Protein AF-A0A081SJF4-F1 (afdb_monomer)

Mean predicted aligned error: 10.27 Å

Secondary structure (DSSP, 8-state):
-HHHHTTB--PEEEEE-S--EE-TT----HHHHHHHHHHHTS-TTEEEEE--TTTTHHHHHHHTTS---HHHHHHHHHHHHHHHHHHHHHHHHHHHHH----HHHHHHHHHHHTTTSS--HHHHHHHHH-SEEEEEEEEEEEEEEETTEEEEEEEEEEEEEEEE--TTSPPPEEEE-GGG-SPEEEEEEE-TTSEEE-SS-EEEHHHHHHHHHHHHHHHHHHHHHHHSTTTS-EEEEEEEETTEEEES--GGGT--TT-EEEEEEEEE-SSS-EEEEEEEEEEEEE---TTT-TTPPEEEEEEE-----TT-EEEE----SEEEEEEEEEEEEEE-GGGSBSBHHHHHTTT-TT---BSBSS-EEEEEEEEEEEEEE-HHHHS-TTEEEEEEEEEEEESSPBSSS-EEEEEEEEEEEEEEEEETTEEEEEEEEEEEEEEEEE----STTBEEEEEEEEEEEEEEEEEEEEEETTEEEEEEEEEEEEEEEEEEEEEETTSPPEE-TT--GGGGGGGG-B--EEEEEEEEEEE-S--SS--S--GGG---

Foldseek 3Di:
DVLVCQAAQDAAEEEEQQDAAEAPPDDADVVLLVLLLCVQVVALSYHYDYFDNQQCVQLSVQCNVDRNDLVSSVVSCVVGNFVLLLLLQVQLVVVVVVDDDDPVVSLVSSQVVCVPSRGHSRNSNSSNRHQKYKYKYWNDWDWDDDPQKIKIKTKTFIWMWGFADDPVPDGIDIHTPVQGGDIFMEMFMFRQVDWFDAQPDIDGGNSRGSSFRSNQRSNQSSLSQCPRQSNWGKFFFADDDPQKTWTQDAVSNPAFFFFKWFWWDWDQPVPRDTDIDRFFMWTFHAGDPCVVPSRTITMIGTQADGDDDGGIMTTTDRFAQKKKKKKKKKWFWWDAQLLAAFFPVLLQCRPPPPRDRGFFPGIQTMKIWMKIKMWGACCRPPVHHQKTKMKIWMKIWGPTDTPAPWTKIKIKIWIWMKHWDDDHQKIKMKIKIKIKIKIKIADPDPDFRGWGIKIWMWIKMKIKIKMWGDPDPFKIKIKMKMWMFTDFTPWIWTDTPPDDIDTLSVCPDSSVSNRRTTGTTMMIIIMMIGTGSGDNYNPHDDSHNRDD

Sequence (548 aa):
MLRAQARKYERKSITSLGTVLVKPGLSPNIDIINNRLKAYIEVPRFDYNVISSDAVKEFVQKANKTNLEPTAISKSLNETVVPKILQVVQSVADLRAQGNLKEEDLARAAVDKLKLSGLTAADIEKVLNSAYIYLPVITEYEEKTVGDNFVVEMKGYLLWYQVVTPHDGSKASVVLLQQASEPKGGSGSGDPDKTYQLKRRSVNGKDYARLSAAGAWAQNEALAMRNIPEFKLSAEVRSVEGQSVLANIGKREGLGLDDGFNLVDFFDDGKGGVLTKEVGFYRAAEVANNVSNPNDLSRFFAYQIGYVERGSVLLERPRLPIDIRIRPKFYQFRLPRTAIPLDFQTYNRFGQRGVDNYALTEDATAAAGVDLGAAFNLAKAVGITQFFAVVDLGVGVPTVTPRNANVPFLLNGYLGIQKKFWFGPVNLNLAAMPGIDALTLSGTGTEDDDLEGLTIITLGAKLDAGVEVILNPDLMLSLTAGYKVAFSPLLAGVKFRNRDNIDVVNFSGPNAAFRDINFSGVNVMVGVSFTLPSLGTDLLTLPSDIDY

Nearest PDB structures (foldseek):
  2qom-assembly1_A  TM=3.489E-01  e=8.798E-02  Escherichia coli O157:H7
  4v3h-assembly2_B  TM=2.698E-01  e=2.071E-02  Klebsiella oxytoca
  4v3g-assembly1_A  TM=2.715E-01  e=5.731E-02  Klebsiella oxytoca
  3efm-assembly1_A  TM=2.174E-01  e=2.573E+00  Bordetella pertussis
  8p98-assembly1_A  TM=1.523E-01  e=6.397E+00  Bacteroides thetaiotaomicron VPI-5482

pLDDT: mean 83.97, std 12.65, range [33.38, 98.25]

Radius of gyration: 30.64 Å; Cα contacts (8 Å, |Δi|>4): 1371; chains: 1; bounding box: 71×42×94 Å

Structure (mmCIF, N/CA/C/O backbone):
data_AF-A0A081SJF4-F1
#
_entry.id   AF-A0A081SJF4-F1
#
loop_
_atom_site.group_PDB
_atom_site.id
_atom_site.type_symbol
_atom_site.label_atom_id
_atom_site.label_alt_id
_atom_site.label_comp_id
_atom_site.label_asym_id
_atom_site.label_entity_id
_atom_site.label_seq_id
_atom_site.pdbx_PDB_ins_code
_atom_site.Cartn_x
_atom_site.Cartn_y
_atom_site.Cartn_z
_atom_site.occupancy
_atom_site.B_iso_or_equiv
_atom_site.auth_seq_id
_atom_site.auth_comp_id
_atom_site.auth_asym_id
_atom_site.auth_atom_id
_atom_site.pdbx_PDB_model_num
ATOM 1 N N . MET A 1 1 ? -3.501 6.307 34.837 1.00 33.38 1 MET A N 1
ATOM 2 C CA . MET A 1 1 ? -4.203 5.325 33.977 1.00 33.38 1 MET A CA 1
ATOM 3 C C . MET A 1 1 ? -3.496 5.070 32.639 1.00 33.38 1 MET A C 1
ATOM 5 O O . MET A 1 1 ? -3.312 3.903 32.328 1.00 33.38 1 MET A O 1
ATOM 9 N N . LEU A 1 2 ? -2.998 6.089 31.914 1.00 35.28 2 LEU A N 1
ATOM 10 C CA . LEU A 1 2 ? -2.241 5.927 30.646 1.00 35.28 2 LEU A CA 1
ATOM 11 C C . LEU A 1 2 ? -1.070 4.912 30.697 1.00 35.28 2 LEU A C 1
ATOM 13 O O . LEU A 1 2 ? -0.902 4.131 29.766 1.00 35.28 2 LEU A O 1
ATOM 17 N N . ARG A 1 3 ? -0.308 4.849 31.806 1.00 40.12 3 ARG A N 1
ATOM 18 C CA . ARG A 1 3 ? 0.817 3.898 31.987 1.00 40.12 3 ARG A CA 1
ATOM 19 C C . ARG A 1 3 ? 0.412 2.411 31.948 1.00 40.12 3 ARG A C 1
ATOM 21 O O . ARG A 1 3 ? 1.240 1.588 31.578 1.00 40.12 3 ARG A O 1
ATOM 28 N N . ALA A 1 4 ? -0.808 2.054 32.365 1.00 39.44 4 ALA A N 1
ATOM 29 C CA . ALA A 1 4 ? -1.239 0.651 32.453 1.00 39.44 4 ALA A CA 1
ATOM 30 C C . ALA A 1 4 ? -1.818 0.143 31.123 1.00 39.44 4 ALA A C 1
ATOM 32 O O . ALA A 1 4 ? -1.467 -0.950 30.689 1.00 39.44 4 ALA A O 1
ATOM 33 N N . GLN A 1 5 ? -2.618 0.971 30.439 1.00 45.50 5 GLN A N 1
ATOM 34 C CA . GLN A 1 5 ? -3.190 0.642 29.125 1.00 45.50 5 GLN A CA 1
ATOM 35 C C . GLN A 1 5 ? -2.141 0.587 28.005 1.00 45.50 5 GLN A C 1
ATOM 37 O O . GLN A 1 5 ? -2.314 -0.150 27.041 1.00 45.50 5 GLN A O 1
ATOM 42 N N . ALA A 1 6 ? -1.027 1.316 28.129 1.00 56.22 6 ALA A N 1
ATOM 43 C CA . ALA A 1 6 ? 0.034 1.280 27.123 1.00 56.22 6 ALA A CA 1
ATOM 44 C C . ALA A 1 6 ? 0.861 -0.023 27.136 1.00 56.22 6 ALA A C 1
ATOM 46 O O . ALA A 1 6 ? 1.470 -0.357 26.128 1.00 56.22 6 ALA A O 1
ATOM 47 N N . ARG A 1 7 ? 0.906 -0.770 28.250 1.00 65.44 7 ARG A N 1
ATOM 48 C CA . ARG A 1 7 ? 1.791 -1.948 28.398 1.00 65.44 7 ARG A CA 1
ATOM 49 C C . ARG A 1 7 ? 1.213 -3.236 27.821 1.00 65.44 7 ARG A C 1
ATOM 51 O O . ARG A 1 7 ? 1.949 -4.161 27.489 1.00 65.44 7 ARG A O 1
ATOM 58 N N . LYS A 1 8 ? -0.105 -3.329 27.710 1.00 73.00 8 LYS A N 1
ATOM 59 C CA . LYS A 1 8 ? -0.773 -4.498 27.150 1.00 73.00 8 LYS A CA 1
ATOM 60 C C . LYS A 1 8 ? -1.990 -4.034 26.378 1.00 73.00 8 LYS A C 1
ATOM 62 O O . LYS A 1 8 ? -2.845 -3.363 26.947 1.00 73.00 8 LYS A O 1
ATOM 67 N N . TYR A 1 9 ? -2.084 -4.453 25.122 1.00 77.94 9 TYR A N 1
ATOM 68 C CA . TYR A 1 9 ? -3.287 -4.229 24.349 1.00 77.94 9 TYR A CA 1
ATOM 69 C C . TYR A 1 9 ? -4.479 -4.952 24.981 1.00 77.94 9 TYR A C 1
ATOM 71 O O . TYR A 1 9 ? -4.451 -6.160 25.238 1.00 77.94 9 TYR A O 1
ATOM 79 N N . GLU A 1 10 ? -5.540 -4.193 25.209 1.00 78.38 10 GLU A N 1
ATOM 80 C CA . GLU A 1 10 ? -6.833 -4.697 25.644 1.00 78.38 10 GLU A CA 1
ATOM 81 C C . GLU A 1 10 ? -7.818 -4.511 24.502 1.00 78.38 10 GLU A C 1
ATOM 83 O O . GLU A 1 10 ? -8.048 -3.381 24.063 1.00 78.38 10 GLU A O 1
ATOM 88 N N . ARG A 1 11 ? -8.418 -5.616 24.050 1.00 77.38 11 ARG A N 1
ATOM 89 C CA . ARG A 1 11 ? -9.478 -5.574 23.040 1.00 77.38 11 ARG A CA 1
ATOM 90 C C . ARG A 1 11 ? -10.608 -4.692 23.564 1.00 77.38 11 ARG A C 1
ATOM 92 O O . ARG A 1 11 ? -11.023 -4.812 24.717 1.00 77.38 11 ARG A O 1
ATOM 99 N N . LYS A 1 12 ? -11.053 -3.759 22.728 1.00 82.44 12 LYS A N 1
ATOM 100 C CA . LYS A 1 12 ? -12.136 -2.827 23.052 1.00 82.44 12 LYS A CA 1
ATOM 101 C C . LYS A 1 12 ? -13.402 -3.281 22.346 1.00 82.44 12 LYS A C 1
ATOM 103 O O . LYS A 1 12 ? -13.333 -3.773 21.221 1.00 82.44 12 LYS A O 1
ATOM 108 N N . SER A 1 13 ? -14.549 -3.080 22.984 1.00 81.94 13 SER A N 1
ATOM 109 C CA . SER A 1 13 ? -15.825 -3.284 22.311 1.00 81.94 13 SER A CA 1
ATOM 110 C C . SER A 1 13 ? -16.238 -2.020 21.566 1.00 81.94 13 SER A C 1
ATOM 112 O O . SER A 1 13 ? -16.210 -0.915 22.122 1.00 81.94 13 SER A O 1
ATOM 114 N N . ILE A 1 14 ? -16.600 -2.207 20.301 1.00 84.75 14 ILE A N 1
ATOM 115 C CA . ILE A 1 14 ? -17.023 -1.167 19.379 1.00 84.75 14 ILE A CA 1
ATOM 116 C C . ILE A 1 14 ? -18.458 -1.458 18.950 1.00 84.75 14 ILE A C 1
ATOM 118 O O . ILE A 1 14 ? -18.763 -2.521 18.412 1.00 84.75 14 ILE A O 1
ATOM 122 N N . THR A 1 15 ? -19.330 -0.475 19.121 1.00 83.56 15 THR A N 1
ATOM 123 C CA . THR A 1 15 ? -20.679 -0.500 18.571 1.00 83.56 15 THR A CA 1
ATOM 124 C C . THR A 1 15 ? -20.731 0.229 17.228 1.00 83.56 15 THR A C 1
ATOM 126 O O . THR A 1 15 ? -20.405 1.410 17.127 1.00 83.56 15 THR A O 1
ATOM 129 N N . SER A 1 16 ? -21.207 -0.457 16.195 1.00 83.06 16 SER A N 1
ATOM 130 C CA . SER A 1 16 ? -21.697 0.161 14.966 1.00 83.06 16 SER A CA 1
ATOM 131 C C . SER A 1 16 ? -23.146 0.599 15.157 1.00 83.06 16 SER A C 1
ATOM 133 O O . SER A 1 16 ? -23.976 -0.169 15.656 1.00 83.06 16 SER A O 1
ATOM 135 N N . LEU A 1 17 ? -23.483 1.802 14.691 1.00 81.25 17 LEU A N 1
ATOM 136 C CA . LEU A 1 17 ? -24.882 2.240 14.612 1.00 81.25 17 LEU A CA 1
ATOM 137 C C . LEU A 1 17 ? -25.669 1.547 13.483 1.00 81.25 17 LEU A C 1
ATOM 139 O O . LEU A 1 17 ? -26.844 1.851 13.296 1.00 81.25 17 LEU A O 1
ATOM 143 N N . GLY A 1 18 ? -25.040 0.641 12.721 1.00 77.38 18 GLY A N 1
ATOM 144 C CA . GLY A 1 18 ? -25.711 -0.173 11.702 1.00 77.38 18 GLY A CA 1
ATOM 145 C C . GLY A 1 18 ? -26.270 0.633 10.527 1.00 77.38 18 GLY A C 1
ATOM 146 O O . GLY A 1 18 ? -27.143 0.156 9.808 1.00 77.38 18 GLY A O 1
ATOM 147 N N . THR A 1 19 ? -25.804 1.867 10.351 1.00 85.25 19 THR A N 1
ATOM 148 C CA . THR A 1 19 ? -26.285 2.801 9.334 1.00 85.25 19 THR A CA 1
ATOM 149 C C . THR A 1 19 ? -25.136 3.646 8.804 1.00 85.25 19 THR A C 1
ATOM 151 O O . THR A 1 19 ? -24.140 3.848 9.496 1.00 85.25 19 THR A O 1
ATOM 154 N N . VAL A 1 20 ? -25.301 4.160 7.588 1.00 90.12 20 VAL A N 1
ATOM 155 C CA . VAL A 1 20 ? -24.380 5.090 6.932 1.00 90.12 20 VAL A CA 1
ATOM 156 C C . VAL A 1 20 ? -25.146 6.383 6.686 1.00 90.12 20 VAL A C 1
ATOM 158 O O . VAL A 1 20 ? -26.195 6.366 6.039 1.00 90.12 20 VAL A O 1
ATOM 161 N N . LEU A 1 21 ? -24.645 7.508 7.198 1.00 91.12 21 LEU A N 1
ATOM 162 C CA . LEU A 1 21 ? -25.210 8.813 6.858 1.00 91.12 21 LEU A CA 1
ATOM 163 C C . LEU A 1 21 ? -24.704 9.235 5.483 1.00 91.12 21 LEU A C 1
ATOM 165 O O . LEU A 1 21 ? -23.514 9.145 5.197 1.00 91.12 21 LEU A O 1
ATOM 169 N N . VAL A 1 22 ? -25.603 9.718 4.636 1.00 91.25 22 VAL A N 1
ATOM 170 C CA . VAL A 1 22 ? -25.279 10.114 3.265 1.00 91.25 22 VAL A CA 1
ATOM 171 C C . VAL A 1 22 ? -25.788 11.522 3.027 1.00 91.25 22 VAL A C 1
ATOM 173 O O . VAL A 1 22 ? -26.950 11.823 3.310 1.00 91.25 22 VAL A O 1
ATOM 176 N N . LYS A 1 23 ? -24.918 12.391 2.504 1.00 89.50 23 LYS A N 1
ATOM 177 C CA . LYS A 1 23 ? -25.284 13.768 2.169 1.00 89.50 23 LYS A CA 1
ATOM 178 C C . LYS A 1 23 ? -26.470 13.788 1.193 1.00 89.50 23 LYS A C 1
ATOM 180 O O . LYS A 1 23 ? -26.453 13.037 0.213 1.00 89.50 23 LYS A O 1
ATOM 185 N N . PRO A 1 24 ? -27.490 14.639 1.424 1.00 86.38 24 PRO A N 1
ATOM 186 C CA . PRO A 1 24 ? -28.645 14.724 0.536 1.00 86.38 24 PRO A CA 1
ATOM 187 C C . PRO A 1 24 ? -28.242 14.938 -0.928 1.00 86.38 24 PRO A C 1
ATOM 189 O O . PRO A 1 24 ? -27.384 15.769 -1.222 1.00 86.38 24 PRO A O 1
ATOM 192 N N . GLY A 1 25 ? -28.879 14.197 -1.837 1.00 85.69 25 GLY A N 1
ATOM 193 C CA . GLY A 1 25 ? -28.594 14.228 -3.276 1.00 85.69 25 GLY A CA 1
ATOM 194 C C . GLY A 1 25 ? -27.602 13.165 -3.758 1.00 85.69 25 GLY A C 1
ATOM 195 O O . GLY A 1 25 ? -27.474 12.979 -4.963 1.00 85.69 25 GLY A O 1
ATOM 196 N N . LEU A 1 26 ? -26.948 12.438 -2.848 1.00 91.19 26 LEU A N 1
ATOM 197 C CA . LEU A 1 26 ? -26.091 11.303 -3.190 1.00 91.19 26 LEU A CA 1
ATOM 198 C C . LEU A 1 26 ? -26.857 9.979 -3.063 1.00 91.19 26 LEU A C 1
ATOM 200 O O . LEU A 1 26 ? -27.713 9.825 -2.190 1.00 91.19 26 LEU A O 1
ATOM 204 N N . SER A 1 27 ? -26.511 9.002 -3.901 1.00 92.12 27 SER A N 1
ATOM 205 C CA . SER A 1 27 ? -27.132 7.670 -3.907 1.00 92.12 27 SER A CA 1
ATOM 206 C C . SER A 1 27 ? -26.102 6.534 -4.038 1.00 92.12 27 SER A C 1
ATOM 208 O O . SER A 1 27 ? -26.161 5.765 -5.000 1.00 92.12 27 SER A O 1
ATOM 210 N N . PRO A 1 28 ? -25.133 6.419 -3.111 1.00 93.19 28 PRO A N 1
ATOM 211 C CA . PRO A 1 28 ? -24.195 5.306 -3.112 1.00 93.19 28 PRO A CA 1
ATOM 212 C C . PRO A 1 28 ? -24.884 3.980 -2.766 1.00 93.19 28 PRO A C 1
ATOM 214 O O . PRO A 1 28 ? -25.880 3.944 -2.041 1.00 93.19 28 PRO A O 1
ATOM 217 N N . ASN A 1 29 ? -24.309 2.867 -3.225 1.00 92.62 29 ASN A N 1
ATOM 218 C CA . ASN A 1 29 ? -24.743 1.536 -2.804 1.00 92.62 29 ASN A CA 1
ATOM 219 C C . ASN A 1 29 ? -24.279 1.256 -1.359 1.00 92.62 29 ASN A C 1
ATOM 221 O O . ASN A 1 29 ? -23.101 0.996 -1.104 1.00 92.62 29 ASN A O 1
ATOM 225 N N . ILE A 1 30 ? -25.223 1.302 -0.417 1.00 91.56 30 ILE A N 1
ATOM 226 C CA . ILE A 1 30 ? -24.961 1.149 1.021 1.00 91.56 30 ILE A CA 1
ATOM 227 C C . ILE A 1 30 ? -24.487 -0.261 1.382 1.00 91.56 30 ILE A C 1
ATOM 229 O O . ILE A 1 30 ? -23.648 -0.408 2.268 1.00 91.56 30 ILE A O 1
ATOM 233 N N . ASP A 1 31 ? -24.951 -1.294 0.679 1.00 90.50 31 ASP A N 1
ATOM 234 C CA . ASP A 1 31 ? -24.535 -2.674 0.944 1.00 90.50 31 ASP A CA 1
ATOM 235 C C . ASP A 1 31 ? -23.061 -2.884 0.587 1.00 90.50 31 ASP A C 1
ATOM 237 O O . ASP A 1 31 ? -22.325 -3.530 1.333 1.00 90.50 31 ASP A O 1
ATOM 241 N N . ILE A 1 32 ? -22.609 -2.294 -0.527 1.00 91.12 32 ILE A N 1
ATOM 242 C CA . ILE A 1 32 ? -21.192 -2.275 -0.918 1.00 91.12 32 ILE A CA 1
ATOM 243 C C . ILE A 1 32 ? -20.351 -1.564 0.148 1.00 91.12 32 ILE A C 1
ATOM 245 O O . ILE A 1 32 ? -19.314 -2.082 0.564 1.00 91.12 32 ILE A O 1
ATOM 249 N N . ILE A 1 33 ? -20.809 -0.407 0.628 1.00 92.19 33 ILE A N 1
ATOM 250 C CA . ILE A 1 33 ? -20.119 0.353 1.677 1.00 92.19 33 ILE A CA 1
ATOM 251 C C . ILE A 1 33 ? -20.020 -0.467 2.969 1.00 92.19 33 ILE A C 1
ATOM 253 O O . ILE A 1 33 ? -18.929 -0.627 3.514 1.00 92.19 33 ILE A O 1
ATOM 257 N N . ASN A 1 34 ? -21.133 -1.028 3.441 1.00 89.69 34 ASN A N 1
ATOM 258 C CA . ASN A 1 34 ? -21.178 -1.821 4.669 1.00 89.69 34 ASN A CA 1
ATOM 259 C C . ASN A 1 34 ? -20.299 -3.069 4.583 1.00 89.69 34 ASN A C 1
ATOM 261 O O . ASN A 1 34 ? -19.588 -3.387 5.536 1.00 89.69 34 ASN A O 1
ATOM 265 N N . ASN A 1 35 ? -20.294 -3.755 3.438 1.00 88.62 35 ASN A N 1
ATOM 266 C CA . ASN A 1 35 ? -19.386 -4.874 3.214 1.00 88.62 35 ASN A CA 1
ATOM 267 C C . ASN A 1 35 ? -17.916 -4.447 3.373 1.00 88.62 35 ASN A C 1
ATOM 269 O O . ASN A 1 35 ? -17.138 -5.138 4.032 1.00 88.62 35 ASN A O 1
ATOM 273 N N . ARG A 1 36 ? -17.540 -3.289 2.819 1.00 89.06 36 ARG A N 1
ATOM 274 C CA . ARG A 1 36 ? -16.167 -2.780 2.911 1.00 89.06 36 ARG A CA 1
ATOM 275 C C . ARG A 1 36 ? -15.783 -2.321 4.298 1.00 89.06 36 ARG A C 1
ATOM 277 O O . ARG A 1 36 ? -14.691 -2.646 4.756 1.00 89.06 36 ARG A O 1
ATOM 284 N N . LEU A 1 37 ? -16.686 -1.660 5.006 1.00 89.94 37 LEU A N 1
ATOM 285 C CA . LEU A 1 37 ? -16.475 -1.341 6.412 1.00 89.94 37 LEU A CA 1
ATOM 286 C C . LEU A 1 37 ? -16.270 -2.618 7.233 1.00 89.94 37 LEU A C 1
ATOM 288 O O . LEU A 1 37 ? -15.321 -2.699 8.004 1.00 89.94 37 LEU A O 1
ATOM 292 N N . LYS A 1 38 ? -17.058 -3.667 6.992 1.00 87.62 38 LYS A N 1
ATOM 293 C CA . LYS A 1 38 ? -16.851 -4.962 7.645 1.00 87.62 38 LYS A CA 1
ATOM 294 C C . LYS A 1 38 ? -15.484 -5.583 7.333 1.00 87.62 38 LYS A C 1
ATOM 296 O O . LYS A 1 38 ? -14.857 -6.155 8.215 1.00 87.62 38 LYS A O 1
ATOM 301 N N . ALA A 1 39 ? -15.000 -5.462 6.100 1.00 85.56 39 ALA A N 1
ATOM 302 C CA . ALA A 1 39 ? -13.709 -6.025 5.705 1.00 85.56 39 ALA A CA 1
ATOM 303 C C . ALA A 1 39 ? -12.497 -5.276 6.300 1.00 85.56 39 ALA A C 1
ATOM 305 O O . ALA A 1 39 ? -11.520 -5.919 6.683 1.00 85.56 39 ALA A O 1
ATOM 306 N N . TYR A 1 40 ? -12.545 -3.940 6.373 1.00 87.75 40 TYR A N 1
ATOM 307 C CA . TYR A 1 40 ? -11.385 -3.111 6.750 1.00 87.75 40 TYR A CA 1
ATOM 308 C C . TYR A 1 40 ? -11.465 -2.506 8.151 1.00 87.75 40 TYR A C 1
ATOM 310 O O . TYR A 1 40 ? -10.429 -2.320 8.791 1.00 87.75 40 TYR A O 1
ATOM 318 N N . ILE A 1 41 ? -12.668 -2.185 8.625 1.00 88.44 41 ILE A N 1
ATOM 319 C CA . ILE A 1 41 ? -12.892 -1.612 9.954 1.00 88.44 41 ILE A CA 1
ATOM 320 C C . ILE A 1 41 ? -13.105 -2.722 10.962 1.00 88.44 41 ILE A C 1
ATOM 322 O O . ILE A 1 41 ? -12.442 -2.679 11.987 1.00 88.44 41 ILE A O 1
ATOM 326 N N . GLU A 1 42 ? -13.952 -3.721 10.680 1.00 87.06 42 GLU A N 1
ATOM 327 C CA . GLU A 1 42 ? -14.330 -4.766 11.649 1.00 87.06 42 GLU A CA 1
ATOM 328 C C . GLU A 1 42 ? -13.250 -5.847 11.876 1.00 87.06 42 GLU A C 1
ATOM 330 O O . GLU A 1 42 ? -13.455 -7.043 11.674 1.00 87.06 42 GLU A O 1
ATOM 335 N N . VAL A 1 43 ? -12.058 -5.411 12.290 1.00 86.94 43 VAL A N 1
ATOM 336 C CA . VAL A 1 43 ? -10.850 -6.235 12.435 1.00 86.94 43 VAL A CA 1
ATOM 337 C C . VAL A 1 43 ? -10.774 -6.986 13.781 1.00 86.94 43 VAL A C 1
ATOM 339 O O . VAL A 1 43 ? -11.307 -6.517 14.786 1.00 86.94 43 VAL A O 1
ATOM 342 N N . PRO A 1 44 ? -10.021 -8.106 13.880 1.00 85.31 44 PRO A N 1
ATOM 343 C CA . PRO A 1 44 ? -10.013 -8.981 15.069 1.00 85.31 44 PRO A CA 1
ATOM 344 C C . PRO A 1 44 ? -9.639 -8.324 16.411 1.00 85.31 44 PRO A C 1
ATOM 346 O O . PRO A 1 44 ? -9.979 -8.835 17.482 1.00 85.31 44 PRO A O 1
ATOM 349 N N . ARG A 1 45 ? -8.939 -7.184 16.377 1.00 84.44 45 ARG A N 1
ATOM 350 C CA . ARG A 1 45 ? -8.473 -6.475 17.580 1.00 84.44 45 ARG A CA 1
ATOM 351 C C . ARG A 1 45 ? -9.594 -5.856 18.419 1.00 84.44 45 ARG A C 1
ATOM 353 O O . ARG A 1 45 ? -9.346 -5.479 19.559 1.00 84.44 45 ARG A O 1
ATOM 360 N N . PHE A 1 46 ? -10.813 -5.800 17.895 1.00 86.56 46 PHE A N 1
ATOM 361 C CA . PHE A 1 46 ? -11.971 -5.294 18.619 1.00 86.56 46 PHE A CA 1
ATOM 362 C C . PHE A 1 46 ? -13.097 -6.322 18.672 1.00 86.56 46 PHE A C 1
ATOM 364 O O . PHE A 1 46 ? -13.109 -7.300 17.923 1.00 86.56 46 PHE A O 1
ATOM 371 N N . ASP A 1 47 ? -14.044 -6.079 19.570 1.00 80.81 47 ASP A N 1
ATOM 372 C CA . ASP A 1 47 ? -15.291 -6.827 19.673 1.00 80.81 47 ASP A CA 1
ATOM 373 C C . ASP A 1 47 ? -16.434 -5.972 19.125 1.00 80.81 47 ASP A C 1
ATOM 375 O O . ASP A 1 47 ? -16.834 -4.982 19.743 1.00 80.81 47 ASP A O 1
ATOM 379 N N . TYR A 1 48 ? -16.932 -6.335 17.944 1.00 79.94 48 TYR A N 1
ATOM 380 C CA . TYR A 1 48 ? -17.950 -5.563 17.239 1.00 79.94 48 TYR A CA 1
ATOM 381 C C . TYR A 1 48 ? -19.359 -5.976 17.618 1.00 79.94 48 TYR A C 1
ATOM 383 O O . TYR A 1 48 ? -19.708 -7.155 17.617 1.00 79.94 48 TYR A O 1
ATOM 391 N N . ASN A 1 49 ? -20.187 -4.967 17.851 1.00 78.88 49 ASN A N 1
ATOM 392 C CA . ASN A 1 49 ? -21.610 -5.101 18.080 1.00 78.88 49 ASN A CA 1
ATOM 393 C C . ASN A 1 49 ? -22.369 -4.166 17.137 1.00 78.88 49 ASN A C 1
ATOM 395 O O . ASN A 1 49 ? -21.924 -3.056 16.868 1.00 78.88 49 ASN A O 1
ATOM 399 N N . VAL A 1 50 ? -23.531 -4.590 16.646 1.00 76.75 50 VAL A N 1
ATOM 400 C CA . VAL A 1 50 ? -24.407 -3.747 15.815 1.00 76.75 50 VAL A CA 1
ATOM 401 C C . VAL A 1 50 ? -25.719 -3.535 16.553 1.00 76.75 50 VAL A C 1
ATOM 403 O O . VAL A 1 50 ? -26.368 -4.519 16.926 1.00 76.75 50 VAL A O 1
ATOM 406 N N . ILE A 1 51 ? -26.096 -2.279 16.779 1.00 74.69 51 ILE A N 1
ATOM 407 C CA . ILE A 1 51 ? -27.393 -1.923 17.372 1.00 74.69 51 ILE A CA 1
ATOM 408 C C . ILE A 1 51 ? -28.492 -2.008 16.305 1.00 74.69 51 ILE A C 1
ATOM 410 O O . ILE A 1 51 ? -28.249 -1.744 15.128 1.00 74.69 51 ILE A O 1
ATOM 414 N N . SER A 1 52 ? -29.708 -2.376 16.713 1.00 70.25 52 SER A N 1
ATOM 415 C CA . SER A 1 52 ? -30.872 -2.404 15.829 1.00 70.25 52 SER A CA 1
ATOM 416 C C . SER A 1 52 ? -31.163 -1.041 15.185 1.00 70.25 52 SER A C 1
ATOM 418 O O . SER A 1 52 ? -31.058 0.024 15.799 1.00 70.25 52 SER A O 1
ATOM 420 N N . SER A 1 53 ? -31.608 -1.070 13.930 1.00 71.06 53 SER A N 1
ATOM 421 C CA . SER A 1 53 ? -31.979 0.128 13.169 1.00 71.06 53 SER A CA 1
ATOM 422 C C . SER A 1 53 ? -33.113 0.934 13.818 1.00 71.06 53 SER A C 1
ATOM 424 O O . SER A 1 53 ? -33.192 2.149 13.629 1.00 71.06 53 SER A O 1
ATOM 426 N N . ASP A 1 54 ? -33.981 0.288 14.602 1.00 71.94 54 ASP A N 1
ATOM 427 C CA . ASP A 1 54 ? -35.083 0.956 15.302 1.00 71.94 54 ASP A CA 1
ATOM 428 C C . ASP A 1 54 ? -34.576 1.887 16.408 1.00 71.94 54 ASP A C 1
ATOM 430 O O . ASP A 1 54 ? -35.077 3.004 16.565 1.00 71.94 54 ASP A O 1
ATOM 434 N N . ALA A 1 55 ? -33.523 1.482 17.123 1.00 68.75 55 ALA A N 1
ATOM 435 C CA . ALA A 1 55 ? -32.935 2.269 18.202 1.00 68.75 55 ALA A CA 1
ATOM 436 C C . ALA A 1 55 ? -32.344 3.606 17.717 1.00 68.75 55 ALA A C 1
ATOM 438 O O . ALA A 1 55 ? -32.381 4.602 18.452 1.00 68.75 55 ALA A O 1
ATOM 439 N N . VAL A 1 56 ? -31.848 3.635 16.473 1.00 79.62 56 VAL A N 1
ATOM 440 C CA . VAL A 1 56 ? -31.168 4.780 15.840 1.00 79.62 56 VAL A CA 1
ATOM 441 C C . VAL A 1 56 ? -32.044 5.543 14.840 1.00 79.62 56 VAL A C 1
ATOM 443 O O . VAL A 1 56 ? -31.601 6.528 14.254 1.00 79.62 56 VAL A O 1
ATOM 446 N N . LYS A 1 57 ? -33.307 5.151 14.648 1.00 80.44 57 LYS A N 1
ATOM 447 C CA . LYS A 1 57 ? -34.197 5.755 13.642 1.00 80.44 57 LYS A CA 1
ATOM 448 C C . LYS A 1 57 ? -34.397 7.262 13.833 1.00 80.44 57 LYS A C 1
ATOM 450 O O . LYS A 1 57 ? -34.284 8.026 12.876 1.00 80.44 57 LYS A O 1
ATOM 455 N N . GLU A 1 58 ? -34.661 7.698 15.065 1.00 82.00 58 GLU A N 1
ATOM 456 C CA . GLU A 1 58 ? -34.828 9.124 15.391 1.00 82.00 58 GLU A CA 1
ATOM 457 C C . GLU A 1 58 ? -33.530 9.911 15.161 1.00 82.00 58 GLU A C 1
ATOM 459 O O . GLU A 1 58 ? -33.551 11.024 14.633 1.00 82.00 58 GLU A O 1
ATOM 464 N N . PHE A 1 59 ? -32.393 9.302 15.504 1.00 84.88 59 PHE A N 1
ATOM 465 C CA . PHE A 1 59 ? -31.076 9.873 15.262 1.00 84.88 59 PHE A CA 1
ATOM 466 C C . PHE A 1 59 ? -30.837 10.116 13.775 1.00 84.88 59 PHE A C 1
ATOM 468 O O . PHE A 1 59 ? -30.536 11.242 13.391 1.00 84.88 59 PHE A O 1
ATOM 475 N N . VAL A 1 60 ? -31.034 9.094 12.937 1.00 82.31 60 VAL A N 1
ATOM 476 C CA . VAL A 1 60 ? -30.845 9.191 11.482 1.00 82.31 60 VAL A CA 1
ATOM 477 C C . VAL A 1 60 ? -31.749 10.275 10.893 1.00 82.31 60 VAL A C 1
ATOM 479 O O . VAL A 1 60 ? -31.298 11.093 10.094 1.00 82.31 60 VAL A O 1
ATOM 482 N N . GLN A 1 61 ? -33.010 10.349 11.331 1.00 82.50 61 GLN A N 1
ATOM 483 C CA . GLN A 1 61 ? -33.945 11.383 10.880 1.00 82.50 61 GLN A CA 1
ATOM 484 C C . GLN A 1 61 ? -33.508 12.804 11.254 1.00 82.50 61 GLN A C 1
ATOM 486 O O . GLN A 1 61 ? -33.716 13.722 10.460 1.00 82.50 61 GLN A O 1
ATOM 491 N N . LYS A 1 62 ? -32.938 13.013 12.448 1.00 83.19 62 LYS A N 1
ATOM 492 C CA . LYS A 1 62 ? -32.406 14.323 12.860 1.00 83.19 62 LYS A CA 1
ATOM 493 C C . LYS A 1 62 ? -31.094 14.643 12.150 1.00 83.19 62 LYS A C 1
ATOM 495 O O . LYS A 1 62 ? -30.962 15.735 11.606 1.00 83.19 62 LYS A O 1
ATOM 500 N N . ALA A 1 63 ? -30.169 13.689 12.090 1.00 83.12 63 ALA A N 1
ATOM 501 C CA . ALA A 1 63 ? -28.863 13.866 11.469 1.00 83.12 63 ALA A CA 1
ATOM 502 C C . ALA A 1 63 ? -28.986 14.195 9.972 1.00 83.12 63 ALA A C 1
ATOM 504 O O . ALA A 1 63 ? -28.366 15.151 9.514 1.00 83.12 63 ALA A O 1
ATOM 505 N N . ASN A 1 64 ? -29.871 13.516 9.234 1.00 79.31 64 ASN A N 1
ATOM 506 C CA . ASN A 1 64 ? -30.102 13.773 7.804 1.00 79.31 64 ASN A CA 1
ATOM 507 C C . ASN A 1 64 ? -30.730 15.146 7.498 1.00 79.31 64 ASN A C 1
ATOM 509 O O . ASN A 1 64 ? -30.750 15.560 6.342 1.00 79.31 64 ASN A O 1
ATOM 513 N N . LYS A 1 65 ? -31.244 15.865 8.507 1.00 80.50 65 LYS A N 1
ATOM 514 C CA . LYS A 1 65 ? -31.723 17.255 8.366 1.00 80.50 65 LYS A CA 1
ATOM 515 C C . LYS A 1 65 ? -30.615 18.291 8.563 1.00 80.50 65 LYS A C 1
ATOM 517 O O . LYS A 1 65 ? -30.873 19.487 8.456 1.00 80.50 65 LYS A O 1
ATOM 522 N N . THR A 1 66 ? -29.406 17.850 8.895 1.00 78.75 66 THR A N 1
ATOM 523 C CA . THR A 1 66 ? -28.236 18.715 9.055 1.00 78.75 66 THR A CA 1
ATOM 524 C C . THR A 1 66 ? -27.407 18.741 7.771 1.00 78.75 66 THR A C 1
ATOM 526 O O . THR A 1 66 ? -27.647 17.982 6.836 1.00 78.75 66 THR A O 1
ATOM 529 N N . ASN A 1 67 ? -26.386 19.591 7.735 1.00 76.25 67 ASN A N 1
ATOM 530 C CA . ASN A 1 67 ? -25.360 19.582 6.691 1.00 76.25 67 ASN A CA 1
ATOM 531 C C . ASN A 1 67 ? -24.360 18.414 6.824 1.00 76.25 67 ASN A C 1
ATOM 533 O O . ASN A 1 67 ? -23.392 18.376 6.071 1.00 76.25 67 ASN A O 1
ATOM 537 N N . LEU A 1 68 ? -24.602 17.478 7.753 1.00 81.25 68 LEU A N 1
ATOM 538 C CA . LEU A 1 68 ? -23.708 16.373 8.092 1.00 81.25 68 LEU A CA 1
ATOM 539 C C . LEU A 1 68 ? -22.303 16.851 8.473 1.00 81.25 68 LEU A C 1
ATOM 541 O O . LEU A 1 68 ? -21.313 16.246 8.084 1.00 81.25 68 LEU A O 1
ATOM 545 N N . GLU A 1 69 ? -22.213 17.938 9.239 1.00 79.06 69 GLU A N 1
ATOM 546 C CA . GLU A 1 69 ? -20.972 18.322 9.915 1.00 79.06 69 GLU A CA 1
ATOM 547 C C . GLU A 1 69 ? -20.784 17.494 11.198 1.00 79.06 69 GLU A C 1
ATOM 549 O O . GLU A 1 69 ? -21.771 17.246 11.911 1.00 79.06 69 GLU A O 1
ATOM 554 N N . PRO A 1 70 ? -19.542 17.122 11.573 1.00 78.88 70 PRO A N 1
ATOM 555 C CA . PRO A 1 70 ? -19.265 16.309 12.761 1.00 78.88 70 PRO A CA 1
ATOM 556 C C . PRO A 1 70 ? -19.931 16.825 14.044 1.00 78.88 70 PRO A C 1
ATOM 558 O O . PRO A 1 70 ? -20.442 16.049 14.856 1.00 78.88 70 PRO A O 1
ATOM 561 N N . THR A 1 71 ? -19.980 18.145 14.233 1.00 78.88 71 THR A N 1
ATOM 562 C CA . THR A 1 71 ? -20.583 18.788 15.412 1.00 78.88 71 THR A CA 1
ATOM 563 C C . THR A 1 71 ? -22.111 18.694 15.417 1.00 78.88 71 THR A C 1
ATOM 565 O O . THR A 1 71 ? -22.706 18.427 16.463 1.00 78.88 71 THR A O 1
ATOM 568 N N . ALA A 1 72 ? -22.758 18.847 14.259 1.00 81.50 72 ALA A N 1
ATOM 569 C CA . ALA A 1 72 ? -24.210 18.749 14.113 1.00 81.50 72 ALA A CA 1
ATOM 570 C C . ALA A 1 72 ? -24.706 17.301 14.277 1.00 81.50 72 ALA A C 1
ATOM 572 O O . ALA A 1 72 ? -25.726 17.053 14.934 1.00 81.50 72 ALA A O 1
ATOM 573 N N . ILE A 1 73 ? -23.944 16.338 13.751 1.00 83.00 73 ILE A N 1
ATOM 574 C CA . ILE A 1 73 ? -24.198 14.907 13.952 1.00 83.00 73 ILE A CA 1
ATOM 575 C C . ILE A 1 73 ? -24.027 14.550 15.430 1.00 83.00 73 ILE A C 1
ATOM 577 O O . ILE A 1 73 ? -24.912 13.926 16.013 1.00 83.00 73 ILE A O 1
ATOM 581 N N . SER A 1 74 ? -22.951 15.022 16.068 1.00 78.81 74 SER A N 1
ATOM 582 C CA . SER A 1 74 ? -22.706 14.791 17.498 1.00 78.81 74 SER A CA 1
ATOM 583 C C . SER A 1 74 ? -23.821 15.353 18.375 1.00 78.81 74 SER A C 1
ATOM 585 O O . SER A 1 74 ? -24.250 14.692 19.317 1.00 78.81 74 SER A O 1
ATOM 587 N N . LYS A 1 75 ? -24.351 16.538 18.044 1.00 79.94 75 LYS A N 1
ATOM 588 C CA . LYS A 1 75 ? -25.523 17.099 18.727 1.00 79.94 75 LYS A CA 1
ATOM 589 C C . LYS A 1 75 ? -26.743 16.186 18.584 1.00 79.94 75 LYS A C 1
ATOM 591 O O . LYS A 1 75 ? -27.370 15.848 19.582 1.00 79.94 75 LYS A O 1
ATOM 596 N N . SER A 1 76 ? -27.029 15.730 17.364 1.00 82.62 76 SER A N 1
ATOM 597 C CA . SER A 1 76 ? -28.147 14.815 17.100 1.00 82.62 76 SER A CA 1
ATOM 598 C C . SER A 1 76 ? -27.996 13.501 17.871 1.00 82.62 76 SER A C 1
ATOM 600 O O . SER A 1 76 ? -28.968 13.015 18.446 1.00 82.62 76 SER A O 1
ATOM 602 N N . LEU A 1 77 ? -26.781 12.947 17.930 1.00 79.69 77 LEU A N 1
ATOM 603 C CA . LEU A 1 77 ? -26.467 11.724 18.669 1.00 79.69 77 LEU A CA 1
ATOM 604 C C . LEU A 1 77 ? -26.676 11.924 20.177 1.00 79.69 77 LEU A C 1
ATOM 606 O O . LEU A 1 77 ? -27.350 11.113 20.816 1.00 79.69 77 LEU A O 1
ATOM 610 N N . ASN A 1 78 ? -26.165 13.037 20.715 1.00 76.12 78 ASN A N 1
ATOM 611 C CA . ASN A 1 78 ? -26.287 13.426 22.121 1.00 76.12 78 ASN A CA 1
ATOM 612 C C . ASN A 1 78 ? -27.737 13.651 22.569 1.00 76.12 78 ASN A C 1
ATOM 614 O O . ASN A 1 78 ? -28.058 13.433 23.732 1.00 76.12 78 ASN A O 1
ATOM 618 N N . GLU A 1 79 ? -28.617 14.065 21.660 1.00 79.50 79 GLU A N 1
ATOM 619 C CA . GLU A 1 79 ? -30.038 14.283 21.947 1.00 79.50 79 GLU A CA 1
ATOM 620 C C . GLU A 1 79 ? -30.898 13.015 21.818 1.00 79.50 79 GLU A C 1
ATOM 622 O O . GLU A 1 79 ? -32.047 13.027 22.252 1.00 79.50 79 GLU A O 1
ATOM 627 N N . THR A 1 80 ? -30.392 11.935 21.207 1.00 80.94 80 THR A N 1
ATOM 628 C CA . THR A 1 80 ? -31.224 10.775 20.824 1.00 80.94 80 THR A CA 1
ATOM 629 C C . THR A 1 80 ? -30.677 9.433 21.299 1.00 80.94 80 THR A C 1
ATOM 631 O O . THR A 1 80 ? -31.331 8.745 22.081 1.00 80.94 80 THR A O 1
ATOM 634 N N . VAL A 1 81 ? -29.486 9.038 20.844 1.00 75.75 81 VAL A N 1
ATOM 635 C CA . VAL A 1 81 ? -28.902 7.716 21.126 1.00 75.75 81 VAL A CA 1
ATOM 636 C C . VAL A 1 81 ? -28.175 7.727 22.463 1.00 75.75 81 VAL A C 1
ATOM 638 O O . VAL A 1 81 ? -28.347 6.814 23.268 1.00 75.75 81 VAL A O 1
ATOM 641 N N . VAL A 1 82 ? -27.407 8.784 22.736 1.00 74.56 82 VAL A N 1
ATOM 642 C CA . VAL A 1 82 ? -26.620 8.896 23.970 1.00 74.56 82 VAL A CA 1
ATOM 643 C C . VAL A 1 82 ? -27.494 8.828 25.219 1.00 74.56 82 VAL A C 1
ATOM 645 O O . VAL A 1 82 ? -27.163 8.031 26.085 1.00 74.56 82 VAL A O 1
ATOM 648 N N . PRO A 1 83 ? -28.637 9.532 25.343 1.00 76.69 83 PRO A N 1
ATOM 649 C CA . PRO A 1 83 ? -29.462 9.435 26.544 1.00 76.69 83 PRO A CA 1
ATOM 650 C C . PRO A 1 83 ? -29.941 8.004 26.813 1.00 76.69 83 PRO A C 1
ATOM 652 O O . PRO A 1 83 ? -29.935 7.572 27.963 1.00 76.69 83 PRO A O 1
ATOM 655 N N . LYS A 1 84 ? -30.273 7.242 25.759 1.00 74.56 84 LYS A N 1
ATOM 656 C CA . LYS A 1 84 ? -30.649 5.823 25.872 1.00 74.56 84 LYS A CA 1
ATOM 657 C C . LYS A 1 84 ? -29.470 4.973 26.357 1.00 74.56 84 LYS A C 1
ATOM 659 O O . LYS A 1 84 ? -29.637 4.160 27.260 1.00 74.56 84 LYS A O 1
ATOM 664 N N . ILE A 1 85 ? -28.271 5.208 25.817 1.00 70.06 85 ILE A N 1
ATOM 665 C CA . ILE A 1 85 ? -27.030 4.542 26.250 1.00 70.06 85 ILE A CA 1
ATOM 666 C C . ILE A 1 85 ? -26.715 4.858 27.715 1.00 70.06 85 ILE A C 1
ATOM 668 O O . ILE A 1 85 ? -26.449 3.960 28.510 1.00 70.06 85 ILE A O 1
ATOM 672 N N . LEU A 1 86 ? -26.787 6.130 28.100 1.00 71.69 86 LEU A N 1
ATOM 673 C CA . LEU A 1 86 ? -26.515 6.576 29.462 1.00 71.69 86 LEU A CA 1
ATOM 674 C C . LEU A 1 86 ? -27.529 6.012 30.457 1.00 71.69 86 LEU A C 1
ATOM 676 O O . LEU A 1 86 ? -27.150 5.636 31.562 1.00 71.69 86 LEU A O 1
ATOM 680 N N . GLN A 1 87 ? -28.799 5.900 30.064 1.00 70.81 87 GLN A N 1
ATOM 681 C CA . GLN A 1 87 ? -29.832 5.275 30.885 1.00 70.81 87 GLN A CA 1
ATOM 682 C C . GLN A 1 87 ? -29.536 3.789 31.136 1.00 70.81 87 GLN A C 1
ATOM 684 O O . GLN A 1 87 ? -29.720 3.318 32.262 1.00 70.81 87 GLN A O 1
ATOM 689 N N . VAL A 1 88 ? -29.051 3.067 30.118 1.00 66.88 88 VAL A N 1
ATOM 690 C CA . VAL A 1 88 ? -28.617 1.664 30.236 1.00 66.88 88 VAL A CA 1
ATOM 691 C C . VAL A 1 88 ? -27.469 1.539 31.230 1.00 66.88 88 VAL A C 1
ATOM 693 O O . VAL A 1 88 ? -27.558 0.806 32.214 1.00 66.88 88 VAL A O 1
ATOM 696 N N . VAL A 1 89 ? -26.414 2.311 30.994 1.00 66.62 89 VAL A N 1
ATOM 697 C CA . VAL A 1 89 ? -25.189 2.302 31.791 1.00 66.62 89 VAL A CA 1
ATOM 698 C C . VAL A 1 89 ? -25.461 2.673 33.251 1.00 66.62 89 VAL A C 1
ATOM 700 O O . VAL A 1 89 ? -25.020 1.965 34.156 1.00 66.62 89 VAL A O 1
ATOM 703 N N . GLN A 1 90 ? -26.231 3.738 33.496 1.00 68.25 90 GLN A N 1
ATOM 704 C CA . GLN A 1 90 ? -26.584 4.177 34.847 1.00 68.25 90 GLN A CA 1
ATOM 705 C C . GLN A 1 90 ? -27.437 3.132 35.568 1.00 68.25 90 GLN A C 1
ATOM 707 O O . GLN A 1 90 ? -27.187 2.825 36.730 1.00 68.25 90 GLN A O 1
ATOM 712 N N . SER A 1 91 ? -28.407 2.532 34.871 1.00 66.62 91 SER A N 1
ATOM 713 C CA . SER A 1 91 ? -29.255 1.489 35.451 1.00 66.62 91 SER A CA 1
ATOM 714 C C . SER A 1 91 ? -28.438 0.302 35.952 1.00 66.62 91 SER A C 1
ATOM 716 O O . SER A 1 91 ? -28.760 -0.244 37.005 1.00 66.62 91 SER A O 1
ATOM 718 N N . VAL A 1 92 ? -27.375 -0.073 35.238 1.00 65.19 92 VAL A N 1
ATOM 719 C CA . VAL A 1 92 ? -26.467 -1.146 35.661 1.00 65.19 92 VAL A CA 1
ATOM 720 C C . VAL A 1 92 ? -25.504 -0.711 36.751 1.00 65.19 92 VAL A C 1
ATOM 722 O O . VAL A 1 92 ? -25.239 -1.501 37.653 1.00 65.19 92 VAL A O 1
ATOM 725 N N . ALA A 1 93 ? -25.011 0.526 36.719 1.00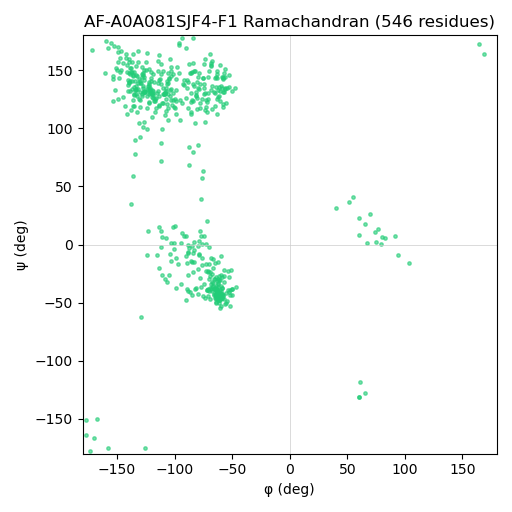 65.75 93 ALA A N 1
ATOM 726 C CA . ALA A 1 93 ? -24.217 1.068 37.818 1.00 65.75 93 ALA A CA 1
ATOM 727 C C . ALA A 1 93 ? -25.002 1.031 39.144 1.00 65.75 93 ALA A C 1
ATOM 729 O O . ALA A 1 93 ? -24.475 0.556 40.150 1.00 65.75 93 ALA A O 1
ATOM 730 N N . ASP A 1 94 ? -26.281 1.421 39.126 1.00 67.56 94 ASP A N 1
ATOM 731 C CA . ASP A 1 94 ? -27.166 1.350 40.293 1.00 67.56 94 ASP A CA 1
ATOM 732 C C . ASP A 1 94 ? -27.367 -0.101 40.769 1.00 67.56 94 ASP A C 1
ATOM 734 O O . ASP A 1 94 ? -27.306 -0.378 41.965 1.00 67.56 94 ASP A O 1
ATOM 738 N N . LEU A 1 95 ? -27.585 -1.043 39.841 1.00 67.81 95 LEU A N 1
ATOM 739 C CA . LEU A 1 95 ? -27.761 -2.465 40.163 1.00 67.81 95 LEU A CA 1
ATOM 740 C C . LEU A 1 95 ? -26.485 -3.082 40.760 1.00 67.81 95 LEU A C 1
ATOM 742 O O . LEU A 1 95 ? -26.572 -3.857 41.709 1.00 67.81 95 LEU A O 1
ATOM 746 N N . ARG A 1 96 ? -25.301 -2.697 40.260 1.00 64.62 96 ARG A N 1
ATOM 747 C CA . ARG A 1 96 ? -23.998 -3.094 40.824 1.00 64.62 96 ARG A CA 1
ATOM 748 C C . ARG A 1 96 ? -23.789 -2.538 42.232 1.00 64.62 96 ARG A C 1
ATOM 750 O O . ARG A 1 96 ? -23.243 -3.232 43.081 1.00 64.62 96 ARG A O 1
ATOM 757 N N . ALA A 1 97 ? -24.238 -1.311 42.494 1.00 62.91 97 ALA A N 1
ATOM 758 C CA . ALA A 1 97 ? -24.170 -0.712 43.827 1.00 62.91 97 ALA A CA 1
ATOM 759 C C . ALA A 1 97 ? -25.125 -1.385 44.835 1.00 62.91 97 ALA A C 1
ATOM 761 O O . ALA A 1 97 ? -24.884 -1.327 46.039 1.00 62.91 97 ALA A O 1
ATOM 762 N N . GLN A 1 98 ? -26.193 -2.031 44.355 1.00 64.25 98 GLN A N 1
ATOM 763 C CA . GLN A 1 98 ? -27.217 -2.682 45.179 1.00 64.25 98 GLN A CA 1
ATOM 764 C C . GLN A 1 98 ? -26.925 -4.158 45.513 1.00 64.25 98 GLN A C 1
ATOM 766 O O . GLN A 1 98 ? -27.599 -4.716 46.379 1.00 64.25 98 GLN A O 1
ATOM 771 N N . GLY A 1 99 ? -25.922 -4.800 44.898 1.00 60.69 99 GLY A N 1
ATOM 772 C CA . GLY A 1 99 ? -25.496 -6.151 45.285 1.00 60.69 99 GLY A CA 1
ATOM 773 C C . GLY A 1 99 ? -24.534 -6.850 44.315 1.00 60.69 99 GLY A C 1
ATOM 774 O O . GLY A 1 99 ? -24.414 -6.478 43.150 1.00 60.69 99 GLY A O 1
ATOM 775 N N . ASN A 1 100 ? -23.880 -7.916 44.800 1.00 56.56 100 ASN A N 1
ATOM 776 C CA . ASN A 1 100 ? -22.937 -8.771 44.055 1.00 56.56 100 ASN A CA 1
ATOM 777 C C . ASN A 1 100 ? -23.655 -9.724 43.080 1.00 56.56 100 ASN A C 1
ATOM 779 O O . ASN A 1 100 ? -23.613 -10.947 43.226 1.00 56.56 100 ASN A O 1
ATOM 783 N N . LEU A 1 101 ? -24.347 -9.164 42.094 1.00 62.12 101 LEU A N 1
ATOM 784 C CA . LEU A 1 101 ? -24.910 -9.932 40.988 1.00 62.12 101 LEU A CA 1
ATOM 785 C C . LEU A 1 101 ? -23.796 -10.335 40.008 1.00 62.12 101 LEU A C 1
ATOM 787 O O . LEU A 1 101 ? -22.866 -9.564 39.759 1.00 62.12 101 LEU A O 1
ATOM 791 N N . LYS A 1 102 ? -23.887 -11.545 39.438 1.00 67.81 102 LYS A N 1
ATOM 792 C CA . LYS A 1 102 ? -23.018 -11.951 38.323 1.00 67.81 102 LYS A CA 1
ATOM 793 C C . LYS A 1 102 ? -23.363 -11.125 37.081 1.00 67.81 102 LYS A C 1
ATOM 795 O O . LYS A 1 102 ? -24.462 -10.591 36.961 1.00 67.81 102 LYS A O 1
ATOM 800 N N . GLU A 1 103 ? -22.431 -11.029 36.142 1.00 60.94 103 GLU A N 1
ATOM 801 C CA . GLU A 1 103 ? -22.559 -10.170 34.954 1.00 60.94 103 GLU A CA 1
ATOM 802 C C . GLU A 1 103 ? -23.773 -10.535 34.076 1.00 60.94 103 GLU A C 1
ATOM 804 O O . GLU A 1 103 ? -24.483 -9.652 33.596 1.00 60.94 103 GLU A O 1
ATOM 809 N N . GLU A 1 104 ? -24.092 -11.829 33.981 1.00 61.88 104 GLU A N 1
ATOM 810 C CA . GLU A 1 104 ? -25.292 -12.343 33.304 1.00 61.88 104 GLU A CA 1
ATOM 811 C C . GLU A 1 104 ? -26.601 -11.919 34.000 1.00 61.88 104 GLU A C 1
ATOM 813 O O . GLU A 1 104 ? -27.587 -11.583 33.339 1.00 61.88 104 GLU A O 1
ATOM 818 N N . ASP A 1 105 ? -26.612 -11.885 35.336 1.00 66.25 105 ASP A N 1
ATOM 819 C CA . ASP A 1 105 ? -27.777 -11.475 36.131 1.00 66.25 105 ASP A CA 1
ATOM 820 C C . ASP A 1 105 ? -27.974 -9.951 36.082 1.00 66.25 105 ASP A C 1
ATOM 822 O O . ASP A 1 105 ? -29.106 -9.464 36.037 1.00 66.25 105 ASP A O 1
ATOM 826 N N . LEU A 1 106 ? -26.875 -9.190 36.018 1.00 67.06 106 LEU A N 1
ATOM 827 C CA . LEU A 1 106 ? -26.883 -7.737 35.818 1.00 67.06 106 LEU A CA 1
ATOM 828 C C . LEU A 1 106 ? -27.464 -7.353 34.460 1.00 67.06 106 LEU A C 1
ATOM 830 O O . LEU A 1 106 ? -28.295 -6.447 34.394 1.00 67.06 106 LEU A O 1
ATOM 834 N N . ALA A 1 107 ? -27.062 -8.044 33.390 1.00 61.72 107 ALA A N 1
ATOM 835 C CA . ALA A 1 107 ? -27.590 -7.800 32.052 1.00 61.72 107 ALA A CA 1
ATOM 836 C C . ALA A 1 107 ? -29.104 -8.059 31.997 1.00 61.72 107 ALA A C 1
ATOM 838 O O . ALA A 1 107 ? -29.858 -7.214 31.515 1.00 61.72 107 ALA A O 1
ATOM 839 N N . ARG A 1 108 ? -29.581 -9.171 32.575 1.00 64.69 108 ARG A N 1
ATOM 840 C CA . ARG A 1 108 ? -31.021 -9.480 32.655 1.00 64.69 108 ARG A CA 1
ATOM 841 C C . ARG A 1 108 ? -31.803 -8.443 33.461 1.00 64.69 108 ARG A C 1
ATOM 843 O O . ARG A 1 108 ? -32.834 -7.960 32.996 1.00 64.69 108 ARG A O 1
ATOM 850 N N . ALA A 1 109 ? -31.288 -8.043 34.622 1.00 67.44 109 ALA A N 1
ATOM 851 C CA . ALA A 1 109 ? -31.915 -7.017 35.452 1.00 67.44 109 ALA A CA 1
ATOM 852 C C . ALA A 1 109 ? -31.959 -5.642 34.753 1.00 67.44 109 ALA A C 1
ATOM 854 O O . ALA A 1 109 ? -32.945 -4.912 34.877 1.00 67.44 109 ALA A O 1
ATOM 855 N N . ALA A 1 110 ? -30.928 -5.302 33.972 1.00 64.69 110 ALA A N 1
ATOM 856 C CA . ALA A 1 110 ? -30.911 -4.103 33.139 1.00 64.69 110 ALA A CA 1
ATOM 857 C C . ALA A 1 110 ? -32.012 -4.147 32.076 1.00 64.69 110 ALA A C 1
ATOM 859 O O . ALA A 1 110 ? -32.772 -3.190 31.935 1.00 64.69 110 ALA A O 1
ATOM 860 N N . VAL A 1 111 ? -32.131 -5.274 31.368 1.00 66.62 111 VAL A N 1
ATOM 861 C CA . VAL A 1 111 ? -33.164 -5.498 30.350 1.00 66.62 111 VAL A CA 1
ATOM 862 C C . VAL A 1 111 ? -34.560 -5.318 30.940 1.00 66.62 111 VAL A C 1
ATOM 864 O O . VAL A 1 111 ? -35.374 -4.595 30.367 1.00 66.62 111 VAL A O 1
ATOM 867 N N . ASP A 1 112 ? -34.830 -5.905 32.106 1.00 69.12 112 ASP A N 1
ATOM 868 C CA . ASP A 1 112 ? -36.130 -5.792 32.769 1.00 69.12 112 ASP A CA 1
ATOM 869 C C . ASP A 1 112 ? -36.461 -4.355 33.193 1.00 69.12 112 ASP A C 1
ATOM 871 O O . ASP A 1 112 ? -37.597 -3.908 33.009 1.00 69.12 112 ASP A O 1
ATOM 875 N N . LYS A 1 113 ? -35.468 -3.600 33.681 1.00 67.69 113 LYS A N 1
ATOM 876 C CA . LYS A 1 113 ? -35.620 -2.187 34.073 1.00 67.69 113 LYS A CA 1
ATOM 877 C C . LYS A 1 113 ? -35.813 -1.255 32.867 1.00 67.69 113 LYS A C 1
ATOM 879 O O . LYS A 1 113 ? -36.372 -0.169 33.009 1.00 67.69 113 LYS A O 1
ATOM 884 N N . LEU A 1 114 ? -35.379 -1.675 31.678 1.00 67.31 114 LEU A N 1
ATOM 885 C CA . LEU A 1 114 ? -35.310 -0.851 30.467 1.00 67.31 114 LEU A CA 1
ATOM 886 C C . LEU A 1 114 ? -36.295 -1.270 29.368 1.00 67.31 114 LEU A C 1
ATOM 888 O O . LEU A 1 114 ? -36.218 -0.732 28.263 1.00 67.31 114 LEU A O 1
ATOM 892 N N . LYS A 1 115 ? -37.271 -2.144 29.661 1.00 61.28 115 LYS A N 1
ATOM 893 C CA . LYS A 1 115 ? -38.332 -2.576 28.720 1.00 61.28 115 LYS A CA 1
ATOM 894 C C . LYS A 1 115 ? -39.083 -1.428 28.023 1.00 61.28 115 LYS A C 1
ATOM 896 O O . LYS A 1 115 ? -39.647 -1.635 26.956 1.00 61.28 115 LYS A O 1
ATOM 901 N N . LEU A 1 116 ? -39.075 -0.221 28.597 1.00 57.59 116 LEU A N 1
ATOM 902 C CA . LEU A 1 116 ? -39.732 0.982 28.064 1.00 57.59 116 LEU A CA 1
ATOM 903 C C . LEU A 1 116 ? -38.780 1.957 27.337 1.00 57.59 116 LEU A C 1
ATOM 905 O O . LEU A 1 116 ? -39.222 3.001 26.870 1.00 57.59 116 LEU A O 1
ATOM 909 N N . SER A 1 117 ? -37.484 1.646 27.230 1.00 60.41 117 SER A N 1
ATOM 910 C CA . SER A 1 117 ? -36.462 2.535 26.638 1.00 60.41 117 SER A CA 1
ATOM 911 C C . SER A 1 117 ? -36.448 2.558 25.100 1.00 60.41 117 SER A C 1
ATOM 913 O O . SER A 1 117 ? -35.735 3.358 24.490 1.00 60.41 117 SER A O 1
ATOM 915 N N . GLY A 1 118 ? -37.220 1.673 24.459 1.00 61.38 118 GLY A N 1
ATOM 916 C CA . GLY A 1 118 ? -37.208 1.486 23.005 1.00 61.38 118 GLY A CA 1
ATOM 917 C C . GLY A 1 118 ? -35.966 0.754 22.475 1.00 61.38 118 GLY A C 1
ATOM 918 O O . GLY A 1 118 ? -35.759 0.736 21.265 1.00 61.38 118 GLY A O 1
ATOM 919 N N . LEU A 1 119 ? -35.142 0.175 23.356 1.00 66.44 119 LEU A N 1
ATOM 920 C CA . LEU A 1 119 ? -34.038 -0.725 23.015 1.00 66.44 119 LEU A CA 1
ATOM 921 C C . LEU A 1 119 ? -34.475 -2.182 23.196 1.00 66.44 119 LEU A C 1
ATOM 923 O O . LEU A 1 119 ? -35.191 -2.505 24.146 1.00 66.44 119 LEU A O 1
ATOM 927 N N . THR A 1 120 ? -34.026 -3.077 22.313 1.00 68.75 120 THR A N 1
ATOM 928 C CA . THR A 1 120 ? -34.224 -4.516 22.530 1.00 68.75 120 THR A CA 1
ATOM 929 C C . THR A 1 120 ? -33.286 -5.025 23.626 1.00 68.75 120 THR A C 1
ATOM 931 O O . THR A 1 120 ? -32.250 -4.421 23.901 1.00 68.75 120 THR A O 1
ATOM 934 N N . ALA A 1 121 ? -33.609 -6.173 24.230 1.00 62.72 121 ALA A N 1
ATOM 935 C CA . ALA A 1 121 ? -32.734 -6.814 25.213 1.00 62.72 121 ALA A CA 1
ATOM 936 C C . ALA A 1 121 ? -31.301 -7.019 24.680 1.00 62.72 121 ALA A C 1
ATOM 938 O O . ALA A 1 121 ? -30.327 -6.745 25.376 1.00 62.72 121 ALA A O 1
ATOM 939 N N . ALA A 1 122 ? -31.190 -7.419 23.410 1.00 65.25 122 ALA A N 1
ATOM 940 C CA . ALA A 1 122 ? -29.915 -7.604 22.728 1.00 65.25 122 ALA A CA 1
ATOM 941 C C . ALA A 1 122 ? -29.166 -6.279 22.492 1.00 65.25 122 ALA A C 1
ATOM 943 O O . ALA A 1 122 ? -27.941 -6.253 22.549 1.00 65.25 122 ALA A O 1
ATOM 944 N N . ASP A 1 123 ? -29.872 -5.173 22.237 1.00 65.38 123 ASP A N 1
ATOM 945 C CA . ASP A 1 123 ? -29.240 -3.855 22.076 1.00 65.38 123 ASP A CA 1
ATOM 946 C C . ASP A 1 123 ? -28.679 -3.334 23.403 1.00 65.38 123 ASP A C 1
ATOM 948 O O . ASP A 1 123 ? -27.600 -2.746 23.429 1.00 65.38 123 ASP A O 1
ATOM 952 N N . ILE A 1 124 ? -29.385 -3.583 24.508 1.00 63.53 124 ILE A N 1
ATOM 953 C CA . ILE A 1 124 ? -28.970 -3.188 25.861 1.00 63.53 124 ILE A CA 1
ATOM 954 C C . ILE A 1 124 ? -27.655 -3.876 26.238 1.00 63.53 124 ILE A C 1
ATOM 956 O O . ILE A 1 124 ? -26.730 -3.208 26.693 1.00 63.53 124 ILE A O 1
ATOM 960 N N . GLU A 1 125 ? -27.545 -5.183 26.004 1.00 62.34 125 GLU A N 1
ATOM 961 C CA . GLU A 1 125 ? -26.331 -5.956 26.288 1.00 62.34 125 GLU A CA 1
ATOM 962 C C . GLU A 1 125 ? -25.129 -5.478 25.454 1.00 62.34 125 GLU A C 1
ATOM 964 O O . GLU A 1 125 ? -24.026 -5.297 25.975 1.00 62.34 125 GLU A O 1
ATOM 969 N N . LYS A 1 126 ? -25.352 -5.188 24.168 1.00 67.00 126 LYS A N 1
ATOM 970 C CA . LYS A 1 126 ? -24.327 -4.646 23.263 1.00 67.00 126 LYS A CA 1
ATOM 971 C C . LYS A 1 126 ? -23.827 -3.277 23.711 1.00 67.00 126 LYS A C 1
ATOM 973 O O . LYS A 1 126 ? -22.620 -3.046 23.760 1.00 67.00 126 LYS A O 1
ATOM 978 N N . VAL A 1 127 ? -24.747 -2.376 24.048 1.00 64.62 127 VAL A N 1
ATOM 979 C CA . VAL A 1 127 ? -24.441 -1.016 24.506 1.00 64.62 127 VAL A CA 1
ATOM 980 C C . VAL A 1 127 ? -23.685 -1.034 25.827 1.00 64.62 127 VAL A C 1
ATOM 982 O O . VAL A 1 127 ? -22.705 -0.309 25.969 1.00 64.62 127 VAL A O 1
ATOM 985 N N . LEU A 1 128 ? -24.116 -1.871 26.774 1.00 60.72 128 LEU A N 1
ATOM 986 C CA . LEU A 1 128 ? -23.508 -1.978 28.098 1.00 60.72 128 LEU A CA 1
ATOM 987 C C . LEU A 1 128 ? -22.008 -2.271 28.026 1.00 60.72 128 LEU A C 1
ATOM 989 O O . LEU A 1 128 ? -21.216 -1.711 28.781 1.00 60.72 128 LEU A O 1
ATOM 993 N N . ASN A 1 129 ? -21.644 -3.162 27.110 1.00 59.47 129 ASN A N 1
ATOM 994 C CA . ASN A 1 129 ? -20.282 -3.646 26.970 1.00 59.47 129 ASN A CA 1
ATOM 995 C C . ASN A 1 129 ? -19.436 -2.768 26.039 1.00 59.47 129 ASN A C 1
ATOM 997 O O . ASN A 1 129 ? -18.230 -2.983 25.946 1.00 59.47 129 ASN A O 1
ATOM 1001 N N . SER A 1 130 ? -20.036 -1.777 25.369 1.00 63.75 130 SER A N 1
ATOM 1002 C CA . SER A 1 130 ? -19.367 -0.964 24.353 1.00 63.75 130 SER A CA 1
ATOM 1003 C C . SER A 1 130 ?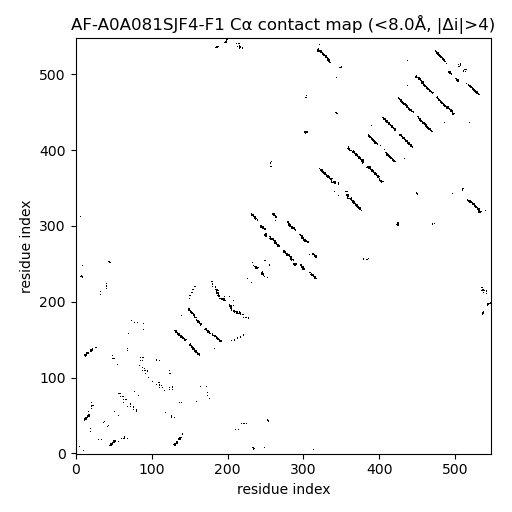 -18.616 0.221 24.943 1.00 63.75 130 SER A C 1
ATOM 1005 O O . SER A 1 130 ? -19.198 1.105 25.566 1.00 63.75 130 SER A O 1
ATOM 1007 N N . ALA A 1 131 ? -17.314 0.278 24.669 1.00 75.62 131 ALA A N 1
ATOM 1008 C CA . ALA A 1 131 ? -16.461 1.401 25.049 1.00 75.62 131 ALA A CA 1
ATOM 1009 C C . ALA A 1 131 ? -16.441 2.502 23.976 1.00 75.62 131 ALA A C 1
ATOM 1011 O O . ALA A 1 131 ? -16.207 3.672 24.286 1.00 75.62 131 ALA A O 1
ATOM 1012 N N . TYR A 1 132 ? -16.696 2.135 22.717 1.00 86.88 132 TYR A N 1
ATOM 1013 C CA . TYR A 1 132 ? -16.654 3.048 21.579 1.00 86.88 132 TYR A CA 1
ATOM 1014 C C . TYR A 1 132 ? -17.832 2.836 20.637 1.00 86.88 132 TYR A C 1
ATOM 1016 O O . TYR A 1 132 ? -18.415 1.754 20.578 1.00 86.88 132 TYR A O 1
ATOM 1024 N N . ILE A 1 133 ? -18.155 3.873 19.872 1.00 85.19 133 ILE A N 1
ATOM 1025 C CA . ILE A 1 133 ? -19.172 3.856 18.822 1.00 85.19 133 ILE A CA 1
ATOM 1026 C C . ILE A 1 133 ? -18.545 4.415 17.551 1.00 85.19 133 ILE A C 1
ATOM 1028 O O . ILE A 1 133 ? -17.824 5.411 17.628 1.00 85.19 133 ILE A O 1
ATOM 1032 N N . TYR A 1 134 ? -18.841 3.820 16.396 1.00 89.81 134 TYR A N 1
ATOM 1033 C CA . TYR A 1 134 ? -18.504 4.424 15.109 1.00 89.81 134 TYR A CA 1
ATOM 1034 C C . TYR A 1 134 ? -19.735 4.672 14.242 1.00 89.81 134 TYR A C 1
ATOM 1036 O O . TYR A 1 134 ? -20.723 3.933 14.290 1.00 89.81 134 TYR A O 1
ATOM 1044 N N . LEU A 1 135 ? -19.655 5.733 13.441 1.00 90.38 135 LEU A N 1
ATOM 1045 C CA . LEU A 1 135 ? -20.680 6.120 12.486 1.00 90.38 135 LEU A CA 1
ATOM 1046 C C . LEU A 1 135 ? -20.043 6.554 11.160 1.00 90.38 135 LEU A C 1
ATOM 1048 O O . LEU A 1 135 ? -19.349 7.573 11.124 1.00 90.38 135 LEU A O 1
ATOM 1052 N N . PRO A 1 136 ? -20.308 5.823 10.072 1.00 92.94 136 PRO A N 1
ATOM 1053 C CA . PRO A 1 136 ? -19.884 6.218 8.740 1.00 92.94 136 PRO A CA 1
ATOM 1054 C C . PRO A 1 136 ? -20.710 7.364 8.156 1.00 92.94 136 PRO A C 1
ATOM 1056 O O . PRO A 1 136 ? -21.941 7.368 8.252 1.00 92.94 136 PRO A O 1
ATOM 1059 N N . VAL A 1 137 ? -20.028 8.309 7.505 1.00 92.62 137 VAL A N 1
ATOM 1060 C CA . VAL A 1 137 ? -20.631 9.467 6.833 1.00 92.62 137 VAL A CA 1
ATOM 1061 C C . VAL A 1 137 ? -20.044 9.623 5.432 1.00 92.62 137 VAL A C 1
ATOM 1063 O O . VAL A 1 137 ? -18.829 9.701 5.284 1.00 92.62 137 VAL A O 1
ATOM 1066 N N . ILE A 1 138 ? -20.893 9.712 4.407 1.00 94.00 138 ILE A N 1
ATOM 1067 C CA . ILE A 1 138 ? -20.508 9.963 3.011 1.00 94.00 138 ILE A CA 1
ATOM 1068 C C . ILE A 1 138 ? -20.877 11.394 2.626 1.00 94.00 138 ILE A C 1
ATOM 1070 O O . ILE A 1 138 ? -22.048 11.784 2.675 1.00 94.00 138 ILE A O 1
ATOM 1074 N N . THR A 1 139 ? -19.874 12.173 2.225 1.00 92.38 139 THR A N 1
ATOM 1075 C CA . THR A 1 139 ? -20.003 13.598 1.893 1.00 92.38 139 THR A CA 1
ATOM 1076 C C . THR A 1 139 ? -19.968 13.875 0.396 1.00 92.38 139 THR A C 1
ATOM 1078 O O . THR A 1 139 ? -20.549 14.872 -0.037 1.00 92.38 139 THR A O 1
ATOM 1081 N N . GLU A 1 140 ? -19.318 13.013 -0.388 1.00 94.00 140 GLU A N 1
ATOM 1082 C CA . GLU A 1 140 ? -19.242 13.095 -1.849 1.00 94.00 140 GLU A CA 1
ATOM 1083 C C . GLU A 1 140 ? -19.356 11.695 -2.461 1.00 94.00 140 GLU A C 1
ATOM 1085 O O . GLU A 1 140 ? -18.812 10.726 -1.927 1.00 94.00 140 GLU A O 1
ATOM 1090 N N . TYR A 1 141 ? -20.064 11.597 -3.585 1.00 96.06 141 TYR A N 1
ATOM 1091 C CA . TYR A 1 141 ? -20.191 10.377 -4.373 1.00 96.06 141 TYR A CA 1
ATOM 1092 C C . TYR A 1 141 ? -20.474 10.747 -5.829 1.00 96.06 141 TYR A C 1
ATOM 1094 O O . TYR A 1 141 ? -21.446 11.451 -6.102 1.00 96.06 141 TYR A O 1
ATOM 1102 N N . GLU A 1 142 ? -19.636 10.280 -6.747 1.00 96.31 142 GLU A N 1
ATOM 1103 C CA . GLU A 1 142 ? -19.764 10.528 -8.180 1.00 96.31 142 GLU A CA 1
ATOM 1104 C C . GLU A 1 142 ? -19.572 9.220 -8.955 1.00 96.31 142 GLU A C 1
ATOM 1106 O O . GLU A 1 142 ? -18.627 8.470 -8.710 1.00 96.31 142 GLU A O 1
ATOM 1111 N N . GLU A 1 143 ? -20.462 8.963 -9.915 1.00 96.19 143 GLU A N 1
ATOM 1112 C CA . GLU A 1 143 ? -20.308 7.912 -10.919 1.00 96.19 143 GLU A CA 1
ATOM 1113 C C . GLU A 1 143 ? -20.232 8.569 -12.300 1.00 96.19 143 GLU A C 1
ATOM 1115 O O . GLU A 1 143 ? -21.131 9.320 -12.685 1.00 96.19 143 GLU A O 1
ATOM 1120 N N . LYS A 1 144 ? -19.178 8.282 -13.065 1.00 95.50 144 LYS A N 1
ATOM 1121 C CA . LYS A 1 144 ? -18.974 8.843 -14.408 1.00 95.50 144 LYS A CA 1
ATOM 1122 C C . LYS A 1 144 ? -18.394 7.813 -15.364 1.00 95.50 144 LYS A C 1
ATOM 1124 O O . LYS A 1 144 ? -17.737 6.864 -14.956 1.00 95.50 144 LYS A O 1
ATOM 1129 N N . THR A 1 145 ? -18.644 8.001 -16.656 1.00 94.56 145 THR A N 1
ATOM 1130 C CA . THR A 1 145 ? -18.024 7.189 -17.714 1.00 94.56 145 THR A CA 1
ATOM 1131 C C . THR A 1 145 ? -16.918 8.009 -18.365 1.00 94.56 145 THR A C 1
ATOM 1133 O O . THR A 1 145 ? -17.164 9.131 -18.805 1.00 94.56 145 THR A O 1
ATOM 1136 N N . VAL A 1 146 ? -15.698 7.474 -18.384 1.00 91.31 146 VAL A N 1
ATOM 1137 C CA . VAL A 1 146 ? -14.502 8.117 -18.940 1.00 91.31 146 VAL A CA 1
ATOM 1138 C C . VAL A 1 146 ? -13.865 7.151 -19.934 1.00 91.31 146 VAL A C 1
ATOM 1140 O O . VAL A 1 146 ? -13.255 6.155 -19.542 1.00 91.31 146 VAL A O 1
ATOM 1143 N N . GLY A 1 147 ? -14.021 7.440 -21.229 1.00 91.00 147 GLY A N 1
ATOM 1144 C CA . GLY A 1 147 ? -13.694 6.479 -22.285 1.00 91.00 147 GLY A CA 1
ATOM 1145 C C . GLY A 1 147 ? -14.534 5.209 -22.133 1.00 91.00 147 GLY A C 1
ATOM 1146 O O . GLY A 1 147 ? -15.736 5.299 -21.895 1.00 91.00 147 GLY A O 1
ATOM 1147 N N . ASP A 1 148 ? -13.885 4.047 -22.191 1.00 91.31 148 ASP A N 1
ATOM 1148 C CA . ASP A 1 148 ? -14.532 2.735 -22.025 1.00 91.31 148 ASP A CA 1
ATOM 1149 C C . ASP A 1 148 ? -14.706 2.326 -20.552 1.00 91.31 148 ASP A C 1
ATOM 1151 O O . ASP A 1 148 ? -15.176 1.234 -20.247 1.00 91.31 148 ASP A O 1
ATOM 1155 N N . ASN A 1 149 ? -14.307 3.181 -19.606 1.00 92.88 149 ASN A N 1
ATOM 1156 C CA . ASN A 1 149 ? -14.322 2.853 -18.187 1.00 92.88 149 ASN A CA 1
ATOM 1157 C C . ASN A 1 149 ? -15.449 3.563 -17.445 1.00 92.88 149 ASN A C 1
ATOM 1159 O O . ASN A 1 149 ? -15.699 4.755 -17.625 1.00 92.88 149 ASN A O 1
ATOM 1163 N N . PHE A 1 150 ? -16.068 2.842 -16.519 1.00 95.56 150 PHE A N 1
ATOM 1164 C CA . PHE A 1 150 ? -16.925 3.407 -15.493 1.00 95.56 150 PHE A CA 1
ATOM 1165 C C . PHE A 1 150 ? -16.108 3.663 -14.230 1.00 95.56 150 PHE A C 1
ATOM 1167 O O . PHE A 1 150 ? -15.488 2.753 -13.676 1.00 95.56 150 PHE A O 1
ATOM 1174 N N . VAL A 1 151 ? -16.101 4.919 -13.799 1.00 94.69 151 VAL A N 1
ATOM 1175 C CA . VAL A 1 151 ? -15.297 5.439 -12.698 1.00 94.69 151 VAL A CA 1
ATOM 1176 C C . VAL A 1 151 ? -16.223 5.870 -11.572 1.00 94.69 151 VAL A C 1
ATOM 1178 O O . VAL A 1 151 ? -17.204 6.581 -11.795 1.00 94.69 151 VAL A O 1
ATOM 1181 N N . VAL A 1 152 ? -15.888 5.449 -10.357 1.00 95.50 152 VAL A N 1
ATOM 1182 C CA . VAL A 1 152 ? -16.580 5.826 -9.127 1.00 95.50 152 VAL A CA 1
ATOM 1183 C C . VAL A 1 152 ? -15.598 6.551 -8.224 1.00 95.50 152 VAL A C 1
ATOM 1185 O O . VAL A 1 152 ? -14.506 6.048 -7.965 1.00 95.50 152 VAL A O 1
ATOM 1188 N N . GLU A 1 153 ? -16.002 7.710 -7.721 1.00 94.50 153 GLU A N 1
ATOM 1189 C CA . GLU A 1 153 ? -15.269 8.484 -6.723 1.00 94.50 153 GLU A CA 1
ATOM 1190 C C . GLU A 1 153 ? -16.158 8.703 -5.500 1.00 94.50 153 GLU A C 1
ATOM 1192 O O . GLU A 1 153 ? -17.350 8.990 -5.619 1.00 94.50 153 GLU A O 1
ATOM 1197 N N . MET A 1 154 ? -15.590 8.569 -4.305 1.00 94.25 154 MET A N 1
ATOM 1198 C CA . MET A 1 154 ? -16.304 8.824 -3.060 1.00 94.25 154 MET A CA 1
ATOM 1199 C C . MET A 1 154 ? -15.418 9.515 -2.034 1.00 94.25 154 MET A C 1
ATOM 1201 O O . MET A 1 154 ? -14.213 9.266 -1.970 1.00 94.25 154 MET A O 1
ATOM 1205 N N . LYS A 1 155 ? -16.029 10.354 -1.197 1.00 93.44 155 LYS A N 1
ATOM 1206 C CA . LYS A 1 155 ? -15.400 10.886 0.012 1.00 93.44 155 LYS A CA 1
ATOM 1207 C C . LYS A 1 155 ? -16.343 10.794 1.196 1.00 93.44 155 LYS A C 1
ATOM 1209 O O . LYS A 1 155 ? -17.558 10.951 1.063 1.00 93.44 155 LYS A O 1
ATOM 1214 N N . GLY A 1 156 ? -15.766 10.566 2.361 1.00 92.19 156 GLY A N 1
ATOM 1215 C CA . GLY A 1 156 ? -16.496 10.426 3.608 1.00 92.19 156 GLY A CA 1
ATOM 1216 C C . GLY A 1 156 ? -15.547 10.319 4.786 1.00 92.19 156 GLY A C 1
ATOM 1217 O O . GLY A 1 156 ? -14.339 10.395 4.601 1.00 92.19 156 GLY A O 1
ATOM 1218 N N . TYR A 1 157 ? -16.082 10.136 5.982 1.00 91.31 157 TYR A N 1
ATOM 1219 C CA . TYR A 1 157 ? -15.299 9.955 7.203 1.00 91.31 157 TYR A CA 1
ATOM 1220 C C . TYR A 1 157 ? -16.014 9.024 8.184 1.00 91.31 157 TYR A C 1
ATOM 1222 O O . TYR A 1 157 ? -17.234 8.836 8.107 1.00 91.31 157 TYR A O 1
ATOM 1230 N N . LEU A 1 158 ? -15.265 8.460 9.134 1.00 91.56 158 LEU A N 1
ATOM 1231 C CA . LEU A 1 158 ? -15.827 7.789 10.304 1.00 91.56 158 LEU A CA 1
ATOM 1232 C C . LEU A 1 158 ? -15.809 8.708 11.527 1.00 91.56 158 LEU A C 1
ATOM 1234 O O . LEU A 1 158 ? -14.766 9.180 11.979 1.00 91.56 158 LEU A O 1
ATOM 1238 N N . LEU A 1 159 ? -16.981 8.919 12.121 1.00 89.69 159 LEU A N 1
ATOM 1239 C CA . LEU A 1 159 ? -17.075 9.533 13.441 1.00 89.69 159 LEU A CA 1
ATOM 1240 C C . LEU A 1 159 ? -16.874 8.463 14.497 1.00 89.69 159 LEU A C 1
ATOM 1242 O O . LEU A 1 159 ? -17.627 7.493 14.545 1.00 89.69 159 LEU A O 1
ATOM 1246 N N . TRP A 1 160 ? -15.890 8.680 15.358 1.00 88.62 160 TRP A N 1
ATOM 1247 C CA . TRP A 1 160 ? -15.597 7.816 16.489 1.00 88.62 160 TRP A CA 1
ATOM 1248 C C . TRP A 1 160 ? -15.988 8.512 17.779 1.00 88.62 160 TRP A C 1
ATOM 1250 O O . TRP A 1 160 ? -15.582 9.644 18.031 1.00 88.62 160 TRP A O 1
ATOM 1260 N N . TYR A 1 161 ? -16.749 7.823 18.612 1.00 85.25 161 TYR A N 1
ATOM 1261 C CA . TYR A 1 161 ? -17.160 8.312 19.914 1.00 85.25 161 TYR A CA 1
ATOM 1262 C C . TYR A 1 161 ? -16.677 7.370 21.004 1.00 85.25 161 TYR A C 1
ATOM 1264 O O . TYR A 1 161 ? -16.752 6.153 20.850 1.00 85.25 161 TYR A O 1
ATOM 1272 N N . GLN A 1 162 ? -16.227 7.929 22.119 1.00 84.69 162 GLN A N 1
ATOM 1273 C CA . GLN A 1 162 ? -15.907 7.184 23.327 1.00 84.69 162 GLN A CA 1
ATOM 1274 C C . GLN A 1 162 ? -17.043 7.327 24.335 1.00 84.69 162 GLN A C 1
ATOM 1276 O O . GLN A 1 162 ? -17.468 8.445 24.635 1.00 84.69 162 GLN A O 1
ATOM 1281 N N . VAL A 1 163 ? -17.503 6.203 24.882 1.00 77.62 163 VAL A N 1
ATOM 1282 C CA . VAL A 1 163 ? -18.421 6.183 26.022 1.00 77.62 163 VAL A CA 1
ATOM 1283 C C . VAL A 1 163 ? -17.580 6.269 27.293 1.00 77.62 163 VAL A C 1
ATOM 1285 O O . VAL A 1 163 ? -16.810 5.365 27.611 1.00 77.62 163 VAL A O 1
ATOM 1288 N N . VAL A 1 164 ? -17.696 7.382 28.011 1.00 74.81 164 VAL A N 1
ATOM 1289 C CA . VAL A 1 164 ? -16.973 7.627 29.259 1.00 74.81 164 VAL A CA 1
ATOM 1290 C C . VAL A 1 164 ? -17.910 7.365 30.428 1.00 74.81 164 VAL A C 1
ATOM 1292 O O . VAL A 1 164 ? -18.915 8.054 30.592 1.00 74.81 164 VAL A O 1
ATOM 1295 N N . THR A 1 165 ? -17.549 6.393 31.261 1.00 66.44 165 THR A N 1
ATOM 1296 C CA . THR A 1 165 ? -18.216 6.048 32.526 1.00 66.44 165 THR A CA 1
ATOM 1297 C C . THR A 1 165 ? -17.325 6.397 33.714 1.00 66.44 165 THR A C 1
ATOM 1299 O O . THR A 1 165 ? -16.411 5.630 34.033 1.00 66.44 165 THR A O 1
ATOM 1302 N N . PRO A 1 166 ? -17.556 7.540 34.374 1.00 61.12 166 PRO A N 1
ATOM 1303 C CA . PRO A 1 166 ? -16.782 7.946 35.539 1.00 61.12 166 PRO A CA 1
ATOM 1304 C C . PRO A 1 166 ? -16.948 6.971 36.715 1.00 61.12 166 PRO A C 1
ATOM 1306 O O . PRO A 1 166 ? -18.029 6.437 36.949 1.00 61.12 166 PRO A O 1
ATOM 1309 N N . HIS A 1 167 ? -15.873 6.731 37.470 1.00 49.94 167 HIS A N 1
ATOM 1310 C CA . HIS A 1 167 ? -15.902 5.920 38.700 1.00 49.94 167 HIS A CA 1
ATOM 1311 C C . HIS A 1 167 ? -16.322 6.718 39.946 1.00 49.94 167 HIS A C 1
ATOM 1313 O O . HIS A 1 167 ? -16.518 6.139 41.009 1.00 49.94 167 HIS A O 1
ATOM 1319 N N . ASP A 1 168 ? -16.460 8.038 39.827 1.00 53.00 168 ASP A N 1
ATOM 1320 C CA . ASP A 1 168 ? -16.766 8.971 40.917 1.00 53.00 168 ASP A CA 1
ATOM 1321 C C . ASP A 1 168 ? -18.274 9.242 41.098 1.00 53.00 168 ASP A C 1
ATOM 1323 O O . ASP A 1 168 ? -18.661 10.101 41.887 1.00 53.00 168 ASP A O 1
ATOM 1327 N N . GLY A 1 169 ? -19.134 8.516 40.373 1.00 50.25 169 GLY A N 1
ATOM 1328 C CA . GLY A 1 169 ? -20.587 8.699 40.411 1.00 50.25 169 GLY A CA 1
ATOM 1329 C C . GLY A 1 169 ? -21.107 9.864 39.560 1.00 50.25 169 GLY A C 1
ATOM 1330 O O . GLY A 1 169 ? -22.302 10.162 39.611 1.00 50.25 169 GLY A O 1
ATOM 1331 N N . SER A 1 170 ? -20.257 10.523 38.765 1.00 57.47 170 SER A N 1
ATOM 1332 C CA . SER A 1 170 ? -20.713 11.502 37.775 1.00 57.47 170 SER A CA 1
ATOM 1333 C C . SER A 1 170 ? -21.356 10.830 36.550 1.00 57.47 170 SER A C 1
ATOM 1335 O O . SER A 1 170 ? -21.132 9.653 36.256 1.00 57.47 170 SER A O 1
ATOM 1337 N N . LYS A 1 171 ? -22.233 11.569 35.852 1.00 60.53 171 LYS A N 1
ATOM 1338 C CA . LYS A 1 171 ? -23.012 11.031 34.727 1.00 60.53 171 LYS A CA 1
ATOM 1339 C C . LYS A 1 171 ? -22.077 10.583 33.608 1.00 60.53 171 LYS A C 1
ATOM 1341 O O . LYS A 1 171 ? -21.197 11.338 33.194 1.00 60.53 171 LYS A O 1
ATOM 1346 N N . ALA A 1 172 ? -22.319 9.385 33.085 1.00 62.69 172 ALA A N 1
ATOM 1347 C CA . ALA A 1 172 ? -21.637 8.928 31.887 1.00 62.69 172 ALA A CA 1
ATOM 1348 C C . ALA A 1 172 ? -21.851 9.923 30.724 1.00 62.69 172 ALA A C 1
ATOM 1350 O O . ALA A 1 172 ? -22.847 10.652 30.676 1.00 62.69 172 ALA A O 1
ATOM 1351 N N . SER A 1 173 ? -20.891 9.994 29.807 1.00 67.38 173 SER A N 1
ATOM 1352 C CA . SER A 1 173 ? -20.895 10.944 28.692 1.00 67.38 173 SER A CA 1
ATOM 1353 C C . SER A 1 173 ? -20.338 10.306 27.426 1.00 67.38 173 SER A C 1
ATOM 1355 O O . SER A 1 173 ? -19.716 9.247 27.476 1.00 67.38 173 SER A O 1
ATOM 1357 N N . VAL A 1 174 ? -20.588 10.936 26.280 1.00 72.06 174 VAL A N 1
ATOM 1358 C CA . VAL A 1 174 ? -20.085 10.475 24.986 1.00 72.06 174 VAL A CA 1
ATOM 1359 C C . VAL A 1 174 ? -19.261 11.592 24.359 1.00 72.06 174 VAL A C 1
ATOM 1361 O O . VAL A 1 174 ? -19.748 12.710 24.189 1.00 72.06 174 VAL A O 1
ATOM 1364 N N . VAL A 1 175 ? -17.999 11.293 24.054 1.00 79.75 175 VAL A N 1
ATOM 1365 C CA . VAL A 1 175 ? -17.011 12.269 23.574 1.00 79.75 175 VAL A CA 1
ATOM 1366 C C . VAL A 1 175 ? -16.591 11.917 22.152 1.00 79.75 175 VAL A C 1
ATOM 1368 O O . VAL A 1 175 ? -16.246 10.772 21.877 1.00 79.75 175 VAL A O 1
ATOM 1371 N N . LEU A 1 176 ? -16.617 12.900 21.248 1.00 79.62 176 LEU A N 1
ATOM 1372 C CA . LEU A 1 176 ? -16.148 12.739 19.870 1.00 79.62 176 LEU A CA 1
ATOM 1373 C C . LEU A 1 176 ? -14.613 12.712 19.820 1.00 79.62 176 LEU A C 1
ATOM 1375 O O . LEU A 1 176 ? -13.953 13.633 20.300 1.00 79.62 176 LEU A O 1
ATOM 1379 N N . LEU A 1 177 ? -14.054 11.705 19.153 1.00 79.06 177 LEU A N 1
ATOM 1380 C CA . LEU A 1 177 ? -12.628 11.586 18.864 1.00 79.06 177 LEU A CA 1
ATOM 1381 C C . LEU A 1 177 ? -12.304 12.318 17.552 1.00 79.06 177 LEU A C 1
ATOM 1383 O O . LEU A 1 177 ? -12.259 11.726 16.475 1.00 79.06 177 LEU A O 1
ATOM 1387 N N . GLN A 1 178 ? -12.087 13.634 17.646 1.00 65.31 178 GLN A N 1
ATOM 1388 C CA . GLN A 1 178 ? -11.926 14.526 16.483 1.00 65.31 178 GLN A CA 1
ATOM 1389 C C . GLN A 1 178 ? -10.765 14.159 15.543 1.00 65.31 178 GLN A C 1
ATOM 1391 O O . GLN A 1 178 ? -10.842 14.444 14.351 1.00 65.31 178 GLN A O 1
ATOM 1396 N N . GLN A 1 179 ? -9.704 13.519 16.049 1.00 60.25 179 GLN A N 1
ATOM 1397 C CA . GLN A 1 179 ? -8.497 13.205 15.266 1.00 60.25 179 GLN A CA 1
ATOM 1398 C C . GLN A 1 179 ? -8.745 12.268 14.067 1.00 60.25 179 GLN A C 1
ATOM 1400 O O . GLN A 1 179 ? -7.889 12.180 13.192 1.00 60.25 179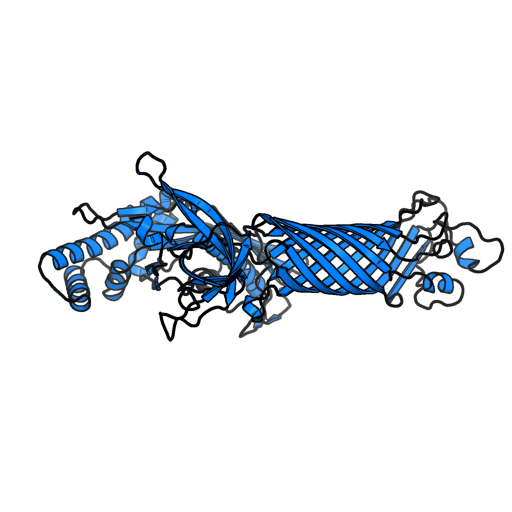 GLN A O 1
ATOM 1405 N N . ALA A 1 180 ? -9.894 11.588 14.001 1.00 60.69 180 ALA A N 1
ATOM 1406 C CA . ALA A 1 180 ? -10.229 10.638 12.938 1.00 60.69 180 ALA A CA 1
ATOM 1407 C C . ALA A 1 180 ? -11.348 11.114 11.990 1.00 60.69 180 ALA A C 1
ATOM 1409 O O . ALA A 1 180 ? -11.798 10.340 11.156 1.00 60.69 180 ALA A O 1
ATOM 1410 N N . SER A 1 181 ? -11.816 12.362 12.108 1.00 67.31 181 SER A N 1
ATOM 1411 C CA . SER A 1 181 ? -13.033 12.840 11.421 1.00 67.31 181 SER A CA 1
ATOM 1412 C C . SER A 1 181 ? -12.783 13.656 10.144 1.00 67.31 181 SER A C 1
ATOM 1414 O O . SER A 1 181 ? -13.679 14.354 9.676 1.00 67.31 181 SER A O 1
ATOM 1416 N N . GLU A 1 182 ? -11.576 13.610 9.580 1.00 80.19 182 GLU A N 1
ATOM 1417 C CA . GLU A 1 182 ? -11.283 14.266 8.301 1.00 80.19 182 GLU A CA 1
ATOM 1418 C C . GLU A 1 182 ? -11.780 13.427 7.117 1.00 80.19 182 GLU A C 1
ATOM 1420 O O . GLU A 1 182 ? -11.458 12.238 7.072 1.00 80.19 182 GLU A O 1
ATOM 1425 N N . PRO A 1 183 ? -12.456 14.027 6.115 1.00 86.69 183 PRO A N 1
ATOM 1426 C CA . PRO A 1 183 ? -12.877 13.307 4.921 1.00 86.69 183 PRO A CA 1
ATOM 1427 C C . PRO A 1 183 ? -11.705 12.620 4.209 1.00 86.69 183 PRO A C 1
ATOM 1429 O O . PRO A 1 183 ? -10.749 13.274 3.783 1.00 86.69 183 PRO A O 1
ATOM 1432 N N . LYS A 1 184 ? -11.789 11.301 4.044 1.00 88.94 184 LYS A N 1
ATOM 1433 C CA . LYS A 1 184 ? -10.896 10.503 3.202 1.00 88.94 184 LYS A CA 1
ATOM 1434 C C . LYS A 1 184 ? -11.594 10.148 1.897 1.00 88.94 184 LYS A C 1
ATOM 1436 O O . LYS A 1 184 ? -12.820 10.100 1.815 1.00 88.94 184 LYS A O 1
ATOM 1441 N N . GLY A 1 185 ? -10.791 9.947 0.857 1.00 88.94 185 GLY A N 1
ATOM 1442 C CA . GLY A 1 185 ? -11.266 9.630 -0.484 1.00 88.94 185 GLY A CA 1
ATOM 1443 C C . GLY A 1 185 ? -11.083 8.163 -0.844 1.00 88.94 185 GLY A C 1
ATOM 1444 O O . GLY A 1 185 ? -10.257 7.461 -0.259 1.00 88.94 185 GLY A O 1
ATOM 1445 N N . GLY A 1 186 ? -11.843 7.732 -1.838 1.00 90.38 186 GLY A N 1
ATOM 1446 C CA . GLY A 1 186 ? -11.671 6.465 -2.517 1.00 90.38 186 GLY A CA 1
ATOM 1447 C C . GLY A 1 186 ? -12.099 6.568 -3.973 1.00 90.38 186 GLY A C 1
ATOM 1448 O O . GLY A 1 186 ? -13.059 7.268 -4.290 1.00 90.38 186 GLY A O 1
ATOM 1449 N N . SER A 1 187 ? -11.390 5.879 -4.864 1.00 91.38 187 SER A N 1
ATOM 1450 C CA . SER A 1 187 ? -11.767 5.788 -6.275 1.00 91.38 187 SER A CA 1
ATOM 1451 C C . SER A 1 187 ? -11.579 4.377 -6.814 1.00 91.38 187 SER A C 1
ATOM 1453 O O . SER A 1 187 ? -10.753 3.609 -6.314 1.00 91.38 187 SER A O 1
ATOM 1455 N N . GLY A 1 188 ? -12.377 4.037 -7.821 1.00 91.00 188 GLY A N 1
ATOM 1456 C CA . GLY A 1 188 ? -12.351 2.752 -8.501 1.00 91.00 188 GLY A CA 1
ATOM 1457 C C . GLY A 1 188 ? -12.780 2.900 -9.954 1.00 91.00 188 GLY A C 1
ATOM 1458 O O . GLY A 1 188 ? -13.567 3.782 -10.290 1.00 91.00 188 GLY A O 1
ATOM 1459 N N . SER A 1 189 ? -12.251 2.041 -10.820 1.00 91.69 189 SER A N 1
ATOM 1460 C CA . SER A 1 189 ? -12.534 2.052 -12.254 1.00 91.69 189 SER A CA 1
ATOM 1461 C C . SER A 1 189 ? -12.692 0.629 -12.766 1.00 91.69 189 SER A C 1
ATOM 1463 O O . SER A 1 189 ? -11.925 -0.253 -12.381 1.00 91.69 189 SER A O 1
ATOM 1465 N N . GLY A 1 190 ? -13.652 0.414 -13.658 1.00 91.56 190 GLY A N 1
ATOM 1466 C CA . GLY A 1 190 ? -13.881 -0.869 -14.308 1.00 91.56 190 GLY A CA 1
ATOM 1467 C C . GLY A 1 190 ? -14.545 -0.694 -15.666 1.00 91.56 190 GLY A C 1
ATOM 1468 O O . GLY A 1 190 ? -15.404 0.168 -15.835 1.00 91.56 190 GLY A O 1
ATOM 1469 N N . ASP A 1 191 ? -14.149 -1.525 -16.620 1.00 93.44 191 ASP A N 1
ATOM 1470 C CA . ASP A 1 191 ? -14.759 -1.617 -17.943 1.00 93.44 191 ASP A CA 1
ATOM 1471 C C . ASP A 1 191 ? -16.144 -2.280 -17.795 1.00 93.44 191 ASP A C 1
ATOM 1473 O O . ASP A 1 191 ? -16.204 -3.447 -17.386 1.00 93.44 191 ASP A O 1
ATOM 1477 N N . PRO A 1 192 ? -17.259 -1.565 -18.058 1.00 92.31 192 PRO A N 1
ATOM 1478 C CA . PRO A 1 192 ? -18.618 -2.062 -17.832 1.00 92.31 192 PRO A CA 1
ATOM 1479 C C . PRO A 1 192 ? -18.947 -3.358 -18.565 1.00 92.31 192 PRO A C 1
ATOM 1481 O O . PRO A 1 192 ? -19.789 -4.115 -18.078 1.00 92.31 192 PRO A O 1
ATOM 1484 N N . ASP A 1 193 ? -18.285 -3.606 -19.695 1.00 92.62 193 ASP A N 1
ATOM 1485 C CA . ASP A 1 193 ? -18.532 -4.756 -20.560 1.00 92.62 193 ASP A CA 1
ATOM 1486 C C . ASP A 1 193 ? -17.689 -5.972 -20.151 1.00 92.62 193 ASP A C 1
ATOM 1488 O O . ASP A 1 193 ? -17.890 -7.086 -20.646 1.00 92.62 193 ASP A O 1
ATOM 1492 N N . LYS A 1 194 ? -16.761 -5.793 -19.203 1.00 93.00 194 LYS A N 1
ATOM 1493 C CA . LYS A 1 194 ? -15.939 -6.870 -18.654 1.00 93.00 194 LYS A CA 1
ATOM 1494 C C . LYS A 1 194 ? -16.476 -7.398 -17.334 1.00 93.00 194 LYS A C 1
ATOM 1496 O O . LYS A 1 194 ? -17.111 -6.717 -16.527 1.00 93.00 194 LYS A O 1
ATOM 1501 N N . THR A 1 195 ? -16.157 -8.666 -17.106 1.00 91.81 195 THR A N 1
ATOM 1502 C CA . THR A 1 195 ? -16.371 -9.346 -15.833 1.00 91.81 195 THR A CA 1
ATOM 1503 C C . THR A 1 195 ? -15.045 -9.454 -15.094 1.00 91.81 195 THR A C 1
ATOM 1505 O O . THR A 1 195 ? -14.032 -9.853 -15.668 1.00 91.81 195 THR A O 1
ATOM 1508 N N . TYR A 1 196 ? -15.065 -9.120 -13.811 1.00 88.81 196 TYR A N 1
ATOM 1509 C CA . TYR A 1 196 ? -13.908 -9.139 -12.930 1.00 88.81 196 TYR A CA 1
ATOM 1510 C C . TYR A 1 196 ? -14.047 -10.279 -11.930 1.00 88.81 196 TYR A C 1
ATOM 1512 O O . TYR A 1 196 ? -15.080 -10.418 -11.271 1.00 88.81 196 TYR A O 1
ATOM 1520 N N . GLN A 1 197 ? -13.002 -11.098 -11.813 1.00 86.81 197 GLN A N 1
ATOM 1521 C CA . GLN A 1 197 ? -12.957 -12.180 -10.839 1.00 86.81 197 GLN A CA 1
ATOM 1522 C C . GLN A 1 197 ? -12.564 -11.632 -9.464 1.00 86.81 197 GLN A C 1
ATOM 1524 O O . GLN A 1 197 ? -11.455 -11.134 -9.278 1.00 86.81 197 GLN A O 1
ATOM 1529 N N . LEU A 1 198 ? -13.479 -11.762 -8.508 1.00 83.88 198 LEU A N 1
ATOM 1530 C CA . LEU A 1 198 ? -13.246 -11.523 -7.089 1.00 83.88 198 LEU A CA 1
ATOM 1531 C C . LEU A 1 198 ? -12.863 -12.825 -6.375 1.00 83.88 198 LEU A C 1
ATOM 1533 O O . LEU A 1 198 ? -12.891 -13.908 -6.972 1.00 83.88 198 LEU A O 1
ATOM 1537 N N . LYS A 1 199 ? -12.565 -12.747 -5.071 1.00 79.88 199 LYS A N 1
ATOM 1538 C CA . LYS A 1 199 ? -12.128 -13.902 -4.266 1.00 79.88 199 LYS A CA 1
ATOM 1539 C C . LYS A 1 199 ? -13.024 -15.134 -4.404 1.00 79.88 199 LYS A C 1
ATOM 1541 O O . LYS A 1 199 ? -12.535 -16.258 -4.479 1.00 79.88 199 LYS A O 1
ATOM 1546 N N . ARG A 1 200 ? -14.343 -14.923 -4.387 1.00 82.56 200 ARG A N 1
ATOM 1547 C CA . ARG A 1 200 ? -15.356 -15.992 -4.326 1.00 82.56 200 ARG A CA 1
ATOM 1548 C C . ARG A 1 200 ? -16.381 -15.955 -5.454 1.00 82.56 200 ARG A C 1
ATOM 1550 O O . ARG A 1 200 ? -17.184 -16.875 -5.568 1.00 82.56 200 ARG A O 1
ATOM 1557 N N . ARG A 1 201 ? -16.388 -14.898 -6.265 1.00 85.06 201 ARG A N 1
ATOM 1558 C CA . ARG A 1 201 ? -17.390 -14.678 -7.314 1.00 85.06 201 ARG A CA 1
ATOM 1559 C C . ARG A 1 201 ? -16.876 -13.737 -8.385 1.00 85.06 201 ARG A C 1
ATOM 1561 O O . ARG A 1 201 ? -15.870 -13.075 -8.177 1.00 85.06 201 ARG A O 1
ATOM 1568 N N . SER A 1 202 ? -17.591 -13.638 -9.492 1.00 89.69 202 SER A N 1
ATOM 1569 C CA . SER A 1 202 ? -17.323 -12.636 -10.520 1.00 89.69 202 SER A CA 1
ATOM 1570 C C . SER A 1 202 ? -18.378 -11.530 -10.467 1.00 89.69 202 SER A C 1
ATOM 1572 O O . SER A 1 202 ? -19.529 -11.785 -10.111 1.00 89.69 202 SER A O 1
ATOM 1574 N N . VAL A 1 203 ? -17.989 -10.303 -10.800 1.00 91.12 203 VAL A N 1
ATOM 1575 C CA . VAL A 1 203 ? -18.884 -9.134 -10.860 1.00 91.12 203 VAL A CA 1
ATOM 1576 C C . VAL A 1 203 ? -18.677 -8.374 -12.167 1.00 91.12 203 VAL A C 1
ATOM 1578 O O . VAL A 1 203 ? -17.618 -8.480 -12.784 1.00 91.12 203 VAL A O 1
ATOM 1581 N N . ASN A 1 204 ? -19.677 -7.604 -12.594 1.00 93.50 204 ASN A N 1
ATOM 1582 C CA . ASN A 1 204 ? -19.528 -6.703 -13.741 1.00 93.50 204 ASN A CA 1
ATOM 1583 C C . ASN A 1 204 ? -18.587 -5.526 -13.404 1.00 93.50 204 ASN A C 1
ATOM 1585 O O . ASN A 1 204 ? -18.327 -5.240 -12.231 1.00 93.50 204 ASN A O 1
ATOM 1589 N N . GLY A 1 205 ? -18.104 -4.815 -14.426 1.00 92.31 205 GLY A N 1
ATOM 1590 C CA . GLY A 1 205 ? -17.183 -3.691 -14.243 1.00 92.31 205 GLY A CA 1
ATOM 1591 C C . GLY A 1 205 ? -17.713 -2.532 -13.404 1.00 92.31 205 GLY A C 1
ATOM 1592 O O . GLY A 1 205 ? -16.936 -1.905 -12.686 1.00 92.31 205 GLY A O 1
ATOM 1593 N N . LYS A 1 206 ? -19.027 -2.266 -13.416 1.00 94.38 206 LYS A N 1
ATOM 1594 C CA . LYS A 1 206 ? -19.616 -1.194 -12.596 1.00 94.38 206 LYS A CA 1
ATOM 1595 C C . LYS A 1 206 ? -19.574 -1.532 -11.113 1.00 94.38 206 LYS A C 1
ATOM 1597 O O . LYS A 1 206 ? -19.159 -0.710 -10.298 1.00 94.38 206 LYS A O 1
ATOM 1602 N N . ASP A 1 207 ? -19.975 -2.748 -10.762 1.00 93.25 207 ASP A N 1
ATOM 1603 C CA . ASP A 1 207 ? -19.937 -3.223 -9.384 1.00 93.25 207 ASP A CA 1
ATOM 1604 C C . ASP A 1 207 ? -18.499 -3.375 -8.906 1.00 93.25 207 ASP A C 1
ATOM 1606 O O . ASP A 1 207 ? -18.213 -3.002 -7.773 1.00 93.25 207 ASP A O 1
ATOM 1610 N N . TYR A 1 208 ? -17.581 -3.812 -9.777 1.00 91.81 208 TYR A N 1
ATOM 1611 C CA . TYR A 1 208 ? -16.145 -3.785 -9.499 1.00 91.81 208 TYR A CA 1
ATOM 1612 C C . TYR A 1 208 ? -15.660 -2.368 -9.153 1.00 91.81 208 TYR A C 1
ATOM 1614 O O . TYR A 1 208 ? -15.073 -2.173 -8.092 1.00 91.81 208 TYR A O 1
ATOM 1622 N N . ALA A 1 209 ? -15.974 -1.361 -9.975 1.00 92.62 209 ALA A N 1
ATOM 1623 C CA . ALA A 1 209 ? -15.569 0.024 -9.726 1.00 92.62 209 ALA A CA 1
ATOM 1624 C C . ALA A 1 209 ? -16.110 0.568 -8.391 1.00 92.62 209 ALA A C 1
ATOM 1626 O O . ALA A 1 209 ? -15.358 1.157 -7.613 1.00 92.62 209 ALA A O 1
ATOM 1627 N N . ARG A 1 210 ? -17.391 0.315 -8.078 1.00 94.00 210 ARG A N 1
ATOM 1628 C CA . ARG A 1 210 ? -18.008 0.686 -6.788 1.00 94.00 210 ARG A CA 1
ATOM 1629 C C . ARG A 1 210 ? -17.322 -0.001 -5.612 1.00 94.00 210 ARG A C 1
ATOM 1631 O O . ARG A 1 210 ? -17.034 0.632 -4.598 1.00 94.00 210 ARG A O 1
ATOM 1638 N N . LEU A 1 211 ? -17.061 -1.297 -5.757 1.00 91.75 211 LEU A N 1
ATOM 1639 C CA . LEU A 1 211 ? -16.402 -2.133 -4.762 1.00 91.75 211 LEU A CA 1
ATOM 1640 C C . LEU A 1 211 ? -14.967 -1.688 -4.484 1.00 91.75 211 LEU A C 1
ATOM 1642 O O . LEU A 1 211 ? -14.546 -1.740 -3.326 1.00 91.75 211 LEU A O 1
ATOM 1646 N N . SER A 1 212 ? -14.232 -1.271 -5.513 1.00 90.00 212 SER A N 1
ATOM 1647 C CA . SER A 1 212 ? -12.882 -0.717 -5.393 1.00 90.00 212 SER A CA 1
ATOM 1648 C C . SER A 1 212 ? -12.897 0.671 -4.751 1.00 90.00 212 SER A C 1
ATOM 1650 O O . SER A 1 212 ? -12.125 0.911 -3.829 1.00 90.00 212 SER A O 1
ATOM 1652 N N . ALA A 1 213 ? -13.816 1.561 -5.144 1.00 92.25 213 ALA A N 1
ATOM 1653 C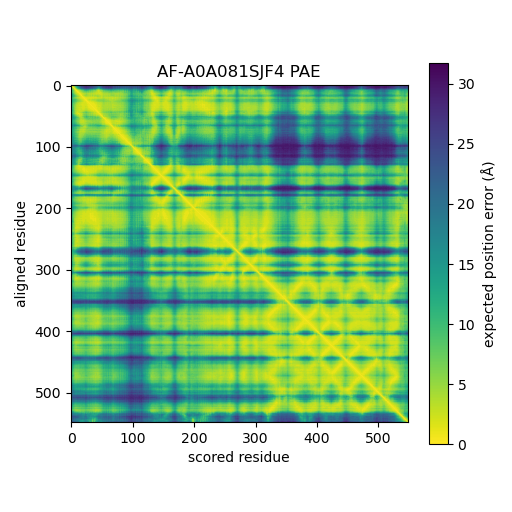 CA . ALA A 1 213 ? -13.927 2.893 -4.543 1.00 92.25 213 ALA A CA 1
ATOM 1654 C C . ALA A 1 213 ? -14.260 2.828 -3.041 1.00 92.25 213 ALA A C 1
ATOM 1656 O O . ALA A 1 213 ? -13.599 3.474 -2.227 1.00 92.25 213 ALA A O 1
ATOM 1657 N N . ALA A 1 214 ? -15.230 1.989 -2.660 1.00 92.88 214 ALA A N 1
ATOM 1658 C CA . ALA A 1 214 ? -15.573 1.757 -1.257 1.00 92.88 214 ALA A CA 1
ATOM 1659 C C . ALA A 1 214 ? -14.459 1.041 -0.481 1.00 92.88 214 ALA A C 1
ATOM 1661 O O . ALA A 1 214 ? -14.279 1.315 0.705 1.00 92.88 214 ALA A O 1
ATOM 1662 N N . GLY A 1 215 ? -13.696 0.160 -1.140 1.00 90.12 215 GLY A N 1
ATOM 1663 C CA . GLY A 1 215 ? -12.508 -0.482 -0.569 1.00 90.12 215 GLY A CA 1
ATOM 1664 C C . GLY A 1 215 ? -11.408 0.524 -0.243 1.00 90.12 215 GLY A C 1
ATOM 1665 O O . GLY A 1 215 ? -10.964 0.571 0.903 1.00 90.12 215 GLY A O 1
ATOM 1666 N N . ALA A 1 216 ? -11.070 1.397 -1.201 1.00 88.06 216 ALA A N 1
ATOM 1667 C CA . ALA A 1 216 ? -10.110 2.492 -1.031 1.00 88.06 216 ALA A CA 1
ATOM 1668 C C . ALA A 1 216 ? -10.446 3.335 0.198 1.00 88.06 216 ALA A C 1
ATOM 1670 O O . ALA A 1 216 ? -9.619 3.561 1.082 1.00 88.06 216 ALA A O 1
ATOM 1671 N N . TRP A 1 217 ? -11.697 3.796 0.244 1.00 91.50 217 TRP A N 1
ATOM 1672 C CA . TRP A 1 217 ? -12.171 4.666 1.301 1.00 91.50 217 TRP A CA 1
ATOM 1673 C C . TRP A 1 217 ? -12.130 3.952 2.656 1.00 91.50 217 TRP A C 1
ATOM 1675 O O . TRP A 1 217 ? -11.506 4.456 3.587 1.00 91.50 217 TRP A O 1
ATOM 1685 N N . ALA A 1 218 ? -12.686 2.739 2.760 1.00 91.38 218 ALA A N 1
ATOM 1686 C CA . ALA A 1 218 ? -12.684 1.977 4.008 1.00 91.38 218 ALA A CA 1
ATOM 1687 C C . ALA A 1 218 ? -11.263 1.627 4.494 1.00 91.38 218 ALA A C 1
ATOM 1689 O O . ALA A 1 218 ? -11.011 1.625 5.698 1.00 91.38 218 ALA A O 1
ATOM 1690 N N . GLN A 1 219 ? -10.316 1.375 3.586 1.00 88.06 219 GLN A N 1
ATOM 1691 C CA . GLN A 1 219 ? -8.913 1.144 3.930 1.00 88.06 219 GLN A CA 1
ATOM 1692 C C . GLN A 1 219 ? -8.250 2.399 4.514 1.00 88.06 219 GLN A C 1
ATOM 1694 O O . GLN A 1 219 ? -7.526 2.309 5.511 1.00 88.06 219 GLN A O 1
ATOM 1699 N N . ASN A 1 220 ? -8.511 3.571 3.931 1.00 87.12 220 ASN A N 1
ATOM 1700 C CA . ASN A 1 220 ? -8.024 4.841 4.466 1.00 87.12 220 ASN A CA 1
ATOM 1701 C C . ASN A 1 220 ? -8.612 5.142 5.846 1.00 87.12 220 ASN A C 1
ATOM 1703 O O . ASN A 1 220 ? -7.880 5.548 6.751 1.00 87.12 220 ASN A O 1
ATOM 1707 N N . GLU A 1 221 ? -9.906 4.885 6.032 1.00 90.12 221 GLU A N 1
ATOM 1708 C CA . GLU A 1 221 ? -10.568 5.002 7.333 1.00 90.12 221 GLU A CA 1
ATOM 1709 C C . GLU A 1 221 ? -9.997 4.014 8.358 1.00 90.12 221 GLU A C 1
ATOM 1711 O O . GLU A 1 221 ? -9.758 4.380 9.508 1.00 90.12 221 GLU A O 1
ATOM 1716 N N . ALA A 1 222 ? -9.687 2.777 7.956 1.00 89.25 222 ALA A N 1
ATOM 1717 C CA . ALA A 1 222 ? -9.045 1.793 8.828 1.00 89.25 222 ALA A CA 1
ATOM 1718 C C . ALA A 1 222 ? -7.656 2.255 9.282 1.00 89.25 222 ALA A C 1
ATOM 1720 O O . ALA A 1 222 ? -7.247 2.025 10.422 1.00 89.25 222 ALA A O 1
ATOM 1721 N N . LEU A 1 223 ? -6.920 2.932 8.402 1.00 88.06 223 LEU A N 1
ATOM 1722 C CA . LEU A 1 223 ? -5.619 3.496 8.722 1.00 88.06 223 LEU A CA 1
ATOM 1723 C C . LEU A 1 223 ? -5.732 4.696 9.671 1.00 88.06 223 LEU A C 1
ATOM 1725 O O . LEU A 1 223 ? -4.936 4.809 10.605 1.00 88.06 223 LEU A O 1
ATOM 1729 N N . ALA A 1 224 ? -6.737 5.554 9.480 1.00 88.19 224 ALA A N 1
ATOM 1730 C CA . ALA A 1 224 ? -7.060 6.640 10.405 1.00 88.19 224 ALA A CA 1
ATOM 1731 C C . ALA A 1 224 ? -7.472 6.097 11.785 1.00 88.19 224 ALA A C 1
ATOM 1733 O O . ALA A 1 224 ? -6.919 6.518 12.801 1.00 88.19 224 ALA A O 1
ATOM 1734 N N . MET A 1 225 ? -8.339 5.081 11.822 1.00 89.31 225 MET A N 1
ATOM 1735 C CA . MET A 1 225 ? -8.739 4.364 13.035 1.00 89.31 225 MET A CA 1
ATOM 1736 C C . MET A 1 225 ? -7.522 3.818 13.788 1.00 89.31 225 MET A C 1
ATOM 1738 O O . MET A 1 225 ? -7.387 4.042 14.985 1.00 89.31 225 MET A O 1
ATOM 1742 N N . ARG A 1 226 ? -6.589 3.145 13.105 1.00 88.50 226 ARG A N 1
ATOM 1743 C CA . ARG A 1 226 ? -5.368 2.610 13.738 1.00 88.50 226 ARG A CA 1
ATOM 1744 C C . ARG A 1 226 ? -4.431 3.697 14.268 1.00 88.50 226 ARG A C 1
ATOM 1746 O O . ARG A 1 226 ? -3.539 3.381 15.045 1.00 88.50 226 ARG A O 1
ATOM 1753 N N . ASN A 1 227 ? -4.587 4.956 13.857 1.00 86.69 227 ASN A N 1
ATOM 1754 C CA . ASN A 1 227 ? -3.819 6.071 14.410 1.00 86.69 227 ASN A CA 1
ATOM 1755 C C . ASN A 1 227 ? -4.420 6.650 15.698 1.00 86.69 227 ASN A C 1
ATOM 1757 O O . ASN A 1 227 ? -3.692 7.342 16.412 1.00 86.69 227 ASN A O 1
ATOM 1761 N N . ILE A 1 228 ? -5.678 6.328 16.027 1.00 85.44 228 ILE A N 1
ATOM 1762 C CA . ILE A 1 228 ? -6.292 6.679 17.313 1.00 85.44 228 ILE A CA 1
ATOM 1763 C C . ILE A 1 228 ? -5.471 6.009 18.433 1.00 85.44 228 ILE A C 1
ATOM 1765 O O . ILE A 1 228 ? -5.283 4.788 18.389 1.00 85.44 228 ILE A O 1
ATOM 1769 N N . PRO A 1 229 ? -4.946 6.764 19.419 1.00 83.44 229 PRO A N 1
ATOM 1770 C CA . PRO A 1 229 ? -4.032 6.231 20.433 1.00 83.44 229 PRO A CA 1
ATOM 1771 C C . PRO A 1 229 ? -4.546 4.981 21.155 1.00 83.44 229 PRO A C 1
ATOM 1773 O O . PRO A 1 229 ? -3.785 4.046 21.384 1.00 83.44 229 PRO A O 1
ATOM 1776 N N . GLU A 1 230 ? -5.839 4.937 21.464 1.00 82.31 230 GLU A N 1
ATOM 1777 C CA . GLU A 1 230 ? -6.499 3.841 22.174 1.00 82.31 230 GLU A CA 1
ATOM 1778 C C . GLU A 1 230 ? -6.674 2.577 21.318 1.00 82.31 230 GLU A C 1
ATOM 1780 O O . GLU A 1 230 ? -6.946 1.497 21.846 1.00 82.31 230 GLU A O 1
ATOM 1785 N N . PHE A 1 231 ? -6.541 2.704 19.997 1.00 88.19 231 PHE A N 1
ATOM 1786 C CA . PHE A 1 231 ? -6.754 1.635 19.018 1.00 88.19 231 PHE A CA 1
ATOM 1787 C C . PHE A 1 231 ? -5.454 1.049 18.473 1.00 88.19 231 PHE A C 1
ATOM 1789 O O . PHE A 1 231 ? -5.471 -0.034 17.870 1.00 88.19 231 PHE A O 1
ATOM 1796 N N . LYS A 1 232 ? -4.334 1.742 18.701 1.00 89.25 232 LYS A N 1
ATOM 1797 C CA . LYS A 1 232 ? -3.002 1.241 18.379 1.00 89.25 232 LYS A CA 1
ATOM 1798 C C . LYS A 1 232 ? -2.728 -0.035 19.149 1.00 89.25 232 LYS A C 1
ATOM 1800 O O . LYS A 1 232 ? -2.900 -0.097 20.367 1.00 89.25 232 LYS A O 1
ATOM 1805 N N . LEU A 1 233 ? -2.240 -1.043 18.437 1.00 92.19 233 LEU A N 1
ATOM 1806 C CA . LEU A 1 233 ? -1.694 -2.219 19.091 1.00 92.19 233 LEU A CA 1
ATOM 1807 C C . LEU A 1 233 ? -0.505 -1.819 19.963 1.00 92.19 233 LEU A C 1
ATOM 1809 O O . LEU A 1 233 ? 0.369 -1.059 19.541 1.00 92.19 233 LEU A O 1
ATOM 1813 N N . SER A 1 234 ? -0.471 -2.359 21.175 1.00 91.56 234 SER A N 1
ATOM 1814 C CA . SER A 1 234 ? 0.615 -2.142 22.115 1.00 91.56 234 SER A CA 1
ATOM 1815 C C . SER A 1 234 ? 0.983 -3.429 22.840 1.00 91.56 234 SER A C 1
ATOM 1817 O O . SER A 1 234 ? 0.125 -4.243 23.192 1.00 91.56 234 SER A O 1
ATOM 1819 N N . ALA A 1 235 ? 2.273 -3.644 23.057 1.00 91.50 235 ALA A N 1
ATOM 1820 C CA . ALA A 1 235 ? 2.728 -4.807 23.800 1.00 91.50 235 ALA A CA 1
ATOM 1821 C C . ALA A 1 235 ? 4.049 -4.534 24.511 1.00 91.50 235 ALA A C 1
ATOM 1823 O O . ALA A 1 235 ? 5.001 -4.027 23.922 1.00 91.50 235 ALA A O 1
ATOM 1824 N N . GLU A 1 236 ? 4.112 -4.913 25.781 1.00 90.62 236 GLU A N 1
ATOM 1825 C CA . GLU A 1 236 ? 5.343 -4.913 26.557 1.00 90.62 236 GLU A CA 1
ATOM 1826 C C . GLU A 1 236 ? 6.307 -5.991 26.044 1.00 90.62 236 GLU A C 1
ATOM 1828 O O . GLU A 1 236 ? 5.937 -7.158 25.860 1.00 90.62 236 GLU A O 1
ATOM 1833 N N . VAL A 1 237 ? 7.565 -5.595 25.870 1.00 91.94 237 VAL A N 1
ATOM 1834 C CA . VAL A 1 237 ? 8.678 -6.486 25.557 1.00 91.94 237 VAL A CA 1
ATOM 1835 C C . VAL A 1 237 ? 8.913 -7.430 26.735 1.00 91.94 237 VAL A C 1
ATOM 1837 O O . VAL A 1 237 ? 9.217 -7.008 27.854 1.00 91.94 237 VAL A O 1
ATOM 1840 N N . ARG A 1 238 ? 8.776 -8.734 26.474 1.00 92.00 238 ARG A N 1
ATOM 1841 C CA . ARG A 1 238 ? 8.953 -9.811 27.459 1.00 92.00 238 ARG A CA 1
ATOM 1842 C C . ARG A 1 238 ? 10.388 -10.308 27.528 1.00 92.00 238 ARG A C 1
ATOM 1844 O O . ARG A 1 238 ? 10.873 -10.589 28.624 1.00 92.00 238 ARG A O 1
ATOM 1851 N N . SER A 1 239 ? 11.052 -10.397 26.383 1.00 91.69 239 SER A N 1
ATOM 1852 C CA . SER A 1 239 ? 12.459 -10.776 26.271 1.00 91.69 239 SER A CA 1
ATOM 1853 C C . SER A 1 239 ? 13.111 -10.092 25.072 1.00 91.69 239 SER A C 1
ATOM 1855 O O . SER A 1 239 ? 12.438 -9.687 24.121 1.00 91.69 239 SER A O 1
ATOM 1857 N N . VAL A 1 240 ? 14.436 -9.974 25.143 1.00 91.69 240 VAL A N 1
ATOM 1858 C CA . VAL A 1 240 ? 15.299 -9.465 24.076 1.00 91.69 240 VAL A CA 1
ATOM 1859 C C . VAL A 1 240 ? 16.220 -10.608 23.654 1.00 91.69 240 VAL A C 1
ATOM 1861 O O . VAL A 1 240 ? 16.882 -11.215 24.493 1.00 91.69 240 VAL A O 1
ATOM 1864 N N . GLU A 1 241 ? 16.242 -10.915 22.362 1.00 90.19 241 GLU A N 1
ATOM 1865 C CA . GLU A 1 241 ? 16.993 -12.016 21.758 1.00 90.19 241 GLU A CA 1
ATOM 1866 C C . GLU A 1 241 ? 17.798 -11.486 20.567 1.00 90.19 241 GLU A C 1
ATOM 1868 O O . GLU A 1 241 ? 17.307 -11.398 19.438 1.00 90.19 241 GLU A O 1
ATOM 1873 N N . GLY A 1 242 ? 19.051 -11.096 20.816 1.00 86.75 242 GLY A N 1
ATOM 1874 C CA . GLY A 1 242 ? 19.904 -10.486 19.794 1.00 86.75 242 GLY A CA 1
ATOM 1875 C C . GLY A 1 242 ? 19.300 -9.181 19.265 1.00 86.75 242 GLY A C 1
ATOM 1876 O O . GLY A 1 242 ? 19.117 -8.233 20.020 1.00 86.75 242 GLY A O 1
ATOM 1877 N N . GLN A 1 243 ? 18.988 -9.137 17.966 1.00 87.50 243 GLN A N 1
ATOM 1878 C CA . GLN A 1 243 ? 18.310 -8.002 17.316 1.00 87.50 243 GLN A CA 1
ATOM 1879 C C . GLN A 1 243 ? 16.779 -8.121 17.321 1.00 87.50 243 GLN A C 1
ATOM 1881 O O . GLN A 1 243 ? 16.098 -7.348 16.654 1.00 87.50 243 GLN A O 1
ATOM 1886 N N . SER A 1 244 ? 16.220 -9.114 18.010 1.00 93.19 244 SER A N 1
ATOM 1887 C CA . SER A 1 244 ? 14.776 -9.315 18.091 1.00 93.19 244 SER A CA 1
ATOM 1888 C C . SER A 1 244 ? 14.255 -9.121 19.506 1.00 93.19 244 SER A C 1
ATOM 1890 O O . SER A 1 244 ? 14.982 -9.271 20.484 1.00 93.19 244 SER A O 1
ATOM 1892 N N . VAL A 1 245 ? 12.963 -8.840 19.615 1.00 94.31 245 VAL A N 1
ATOM 1893 C CA . VAL A 1 245 ? 12.230 -8.836 20.880 1.00 94.31 245 VAL A CA 1
ATOM 1894 C C . VAL A 1 245 ? 11.003 -9.725 20.779 1.00 94.31 245 VAL A C 1
ATOM 1896 O O . VAL A 1 245 ? 10.428 -9.880 19.698 1.00 94.31 245 VAL A O 1
ATOM 1899 N N . LEU A 1 246 ? 10.598 -10.304 21.906 1.00 95.75 246 LEU A N 1
ATOM 1900 C CA . LEU A 1 246 ? 9.368 -11.081 22.008 1.00 95.75 246 LEU A CA 1
ATOM 1901 C C . LEU A 1 246 ? 8.315 -10.302 22.789 1.00 95.75 246 LEU A C 1
ATOM 1903 O O . LEU A 1 246 ? 8.600 -9.766 23.864 1.00 95.75 246 LEU A O 1
ATOM 1907 N N . ALA A 1 247 ? 7.087 -10.275 22.280 1.00 94.50 247 ALA A N 1
ATOM 1908 C CA . ALA A 1 247 ? 5.968 -9.610 22.939 1.00 94.50 247 ALA A CA 1
ATOM 1909 C C . ALA A 1 247 ? 4.679 -10.435 22.820 1.00 94.50 247 ALA A C 1
ATOM 1911 O O . ALA A 1 247 ? 4.460 -11.137 21.831 1.00 94.50 247 ALA A O 1
ATOM 1912 N N . ASN A 1 248 ? 3.821 -10.358 23.843 1.00 91.50 248 ASN A N 1
ATOM 1913 C CA . ASN A 1 248 ? 2.554 -11.095 23.873 1.00 91.50 248 ASN A CA 1
ATOM 1914 C C . ASN A 1 248 ? 1.468 -10.322 23.114 1.00 91.50 248 ASN A C 1
ATOM 1916 O O . ASN A 1 248 ? 0.645 -9.622 23.705 1.00 91.50 248 ASN A O 1
ATOM 1920 N N . ILE A 1 249 ? 1.527 -10.441 21.795 1.00 92.69 249 ILE A N 1
ATOM 1921 C CA . ILE A 1 249 ? 0.548 -9.945 20.836 1.00 92.69 249 ILE A CA 1
ATOM 1922 C C . ILE A 1 249 ? 0.628 -10.829 19.595 1.00 92.69 249 ILE A C 1
ATOM 1924 O O . ILE A 1 249 ? 1.715 -11.296 19.268 1.00 92.69 249 ILE A O 1
ATOM 1928 N N . GLY A 1 250 ? -0.476 -11.104 18.908 1.00 93.50 250 GLY A N 1
ATOM 1929 C CA . GLY A 1 250 ? -0.479 -12.075 17.815 1.00 93.50 250 GLY A CA 1
ATOM 1930 C C . GLY A 1 250 ? -1.737 -12.030 16.957 1.00 93.50 250 GLY A C 1
ATOM 1931 O O . GLY A 1 250 ? -2.365 -10.982 16.783 1.00 93.50 250 GLY A O 1
ATOM 1932 N N . LYS A 1 251 ? -2.100 -13.183 16.385 1.00 91.62 251 LYS A N 1
ATOM 1933 C CA . LYS A 1 251 ? -3.244 -13.307 15.466 1.00 91.62 251 LYS A CA 1
ATOM 1934 C C . LYS A 1 251 ? -4.569 -12.853 16.081 1.00 91.62 251 LYS A C 1
ATOM 1936 O O . LYS A 1 251 ? -5.405 -12.319 15.356 1.00 91.62 251 LYS A O 1
ATOM 1941 N N . ARG A 1 252 ? -4.763 -13.030 17.393 1.00 89.56 252 ARG A N 1
ATOM 1942 C CA . ARG A 1 252 ? -5.993 -12.619 18.091 1.00 89.56 252 ARG A CA 1
ATOM 1943 C C . ARG A 1 252 ? -6.218 -11.108 18.017 1.00 89.56 252 ARG A C 1
ATOM 1945 O O . ARG A 1 252 ? -7.355 -10.664 17.927 1.00 89.56 252 ARG A O 1
ATOM 1952 N N . GLU A 1 253 ? -5.146 -10.324 18.011 1.00 90.69 253 GLU A N 1
ATOM 1953 C CA . GLU A 1 253 ? -5.186 -8.868 17.866 1.00 90.69 253 GLU A CA 1
ATOM 1954 C C . GLU A 1 253 ? -5.021 -8.419 16.398 1.00 90.69 253 GLU A C 1
ATOM 1956 O O . GLU A 1 253 ? -4.852 -7.236 16.110 1.00 90.69 253 GLU A O 1
ATOM 1961 N N . GLY A 1 254 ? -5.064 -9.348 15.438 1.00 89.94 254 GLY A N 1
ATOM 1962 C CA . GLY A 1 254 ? -4.920 -9.036 14.016 1.00 89.94 254 GLY A CA 1
ATOM 1963 C C . GLY A 1 254 ? -3.514 -8.583 13.612 1.00 89.94 254 GLY A C 1
ATOM 1964 O O . GLY A 1 254 ? -3.381 -7.846 12.635 1.00 89.94 254 GLY A O 1
ATOM 1965 N N . LEU A 1 255 ? -2.475 -8.993 14.350 1.00 93.75 255 LEU A N 1
ATOM 1966 C CA . LEU A 1 255 ? -1.084 -8.774 13.952 1.00 93.75 255 LEU A CA 1
ATOM 1967 C C . LEU A 1 255 ? -0.775 -9.554 12.664 1.00 93.75 255 LEU A C 1
ATOM 1969 O O . LEU A 1 255 ? -1.049 -10.752 12.577 1.00 93.75 255 LEU A O 1
ATOM 1973 N N . GLY A 1 256 ? -0.182 -8.888 11.677 1.00 93.38 256 GLY A N 1
ATOM 1974 C CA . GLY A 1 256 ? 0.335 -9.501 10.458 1.00 93.38 256 GLY A CA 1
ATOM 1975 C C . GLY A 1 256 ? 1.857 -9.412 10.362 1.00 93.38 256 GLY A C 1
ATOM 1976 O O . GLY A 1 256 ? 2.496 -8.607 11.038 1.00 93.38 256 GLY A O 1
ATOM 1977 N N . LEU A 1 257 ? 2.440 -10.236 9.488 1.00 95.06 257 LEU A N 1
ATOM 1978 C CA . LEU A 1 257 ? 3.862 -10.139 9.159 1.00 95.06 257 LEU A CA 1
ATOM 1979 C C . LEU A 1 257 ? 4.192 -8.751 8.605 1.00 95.06 257 LEU A C 1
ATOM 1981 O O . LEU A 1 257 ? 3.389 -8.154 7.886 1.00 95.06 257 LEU A O 1
ATOM 1985 N N . ASP A 1 258 ? 5.385 -8.274 8.951 1.00 95.25 258 ASP A N 1
ATOM 1986 C CA . ASP A 1 258 ? 5.924 -6.953 8.631 1.00 95.25 258 ASP A CA 1
ATOM 1987 C C . ASP A 1 258 ? 5.141 -5.742 9.162 1.00 95.25 258 ASP A C 1
ATOM 1989 O O . ASP A 1 258 ? 5.507 -4.607 8.843 1.00 95.25 258 ASP A O 1
ATOM 1993 N N . ASP A 1 259 ? 4.119 -5.931 10.006 1.00 94.31 259 ASP A N 1
ATOM 1994 C CA . ASP A 1 259 ? 3.502 -4.797 10.699 1.00 94.31 259 ASP A CA 1
ATOM 1995 C C . ASP A 1 259 ? 4.559 -4.048 11.529 1.00 94.31 259 ASP A C 1
ATOM 1997 O O . ASP A 1 259 ? 5.349 -4.657 12.257 1.00 94.31 259 ASP A O 1
ATOM 2001 N N . GLY A 1 260 ? 4.590 -2.721 11.372 1.00 94.75 260 GLY A N 1
ATOM 2002 C CA . GLY A 1 260 ? 5.596 -1.839 11.960 1.00 94.75 260 GLY A CA 1
ATOM 2003 C C . GLY A 1 260 ? 5.221 -1.343 13.353 1.00 94.75 260 GLY A C 1
ATOM 2004 O O . GLY A 1 260 ? 4.066 -1.008 13.618 1.00 94.75 260 GLY A O 1
ATOM 2005 N N . PHE A 1 261 ? 6.218 -1.257 14.231 1.00 94.81 261 PHE A N 1
ATOM 2006 C CA . PHE A 1 261 ? 6.083 -0.819 15.616 1.00 94.81 261 PHE A CA 1
ATOM 2007 C C . PHE A 1 261 ? 7.224 0.120 15.995 1.00 94.81 261 PHE A C 1
ATOM 2009 O O . PHE A 1 261 ? 8.396 -0.168 15.755 1.00 94.81 261 PHE A O 1
ATOM 2016 N N . ASN A 1 262 ? 6.880 1.225 16.640 1.00 93.69 262 ASN A N 1
ATOM 2017 C CA . ASN A 1 262 ? 7.835 2.061 17.345 1.00 93.69 262 ASN A CA 1
ATOM 2018 C C . ASN A 1 262 ? 8.101 1.439 18.718 1.00 93.69 262 ASN A C 1
ATOM 2020 O O . ASN A 1 262 ? 7.166 1.101 19.442 1.00 93.69 262 ASN A O 1
ATOM 2024 N N . LEU A 1 263 ? 9.371 1.302 19.085 1.00 91.50 263 LEU A N 1
ATOM 2025 C CA . LEU A 1 263 ? 9.754 1.029 20.460 1.00 91.50 263 LEU A CA 1
ATOM 2026 C C . LEU A 1 263 ? 9.719 2.342 21.229 1.00 91.50 263 LEU A C 1
ATOM 2028 O O . LEU A 1 263 ? 10.343 3.329 20.833 1.00 91.50 263 LEU A O 1
ATOM 2032 N N . VAL A 1 264 ? 8.980 2.328 22.321 1.00 88.38 264 VAL A N 1
ATOM 2033 C CA . VAL A 1 264 ? 8.684 3.489 23.133 1.00 88.38 264 VAL A CA 1
ATOM 2034 C C . VAL A 1 264 ? 9.176 3.245 24.548 1.00 88.38 264 VAL A C 1
ATOM 2036 O O . VAL A 1 264 ? 8.926 2.185 25.131 1.00 88.38 264 VAL A O 1
ATOM 2039 N N . ASP A 1 265 ? 9.840 4.260 25.089 1.00 76.25 265 ASP A N 1
ATOM 2040 C CA . ASP A 1 265 ? 10.298 4.274 26.469 1.00 76.25 265 ASP A CA 1
ATOM 2041 C C . ASP A 1 265 ? 9.723 5.475 27.236 1.00 76.25 265 ASP A C 1
ATOM 2043 O O . ASP A 1 265 ? 9.382 6.515 26.651 1.00 76.25 265 ASP A O 1
ATOM 2047 N N . PHE A 1 266 ? 9.563 5.298 28.546 1.00 74.94 266 PHE A N 1
ATOM 2048 C CA . PHE A 1 266 ? 8.919 6.253 29.440 1.00 74.94 266 PHE A CA 1
ATOM 2049 C C . PHE A 1 266 ? 9.965 6.957 30.300 1.00 74.94 266 PHE A C 1
ATOM 2051 O O . PHE A 1 266 ? 10.609 6.344 31.145 1.00 74.94 266 PHE A O 1
ATOM 2058 N N . PHE A 1 267 ? 10.069 8.270 30.140 1.00 70.44 267 PHE A N 1
ATOM 2059 C CA . PHE A 1 267 ? 10.967 9.124 30.908 1.00 70.44 267 PHE A CA 1
ATOM 2060 C C . PHE A 1 267 ? 10.173 9.919 31.944 1.00 70.44 267 PHE A C 1
ATOM 2062 O O . PHE A 1 267 ? 9.046 10.342 31.681 1.00 70.44 267 PHE A O 1
ATOM 2069 N N . ASP A 1 268 ? 10.757 10.132 33.120 1.00 71.06 268 ASP A N 1
ATOM 2070 C CA . ASP A 1 268 ? 10.240 11.109 34.080 1.00 71.06 268 ASP A CA 1
ATOM 2071 C C . ASP A 1 268 ? 10.564 12.516 33.562 1.00 71.06 268 ASP A C 1
ATOM 2073 O O . ASP A 1 268 ? 11.696 12.789 33.155 1.00 71.06 268 ASP A O 1
ATOM 2077 N N . ASP A 1 269 ? 9.574 13.403 33.536 1.00 72.44 269 ASP A N 1
ATOM 2078 C CA . ASP A 1 269 ? 9.763 14.790 33.105 1.00 72.44 269 ASP A CA 1
ATOM 2079 C C . ASP A 1 269 ? 10.391 15.687 34.189 1.00 72.44 269 ASP A C 1
ATOM 2081 O O . ASP A 1 269 ? 10.555 16.893 33.985 1.00 72.44 269 ASP A O 1
ATOM 2085 N N . GLY A 1 270 ? 10.737 15.112 35.349 1.00 65.88 270 GLY A N 1
ATOM 2086 C CA . GLY A 1 270 ? 11.300 15.816 36.500 1.00 65.88 270 GLY A CA 1
ATOM 2087 C C . GLY A 1 270 ? 10.271 16.648 37.273 1.00 65.88 270 GLY A C 1
ATOM 2088 O O . GLY A 1 270 ? 10.626 17.321 38.240 1.00 65.88 270 GLY A O 1
ATOM 2089 N N . LYS A 1 271 ? 8.999 16.612 36.859 1.00 71.00 271 LYS A N 1
ATOM 2090 C CA . LYS A 1 271 ? 7.838 17.273 37.474 1.00 71.00 271 LYS A CA 1
ATOM 2091 C C . LYS A 1 271 ? 6.739 16.266 37.842 1.00 71.00 271 LYS A C 1
ATOM 2093 O O . LYS A 1 271 ? 5.629 16.672 38.185 1.00 71.00 271 LYS A O 1
ATOM 2098 N N . GLY A 1 272 ? 7.040 14.965 37.795 1.00 59.22 272 GLY A N 1
ATOM 2099 C CA . GLY A 1 272 ? 6.101 13.881 38.092 1.00 59.22 272 GLY A CA 1
ATOM 2100 C C . GLY A 1 272 ? 5.191 13.492 36.919 1.00 59.22 272 GLY A C 1
ATOM 2101 O O . GLY A 1 272 ? 4.294 12.662 37.092 1.00 59.22 272 GLY A O 1
ATOM 2102 N N . GLY A 1 273 ? 5.404 14.065 35.734 1.00 58.16 273 GLY A N 1
ATOM 2103 C CA . GLY A 1 273 ? 4.799 13.649 34.476 1.00 58.16 273 GLY A CA 1
ATOM 2104 C C . GLY A 1 273 ? 5.646 12.610 33.736 1.00 58.16 273 GLY A C 1
ATOM 2105 O O . GLY A 1 273 ? 6.775 12.287 34.102 1.00 58.16 273 GLY A O 1
ATOM 2106 N N . VAL A 1 274 ? 5.062 12.018 32.695 1.00 63.12 274 VAL A N 1
ATOM 2107 C CA . VAL A 1 274 ? 5.698 10.968 31.889 1.00 63.12 274 VAL A CA 1
ATOM 2108 C C . VAL A 1 274 ? 5.881 11.473 30.477 1.00 63.12 274 VAL A C 1
ATOM 2110 O O . VAL A 1 274 ? 4.898 11.703 29.773 1.00 63.12 274 VAL A O 1
ATOM 2113 N N . LEU A 1 275 ? 7.129 11.570 30.043 1.00 67.12 275 LEU A N 1
ATOM 2114 C CA . LEU A 1 275 ? 7.465 11.763 28.645 1.00 67.12 275 LEU A CA 1
ATOM 2115 C C . LEU A 1 275 ? 7.593 10.409 27.965 1.00 67.12 275 LEU A C 1
ATOM 2117 O O . LEU A 1 275 ? 8.110 9.446 28.519 1.00 67.12 275 LEU A O 1
ATOM 2121 N N . THR A 1 276 ? 7.092 10.345 26.743 1.00 73.25 276 THR A N 1
ATOM 2122 C CA . THR A 1 276 ? 7.098 9.142 25.920 1.00 73.25 276 THR A CA 1
ATOM 2123 C C . THR A 1 276 ? 8.016 9.426 24.742 1.00 73.25 276 THR A C 1
ATOM 2125 O O . THR A 1 276 ? 7.771 10.387 24.013 1.00 73.25 276 THR A O 1
ATOM 2128 N N . LYS A 1 277 ? 9.095 8.654 24.573 1.00 80.88 277 LYS A N 1
ATOM 2129 C CA . LYS A 1 277 ? 10.055 8.870 23.481 1.00 80.88 277 LYS A CA 1
ATOM 2130 C C . LYS A 1 277 ? 10.168 7.625 22.616 1.00 80.88 277 LYS A C 1
ATOM 2132 O O . LYS A 1 277 ? 10.334 6.519 23.124 1.00 80.88 277 LYS A O 1
ATOM 2137 N N . GLU A 1 278 ? 10.109 7.828 21.305 1.00 87.19 278 GLU A N 1
ATOM 2138 C CA . GLU A 1 27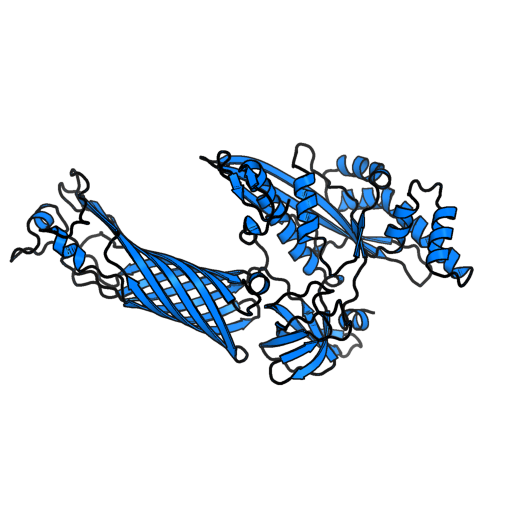8 ? 10.416 6.790 20.324 1.00 87.19 278 GLU A CA 1
ATOM 2139 C C . GLU A 1 278 ? 11.929 6.564 20.310 1.00 87.19 278 GLU A C 1
ATOM 2141 O O . GLU A 1 278 ? 12.707 7.485 20.045 1.00 87.19 278 GLU A O 1
ATOM 2146 N N . VAL A 1 279 ? 12.346 5.348 20.649 1.00 87.81 279 VAL A N 1
ATOM 2147 C CA . VAL A 1 279 ? 13.759 4.979 20.789 1.00 87.81 279 VAL A CA 1
ATOM 2148 C C . VAL A 1 279 ? 14.207 3.974 19.732 1.00 87.81 279 VAL A C 1
ATOM 2150 O O . VAL A 1 279 ? 15.396 3.906 19.447 1.00 87.81 279 VAL A O 1
ATOM 2153 N N . GLY A 1 280 ? 13.289 3.243 19.095 1.00 91.44 280 GLY A N 1
ATOM 2154 C CA . GLY A 1 280 ? 13.623 2.285 18.040 1.00 91.44 280 GLY A CA 1
ATOM 2155 C C . GLY A 1 280 ? 12.449 1.94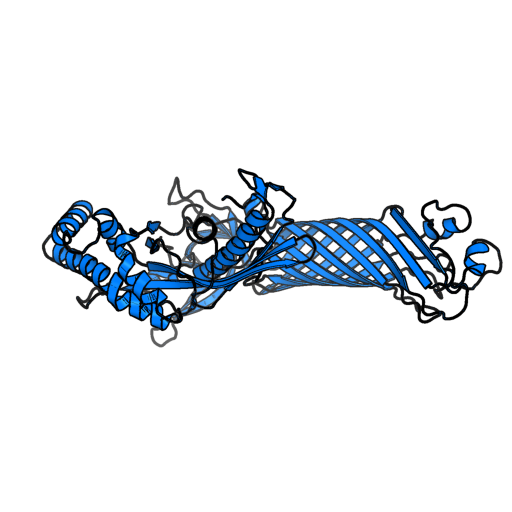6 17.128 1.00 91.44 280 GLY A C 1
ATOM 2156 O O . GLY A 1 280 ? 11.319 2.365 17.370 1.00 91.44 280 GLY A O 1
ATOM 2157 N N . PHE A 1 281 ? 12.718 1.164 16.085 1.00 93.81 281 PHE A N 1
ATOM 2158 C CA . PHE A 1 281 ? 11.714 0.705 15.124 1.00 93.81 281 PHE A CA 1
ATOM 2159 C C . PHE A 1 281 ? 11.871 -0.786 14.847 1.00 93.81 281 PHE A C 1
ATOM 2161 O O . PHE A 1 281 ? 12.978 -1.270 14.599 1.00 93.81 281 PHE A O 1
ATOM 2168 N N . TYR A 1 282 ? 10.749 -1.495 14.894 1.00 95.06 282 TYR A N 1
ATOM 2169 C CA . TYR A 1 282 ? 10.661 -2.944 14.815 1.00 95.06 282 TYR A CA 1
ATOM 2170 C C . TYR A 1 282 ? 9.568 -3.362 13.834 1.00 95.06 282 TYR A C 1
ATOM 2172 O O . TYR A 1 282 ? 8.582 -2.649 13.644 1.00 95.06 282 TYR A O 1
ATOM 2180 N N . ARG A 1 283 ? 9.710 -4.548 13.243 1.00 95.44 283 ARG A N 1
ATOM 2181 C CA . ARG A 1 283 ? 8.652 -5.177 12.441 1.00 95.44 283 ARG A CA 1
ATOM 2182 C C . ARG A 1 283 ? 8.380 -6.595 12.906 1.00 95.44 283 ARG A C 1
ATOM 2184 O O . ARG A 1 283 ? 9.308 -7.297 13.308 1.00 95.44 283 ARG A O 1
ATOM 2191 N N . ALA A 1 284 ? 7.122 -7.019 12.830 1.00 96.62 284 ALA A N 1
ATOM 2192 C CA . ALA A 1 284 ? 6.730 -8.390 13.139 1.00 96.62 284 ALA A CA 1
ATOM 2193 C C . ALA A 1 284 ? 7.390 -9.373 12.156 1.00 96.62 284 ALA A C 1
ATOM 2195 O O . ALA A 1 284 ? 7.080 -9.380 10.965 1.00 96.62 284 ALA A O 1
ATOM 2196 N N . ALA A 1 285 ? 8.305 -10.197 12.661 1.00 95.88 285 ALA A N 1
ATOM 2197 C CA . ALA A 1 285 ? 9.029 -11.201 11.887 1.00 95.88 285 ALA A CA 1
ATOM 2198 C C . ALA A 1 285 ? 8.351 -12.575 11.961 1.00 95.88 285 ALA A C 1
ATOM 2200 O O . ALA A 1 285 ? 8.350 -13.316 10.983 1.00 95.88 285 ALA A O 1
ATOM 2201 N N . GLU A 1 286 ? 7.743 -12.892 13.106 1.00 96.31 286 GLU A N 1
ATOM 2202 C CA . GLU A 1 286 ? 6.967 -14.113 13.322 1.00 96.31 286 GLU A CA 1
ATOM 2203 C C . GLU A 1 286 ? 5.719 -13.759 14.130 1.00 96.31 286 GLU A C 1
ATOM 2205 O O . GLU A 1 286 ? 5.813 -13.065 15.144 1.00 96.31 286 GLU A O 1
ATOM 2210 N N . VAL A 1 287 ? 4.552 -14.236 13.693 1.00 95.69 287 VAL A N 1
ATOM 2211 C CA . VAL A 1 287 ? 3.271 -13.952 14.353 1.00 95.69 287 VAL A CA 1
ATOM 2212 C C . VAL A 1 287 ? 2.771 -15.196 15.080 1.00 95.69 287 VAL A C 1
ATOM 2214 O O . VAL A 1 287 ? 2.391 -16.188 14.452 1.00 95.69 287 VAL A O 1
ATOM 2217 N N . ALA A 1 288 ? 2.710 -15.111 16.405 1.00 94.06 288 ALA A N 1
ATOM 2218 C CA . ALA A 1 288 ? 2.177 -16.150 17.273 1.00 94.06 288 ALA A CA 1
ATOM 2219 C C . ALA A 1 288 ? 0.681 -16.409 17.049 1.00 94.06 288 ALA A C 1
ATOM 2221 O O . ALA A 1 288 ? -0.119 -15.488 16.841 1.00 94.06 288 ALA A O 1
ATOM 2222 N N . ASN A 1 289 ? 0.279 -17.678 17.178 1.00 91.44 289 ASN A N 1
ATOM 2223 C CA . ASN A 1 289 ? -1.129 -18.065 17.212 1.00 91.44 289 ASN A CA 1
ATOM 2224 C C . ASN A 1 289 ? -1.694 -18.005 18.638 1.00 91.44 289 ASN A C 1
ATOM 2226 O O . ASN A 1 289 ? -2.083 -19.010 19.230 1.00 91.44 289 ASN A O 1
ATOM 2230 N N . ASN A 1 290 ? -1.806 -16.793 19.171 1.00 88.75 290 ASN A N 1
ATOM 2231 C CA . ASN A 1 290 ? -2.311 -16.569 20.522 1.00 88.75 290 ASN A CA 1
ATOM 2232 C C . ASN A 1 290 ? -3.848 -16.664 20.664 1.00 88.75 290 ASN A C 1
ATOM 2234 O O . ASN A 1 290 ? -4.405 -16.292 21.699 1.00 88.75 290 ASN A O 1
ATOM 2238 N N . VAL A 1 291 ? -4.538 -17.172 19.634 1.00 85.31 291 VAL A N 1
ATOM 2239 C CA . VAL A 1 291 ? -5.957 -17.555 19.701 1.00 85.31 291 VAL A CA 1
ATOM 2240 C C . VAL A 1 291 ? -6.107 -18.875 20.459 1.00 85.31 291 VAL A C 1
ATOM 2242 O O . VAL A 1 291 ? -6.973 -18.985 21.321 1.00 85.31 291 VAL A O 1
ATOM 2245 N N . SER A 1 292 ? -5.249 -19.861 20.173 1.00 85.62 292 SER A N 1
ATOM 2246 C CA . SER A 1 292 ? -5.249 -21.162 20.856 1.00 85.62 292 SER A CA 1
ATOM 2247 C C . SER A 1 292 ? -4.529 -21.123 22.201 1.00 85.62 292 SER A C 1
ATOM 2249 O O . SER A 1 292 ? -4.978 -21.760 23.149 1.00 85.62 292 SER A O 1
ATOM 2251 N N . ASN A 1 293 ? -3.427 -20.372 22.295 1.00 86.00 293 ASN A N 1
ATOM 2252 C CA . ASN A 1 293 ? -2.662 -20.217 23.530 1.00 86.00 293 ASN A CA 1
ATOM 2253 C C . ASN A 1 293 ? -2.372 -18.732 23.813 1.00 86.00 293 ASN A C 1
ATOM 2255 O O . ASN A 1 293 ? -1.466 -18.162 23.206 1.00 86.00 293 ASN A O 1
ATOM 2259 N N . PRO A 1 294 ? -3.077 -18.092 24.765 1.00 83.44 294 PRO A N 1
ATOM 2260 C CA . PRO A 1 294 ? -2.935 -16.661 25.056 1.00 83.44 294 PRO A CA 1
ATOM 2261 C C . PRO A 1 294 ? -1.539 -16.188 25.491 1.00 83.44 294 PRO A C 1
ATOM 2263 O O . PRO A 1 294 ? -1.338 -14.983 25.640 1.00 83.44 294 PRO A O 1
ATOM 2266 N N . ASN A 1 295 ? -0.609 -17.107 25.762 1.00 86.44 295 ASN A N 1
ATOM 2267 C CA . ASN A 1 295 ? 0.752 -16.800 26.198 1.00 86.44 295 ASN A CA 1
ATOM 2268 C C . ASN A 1 295 ? 1.797 -16.889 25.078 1.00 86.44 295 ASN A C 1
ATOM 2270 O O . ASN A 1 295 ? 2.957 -16.566 25.334 1.00 86.44 295 ASN A O 1
ATOM 2274 N N . ASP A 1 296 ? 1.414 -17.303 23.867 1.00 91.50 296 ASP A N 1
ATOM 2275 C CA . ASP A 1 296 ? 2.347 -17.365 22.743 1.00 91.50 296 ASP A CA 1
ATOM 2276 C C . ASP A 1 296 ? 2.852 -15.958 22.382 1.00 91.50 296 ASP A C 1
ATOM 2278 O O . ASP A 1 296 ? 2.085 -14.994 22.310 1.00 91.50 296 ASP A O 1
ATOM 2282 N N . LEU A 1 297 ? 4.162 -15.845 22.150 1.00 94.38 297 LEU A N 1
ATOM 2283 C CA . LEU A 1 297 ? 4.836 -14.575 21.888 1.00 94.38 297 LEU A CA 1
ATOM 2284 C C . LEU A 1 297 ? 5.151 -14.427 20.401 1.00 94.38 297 LEU A C 1
ATOM 2286 O O . LEU A 1 297 ? 5.706 -15.337 19.790 1.00 94.38 297 LEU A O 1
ATOM 2290 N N . SER A 1 298 ? 4.846 -13.261 19.835 1.00 97.00 298 SER A N 1
ATOM 2291 C CA . SER A 1 298 ? 5.324 -12.898 18.499 1.00 97.00 298 SER A CA 1
ATOM 2292 C C . SER A 1 298 ? 6.737 -12.340 18.573 1.00 97.00 298 SER A C 1
ATOM 2294 O O . SER A 1 298 ? 7.110 -11.687 19.554 1.00 97.00 298 SER A O 1
ATOM 2296 N N . ARG A 1 299 ? 7.506 -12.567 17.506 1.00 97.00 299 ARG A N 1
ATOM 2297 C CA . ARG A 1 299 ? 8.873 -12.073 17.354 1.00 97.00 299 ARG A CA 1
ATOM 2298 C C . ARG A 1 299 ? 8.885 -10.822 16.497 1.00 97.00 299 ARG A C 1
ATOM 2300 O O . ARG A 1 2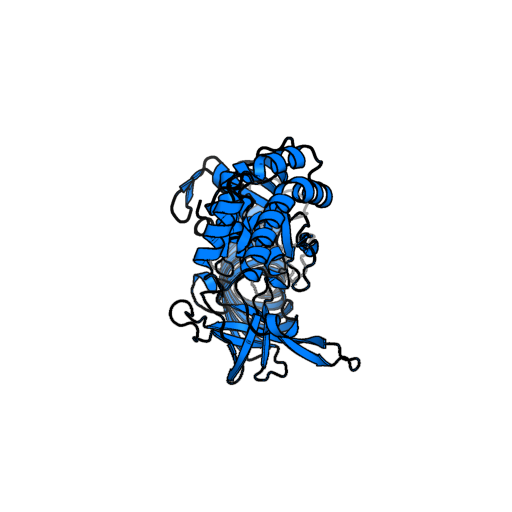99 ? 8.331 -10.803 15.397 1.00 97.00 299 ARG A O 1
ATOM 2307 N N . PHE A 1 300 ? 9.593 -9.807 16.968 1.00 96.12 300 PHE A N 1
ATOM 2308 C CA . PHE A 1 300 ? 9.782 -8.545 16.272 1.00 96.12 300 PHE A CA 1
ATOM 2309 C C . PHE A 1 300 ? 11.264 -8.315 16.024 1.00 96.12 300 PHE A C 1
ATOM 2311 O O . PHE A 1 300 ? 12.048 -8.356 16.965 1.00 96.12 300 PHE A O 1
ATOM 2318 N N . PHE A 1 301 ? 11.645 -8.061 14.778 1.00 94.69 301 PHE A N 1
ATOM 2319 C CA . PHE A 1 301 ? 13.028 -7.781 14.396 1.00 94.69 301 PHE A CA 1
ATOM 2320 C C . PHE A 1 301 ? 13.285 -6.271 14.401 1.00 94.69 301 PHE A C 1
ATOM 2322 O O . PHE A 1 301 ? 12.426 -5.512 13.947 1.00 94.69 301 PHE A O 1
ATOM 2329 N N . ALA A 1 302 ? 14.439 -5.837 14.911 1.00 91.88 302 ALA A N 1
ATOM 2330 C CA . ALA A 1 302 ? 14.836 -4.434 14.988 1.00 91.88 302 ALA A CA 1
ATOM 2331 C C . ALA A 1 302 ? 15.406 -3.927 13.657 1.00 91.88 302 ALA A C 1
ATOM 2333 O O . ALA A 1 302 ? 16.346 -4.495 13.109 1.00 91.88 302 ALA A O 1
ATOM 2334 N N . TYR A 1 303 ? 14.874 -2.806 13.183 1.00 85.94 303 TYR A N 1
ATOM 2335 C CA . TYR A 1 303 ? 15.324 -2.102 11.978 1.00 85.94 303 TYR A CA 1
ATOM 2336 C C . TYR A 1 303 ? 16.040 -0.808 12.366 1.00 85.94 303 TYR A C 1
ATOM 2338 O O . TYR A 1 303 ? 16.961 -0.376 11.696 1.00 85.94 303 TYR A O 1
ATOM 2346 N N . GLN A 1 304 ? 15.673 -0.199 13.492 1.00 81.00 304 GLN A N 1
ATOM 2347 C CA . GLN A 1 304 ? 16.426 0.894 14.096 1.00 81.00 304 GLN A CA 1
ATOM 2348 C C . GLN A 1 304 ? 16.582 0.588 15.581 1.00 81.00 304 GLN A C 1
ATOM 2350 O O . GLN A 1 304 ? 15.590 0.505 16.309 1.00 81.00 304 GLN A O 1
ATOM 2355 N N . ILE A 1 305 ? 17.822 0.358 16.013 1.00 71.75 305 ILE A N 1
ATOM 2356 C CA . ILE A 1 305 ? 18.113 -0.118 17.366 1.00 71.75 305 ILE A CA 1
ATOM 2357 C C . ILE A 1 305 ? 18.196 1.081 18.312 1.00 71.75 305 ILE A C 1
ATOM 2359 O O . ILE A 1 305 ? 19.106 1.902 18.213 1.00 71.75 305 ILE A O 1
ATOM 2363 N N . GLY A 1 306 ? 17.243 1.146 19.237 1.00 68.81 306 GLY A N 1
ATOM 2364 C CA . GLY A 1 306 ? 17.358 1.903 20.480 1.00 68.81 306 GLY A CA 1
ATOM 2365 C C . GLY A 1 306 ? 17.805 1.013 21.629 1.00 68.81 306 GLY A C 1
ATOM 2366 O O . GLY A 1 306 ? 17.810 -0.213 21.498 1.00 68.81 306 GLY A O 1
ATOM 2367 N N . TYR A 1 307 ? 18.118 1.620 22.775 1.00 75.31 307 TYR A N 1
ATOM 2368 C CA . TYR A 1 307 ? 18.193 0.867 24.025 1.00 75.31 307 TYR A CA 1
ATOM 2369 C C . TYR A 1 307 ? 16.833 0.204 24.274 1.00 75.31 307 TYR A C 1
ATOM 2371 O O . TYR A 1 307 ? 15.808 0.886 24.291 1.00 75.31 307 TYR A O 1
ATOM 2379 N N . VAL A 1 308 ? 16.826 -1.124 24.382 1.00 82.00 308 VAL A N 1
ATOM 2380 C CA . VAL A 1 308 ? 15.625 -1.917 24.635 1.00 82.00 308 VAL A CA 1
ATOM 2381 C C . VAL A 1 308 ? 15.858 -2.792 25.846 1.00 82.00 308 VAL A C 1
ATOM 2383 O O . VAL A 1 308 ? 16.863 -3.497 25.939 1.00 82.00 308 VAL A O 1
ATOM 2386 N N . GLU A 1 309 ? 14.905 -2.765 26.761 1.00 81.00 309 GLU A N 1
ATOM 2387 C CA . GLU A 1 309 ? 14.914 -3.610 27.938 1.00 81.00 309 GLU A CA 1
ATOM 2388 C C . GLU A 1 309 ? 13.558 -4.284 28.120 1.00 81.00 309 GLU A C 1
ATOM 2390 O O . GLU A 1 309 ? 12.550 -3.957 27.484 1.00 81.00 309 GLU A O 1
ATOM 2395 N N . ARG A 1 310 ? 13.529 -5.284 28.997 1.00 82.56 310 ARG A N 1
ATOM 2396 C CA . ARG A 1 310 ? 12.266 -5.883 29.409 1.00 82.56 310 ARG A CA 1
ATOM 2397 C C . ARG A 1 310 ? 11.418 -4.805 30.085 1.00 82.56 310 ARG A C 1
ATOM 2399 O O . ARG A 1 310 ? 11.873 -4.178 31.033 1.00 82.56 310 ARG A O 1
ATOM 2406 N N . GLY A 1 311 ? 10.177 -4.643 29.637 1.00 78.94 311 GLY A N 1
ATOM 2407 C CA . GLY A 1 311 ? 9.294 -3.577 30.117 1.00 78.94 311 GLY A CA 1
ATOM 2408 C C . GLY A 1 311 ? 9.139 -2.402 29.149 1.00 78.94 311 GLY A C 1
ATOM 2409 O O . GLY A 1 311 ? 8.165 -1.658 29.284 1.00 78.94 311 GLY A O 1
ATOM 2410 N N . SER A 1 312 ? 10.017 -2.265 28.145 1.00 87.25 312 SER A N 1
ATOM 2411 C CA . SER A 1 312 ? 9.799 -1.334 27.032 1.00 87.25 312 SER A CA 1
ATOM 2412 C C . SER A 1 312 ? 8.523 -1.700 26.265 1.00 87.25 312 SER A C 1
ATOM 2414 O O . SER A 1 312 ? 8.095 -2.858 26.265 1.00 87.25 312 SER A O 1
ATOM 2416 N N . VAL A 1 313 ? 7.902 -0.729 25.593 1.00 90.44 313 VAL A N 1
ATOM 2417 C CA . VAL A 1 313 ? 6.613 -0.931 24.916 1.00 90.44 313 VAL A CA 1
ATOM 2418 C C . VAL A 1 313 ? 6.777 -0.820 23.409 1.00 90.44 313 VAL A C 1
ATOM 2420 O O . VAL A 1 313 ? 7.285 0.172 22.897 1.00 90.44 313 VAL A O 1
ATOM 2423 N N . LEU A 1 314 ? 6.301 -1.827 22.684 1.00 93.50 314 LEU A N 1
ATOM 2424 C CA . LEU A 1 314 ? 6.054 -1.729 21.253 1.00 93.50 314 LEU A CA 1
ATOM 2425 C C . LEU A 1 314 ? 4.709 -1.044 21.039 1.00 93.50 314 LEU A C 1
ATOM 2427 O O . LEU A 1 314 ? 3.706 -1.486 21.594 1.00 93.50 314 LEU A O 1
ATOM 2431 N N . LEU A 1 315 ? 4.687 0.004 20.221 1.00 92.94 315 LEU A N 1
ATOM 2432 C CA . LEU A 1 315 ? 3.488 0.736 19.834 1.00 92.94 315 LEU A CA 1
ATOM 2433 C C . LEU A 1 315 ? 3.337 0.716 18.315 1.00 92.94 315 LEU A C 1
ATOM 2435 O O . LEU A 1 315 ? 4.270 1.043 17.587 1.00 92.94 315 LEU A O 1
ATOM 2439 N N . GLU A 1 316 ? 2.159 0.345 17.833 1.00 93.31 316 GLU A N 1
ATOM 2440 C CA . GLU A 1 316 ? 1.880 0.226 16.406 1.00 93.31 316 GLU A CA 1
ATOM 2441 C C . GLU A 1 316 ? 2.160 1.527 15.644 1.00 93.31 316 GLU A C 1
ATOM 2443 O O . GLU A 1 316 ? 1.720 2.621 16.020 1.00 93.31 316 GLU A O 1
ATOM 2448 N N . ARG A 1 317 ? 2.852 1.378 14.515 1.00 92.31 317 ARG A N 1
ATOM 2449 C CA . ARG A 1 317 ? 3.057 2.416 13.510 1.00 92.31 317 ARG A CA 1
ATOM 2450 C C . ARG A 1 317 ? 2.287 2.022 12.248 1.00 92.31 317 ARG A C 1
ATOM 2452 O O . ARG A 1 317 ? 2.849 1.378 11.361 1.00 92.31 317 ARG A O 1
ATOM 2459 N N . PRO A 1 318 ? 0.998 2.378 12.144 1.00 88.75 318 PRO A N 1
ATOM 2460 C CA . PRO A 1 318 ? 0.198 1.986 10.999 1.00 88.75 318 PRO A CA 1
ATOM 2461 C C . PRO A 1 318 ? 0.642 2.772 9.755 1.00 88.75 318 PRO A C 1
ATOM 2463 O O . PRO A 1 318 ? 0.708 4.005 9.754 1.00 88.75 318 PRO A O 1
ATOM 2466 N N . ARG A 1 319 ? 0.972 2.039 8.692 1.00 88.06 319 ARG A N 1
ATOM 2467 C CA . ARG A 1 319 ? 1.349 2.555 7.371 1.00 88.06 319 ARG A CA 1
ATOM 2468 C C . ARG A 1 319 ? 0.725 1.691 6.291 1.00 88.06 319 ARG A C 1
ATOM 2470 O O . ARG A 1 319 ? 0.364 0.539 6.548 1.00 88.06 319 ARG A O 1
ATOM 2477 N N . LEU A 1 320 ? 0.619 2.244 5.089 1.00 85.75 320 LEU A N 1
ATOM 2478 C CA . LEU A 1 320 ? 0.304 1.433 3.926 1.00 85.75 320 LEU A CA 1
ATOM 2479 C C . LEU A 1 320 ? 1.510 0.554 3.574 1.00 85.75 320 LEU A C 1
ATOM 2481 O O . LEU A 1 320 ? 2.648 1.006 3.709 1.00 85.75 320 LEU A O 1
ATOM 2485 N N . PRO A 1 321 ? 1.297 -0.685 3.106 1.00 88.25 321 PRO A N 1
ATOM 2486 C CA . PRO A 1 321 ? 2.377 -1.585 2.720 1.00 88.25 321 PRO A CA 1
ATOM 2487 C C . PRO A 1 321 ? 2.964 -1.222 1.340 1.00 88.25 321 PRO A C 1
ATOM 2489 O O . PRO A 1 321 ? 3.252 -2.116 0.553 1.00 88.25 321 PRO A O 1
ATOM 2492 N N . ILE A 1 322 ? 3.119 0.072 1.029 1.00 90.62 322 ILE A N 1
ATOM 2493 C CA . ILE A 1 322 ? 3.701 0.575 -0.224 1.00 90.62 322 ILE A CA 1
ATOM 2494 C C . ILE A 1 322 ? 4.829 1.553 0.069 1.00 90.62 322 ILE A C 1
ATOM 2496 O O . ILE A 1 322 ? 4.634 2.539 0.785 1.00 90.62 322 ILE A O 1
ATOM 2500 N N . ASP A 1 323 ? 5.954 1.326 -0.601 1.00 92.69 323 ASP A N 1
ATOM 2501 C CA . ASP A 1 323 ? 7.034 2.298 -0.723 1.00 92.69 323 ASP A CA 1
ATOM 2502 C C . ASP A 1 323 ? 7.017 2.925 -2.121 1.00 92.69 323 ASP A C 1
ATOM 2504 O O . ASP A 1 323 ? 7.057 2.203 -3.117 1.00 92.69 323 ASP A O 1
ATOM 2508 N N . ILE A 1 324 ? 7.021 4.255 -2.203 1.00 94.75 324 ILE A N 1
ATOM 2509 C CA . ILE A 1 324 ? 7.268 4.999 -3.446 1.00 94.75 324 ILE A CA 1
ATOM 2510 C C . ILE A 1 324 ? 8.756 5.294 -3.556 1.00 94.75 324 ILE A C 1
ATOM 2512 O O . ILE A 1 324 ? 9.391 5.669 -2.571 1.00 94.75 324 ILE A O 1
ATOM 2516 N N . ARG A 1 325 ? 9.319 5.125 -4.750 1.00 95.94 325 ARG A N 1
ATOM 2517 C CA . ARG A 1 325 ? 10.759 5.181 -4.994 1.00 95.94 325 ARG A CA 1
ATOM 2518 C C . ARG A 1 325 ? 11.079 6.149 -6.114 1.00 95.94 325 ARG A C 1
ATOM 2520 O O . ARG A 1 325 ? 10.461 6.100 -7.173 1.00 95.94 325 ARG A O 1
ATOM 2527 N N . ILE A 1 326 ? 12.092 6.973 -5.892 1.00 97.62 326 ILE A N 1
ATOM 2528 C CA . ILE A 1 326 ? 12.681 7.834 -6.916 1.00 97.62 326 ILE A CA 1
ATOM 2529 C C . ILE A 1 326 ? 14.156 7.480 -6.993 1.00 97.62 326 ILE A C 1
ATOM 2531 O O . ILE A 1 326 ? 14.862 7.545 -5.984 1.00 97.62 326 ILE A O 1
ATOM 2535 N N . ARG A 1 327 ? 14.613 7.066 -8.174 1.00 97.44 327 ARG A N 1
ATOM 2536 C CA . ARG A 1 327 ? 15.955 6.523 -8.380 1.00 97.44 327 ARG A CA 1
ATOM 2537 C C . ARG A 1 327 ? 16.611 7.122 -9.617 1.00 97.44 327 ARG A C 1
ATOM 2539 O O . ARG A 1 327 ? 16.462 6.575 -10.711 1.00 97.44 327 ARG A O 1
ATOM 2546 N N . PRO A 1 328 ? 17.338 8.242 -9.475 1.00 97.75 328 PRO A N 1
ATOM 2547 C CA . PRO A 1 328 ? 18.337 8.633 -10.454 1.00 97.75 328 PRO A CA 1
ATOM 2548 C C . PRO A 1 328 ? 19.238 7.452 -10.814 1.00 97.75 328 PRO A C 1
ATOM 2550 O O . PRO A 1 328 ? 19.694 6.709 -9.938 1.00 97.75 328 PRO A O 1
ATOM 2553 N N . LYS A 1 329 ? 19.482 7.275 -12.110 1.00 96.12 329 LYS A N 1
ATOM 2554 C CA . LYS A 1 329 ? 20.214 6.130 -12.632 1.00 96.12 329 LYS A CA 1
ATOM 2555 C C . LYS A 1 329 ? 21.203 6.502 -13.715 1.00 96.12 329 LYS A C 1
ATOM 2557 O O . LYS A 1 329 ? 20.965 7.397 -14.522 1.00 96.12 329 LYS A O 1
ATOM 2562 N N . PHE A 1 330 ? 22.276 5.733 -13.758 1.00 97.12 330 PHE A N 1
ATOM 2563 C CA . PHE A 1 330 ? 23.219 5.677 -14.859 1.00 97.12 330 PHE A CA 1
ATOM 2564 C C . PHE A 1 330 ? 23.267 4.240 -15.358 1.00 97.12 330 PHE A C 1
ATOM 2566 O O . PHE A 1 330 ? 23.344 3.310 -14.555 1.00 97.12 330 PHE A O 1
ATOM 2573 N N . TYR A 1 331 ? 23.184 4.027 -16.663 1.00 95.50 331 TYR A N 1
ATOM 2574 C CA . TYR A 1 331 ? 23.158 2.675 -17.203 1.00 95.50 331 TYR A CA 1
ATOM 2575 C C . TYR A 1 331 ? 23.823 2.584 -18.559 1.00 95.50 331 TYR A C 1
ATOM 2577 O O . TYR A 1 331 ? 23.807 3.517 -19.360 1.00 95.50 331 TYR A O 1
ATOM 2585 N N . GLN A 1 332 ? 24.409 1.421 -18.791 1.00 94.81 332 GLN A N 1
ATOM 2586 C CA . GLN A 1 332 ? 25.022 1.054 -20.047 1.00 94.81 332 GLN A CA 1
ATOM 2587 C C . GLN A 1 332 ? 23.979 0.490 -21.000 1.00 94.81 332 GLN A C 1
ATOM 2589 O O . GLN A 1 332 ? 23.009 -0.155 -20.596 1.00 94.81 332 GLN A O 1
ATOM 2594 N N . PHE A 1 333 ? 24.219 0.736 -22.275 1.00 93.38 333 PHE A N 1
ATOM 2595 C CA . PHE A 1 333 ? 23.525 0.128 -23.396 1.00 93.38 333 PHE A CA 1
ATOM 2596 C C . PHE A 1 333 ? 24.439 0.248 -24.616 1.00 93.38 333 PHE A C 1
ATOM 2598 O O . PHE A 1 333 ? 25.575 0.703 -24.504 1.00 93.38 333 PHE A O 1
ATOM 2605 N N . ARG A 1 334 ? 23.974 -0.155 -25.791 1.00 91.75 334 ARG A N 1
ATOM 2606 C CA . ARG A 1 334 ? 24.672 0.083 -27.046 1.00 91.75 334 ARG A CA 1
ATOM 2607 C C . ARG A 1 334 ? 23.686 0.546 -28.099 1.00 91.75 334 ARG A C 1
ATOM 2609 O O . ARG A 1 334 ? 22.777 -0.188 -28.476 1.00 91.75 334 ARG A O 1
ATOM 2616 N N . LEU A 1 335 ? 23.919 1.743 -28.606 1.00 90.25 335 LEU A N 1
ATOM 2617 C CA . LEU A 1 335 ? 23.255 2.284 -29.778 1.00 90.25 335 LEU A CA 1
ATOM 2618 C C . LEU A 1 335 ? 24.346 2.762 -30.737 1.00 90.25 335 LEU A C 1
ATOM 2620 O O . LEU A 1 335 ? 24.947 3.814 -30.503 1.00 90.25 335 LEU A O 1
ATOM 2624 N N . PRO A 1 336 ? 24.649 1.966 -31.776 1.00 88.44 336 PRO A N 1
ATOM 2625 C CA . PRO A 1 336 ? 25.666 2.328 -32.747 1.00 88.44 336 PRO A CA 1
ATOM 2626 C C . PRO A 1 336 ? 25.340 3.665 -33.409 1.00 88.44 336 PRO A C 1
ATOM 2628 O O . PRO A 1 336 ? 24.184 3.930 -33.748 1.00 88.44 336 PRO A O 1
ATOM 2631 N N . ARG A 1 337 ? 26.363 4.477 -33.675 1.00 86.31 337 ARG A N 1
ATOM 2632 C CA . ARG A 1 337 ? 26.229 5.726 -34.433 1.00 86.31 337 ARG A CA 1
ATOM 2633 C C . ARG A 1 337 ? 25.506 5.493 -35.753 1.00 86.31 337 ARG A C 1
ATOM 2635 O O . ARG A 1 337 ? 24.621 6.249 -36.134 1.00 86.31 337 ARG A O 1
ATOM 2642 N N . THR A 1 338 ? 25.878 4.413 -36.428 1.00 84.00 338 THR A N 1
ATOM 2643 C CA . THR A 1 338 ? 25.343 4.003 -37.724 1.00 84.00 338 THR A CA 1
ATOM 2644 C C . THR A 1 338 ? 23.966 3.358 -37.625 1.00 84.00 338 THR A C 1
ATOM 2646 O O . THR A 1 338 ? 23.518 2.791 -38.604 1.00 84.00 338 THR A O 1
ATOM 2649 N N . ALA A 1 339 ? 23.298 3.344 -36.474 1.00 82.50 339 ALA A N 1
ATOM 2650 C CA . ALA A 1 339 ? 21.965 2.756 -36.374 1.00 82.50 339 ALA A CA 1
ATOM 2651 C C . ALA A 1 339 ? 20.850 3.771 -36.674 1.00 82.50 339 ALA A C 1
ATOM 2653 O O . ALA A 1 339 ? 19.719 3.369 -36.921 1.00 82.50 339 ALA A O 1
ATOM 2654 N N . ILE A 1 340 ? 21.145 5.078 -36.665 1.00 86.00 340 ILE A N 1
ATOM 2655 C CA . ILE A 1 340 ? 20.132 6.132 -36.821 1.00 86.00 340 ILE A CA 1
ATOM 2656 C C . ILE A 1 340 ? 20.506 7.048 -37.997 1.00 86.00 340 ILE A C 1
ATOM 2658 O O . ILE A 1 340 ? 21.345 7.938 -37.823 1.00 86.00 340 ILE A O 1
ATOM 2662 N N . PRO A 1 341 ? 19.913 6.858 -39.189 1.00 87.62 341 PRO A N 1
ATOM 2663 C CA . PRO A 1 341 ? 20.158 7.721 -40.344 1.00 87.62 341 PRO A CA 1
ATOM 2664 C C . PRO A 1 341 ? 19.417 9.054 -40.172 1.00 87.62 341 PRO A C 1
ATOM 2666 O O . PRO A 1 341 ? 18.310 9.066 -39.639 1.00 87.62 341 PRO A O 1
ATOM 2669 N N . LEU A 1 342 ? 19.998 10.175 -40.612 1.00 87.94 342 LEU A N 1
ATOM 2670 C CA . LEU A 1 342 ? 19.321 11.480 -40.542 1.00 87.94 342 LEU A CA 1
ATOM 2671 C C . LEU A 1 342 ? 18.305 11.711 -41.662 1.00 87.94 342 LEU A C 1
ATOM 2673 O O . LEU A 1 342 ? 17.409 12.527 -41.477 1.00 87.94 342 LEU A O 1
ATOM 2677 N N . ASP A 1 343 ? 18.419 10.989 -42.776 1.00 88.62 343 ASP A N 1
ATOM 2678 C CA . ASP A 1 343 ? 17.552 11.131 -43.944 1.00 88.62 343 ASP A CA 1
ATOM 2679 C C . ASP A 1 343 ? 17.325 9.784 -44.664 1.00 88.62 343 ASP A C 1
ATOM 2681 O O . ASP A 1 343 ? 18.022 8.783 -44.429 1.00 88.62 343 ASP A O 1
ATOM 2685 N N . PHE A 1 344 ? 16.342 9.752 -45.567 1.00 88.50 344 PHE A N 1
ATOM 2686 C CA . PHE A 1 344 ? 15.982 8.552 -46.328 1.00 88.50 344 PHE A CA 1
ATOM 2687 C C . PHE A 1 344 ? 17.084 8.095 -47.304 1.00 88.50 344 PHE A C 1
ATOM 2689 O O . PHE A 1 344 ? 17.229 6.899 -47.578 1.00 88.50 344 PHE A O 1
ATOM 2696 N N . GLN A 1 345 ? 17.897 9.016 -47.832 1.00 87.62 345 GLN A N 1
ATOM 2697 C CA . GLN A 1 345 ? 19.017 8.681 -48.727 1.00 87.62 345 GLN A CA 1
ATOM 2698 C C . GLN A 1 345 ? 20.077 7.850 -47.994 1.00 87.62 345 GLN A C 1
ATOM 2700 O O . GLN A 1 345 ? 20.561 6.843 -48.513 1.00 87.62 345 GLN A O 1
ATOM 2705 N N . THR A 1 346 ? 20.399 8.256 -46.772 1.00 87.75 346 THR A N 1
ATOM 2706 C CA . THR A 1 346 ? 21.324 7.596 -45.854 1.00 87.75 346 THR A CA 1
ATOM 2707 C C . THR A 1 346 ? 20.782 6.232 -45.463 1.00 87.75 346 THR A C 1
ATOM 2709 O O . THR A 1 346 ? 21.523 5.252 -45.533 1.00 87.75 346 THR A O 1
ATOM 2712 N N . TYR A 1 347 ? 19.486 6.144 -45.143 1.00 87.25 347 TYR A N 1
ATOM 2713 C CA . TYR A 1 347 ? 18.815 4.870 -44.881 1.00 87.25 347 TYR A CA 1
ATOM 2714 C C . TYR A 1 347 ? 18.975 3.889 -46.056 1.00 87.25 347 TYR A C 1
ATOM 2716 O O . TYR A 1 347 ? 19.456 2.773 -45.876 1.00 87.25 347 TYR A O 1
ATOM 2724 N N . ASN A 1 348 ? 18.681 4.307 -47.290 1.00 84.81 348 ASN A N 1
ATOM 2725 C CA . ASN A 1 348 ? 18.780 3.421 -48.460 1.00 84.81 348 ASN A CA 1
ATOM 2726 C C . ASN A 1 348 ? 20.215 2.995 -48.809 1.00 84.81 348 ASN A C 1
ATOM 2728 O O . ASN A 1 348 ? 20.413 1.997 -49.504 1.00 84.81 348 ASN A O 1
ATOM 2732 N N . ARG A 1 349 ? 21.222 3.741 -48.344 1.00 83.56 349 ARG A N 1
ATOM 2733 C CA . ARG A 1 349 ? 22.646 3.448 -48.569 1.00 83.56 349 ARG A CA 1
ATOM 2734 C C . ARG A 1 349 ? 23.317 2.796 -47.360 1.00 83.56 349 ARG A C 1
ATOM 2736 O O . ARG A 1 349 ? 24.547 2.733 -47.310 1.00 83.56 349 ARG A O 1
ATOM 2743 N N . PHE A 1 350 ? 22.544 2.291 -46.399 1.00 79.81 350 PHE A N 1
ATOM 2744 C CA . PHE A 1 350 ? 23.082 1.628 -45.215 1.00 79.81 350 PHE A CA 1
ATOM 2745 C C . PHE A 1 350 ? 24.124 0.551 -45.558 1.00 79.81 350 PHE A C 1
ATOM 2747 O O . PHE A 1 350 ? 23.921 -0.285 -46.437 1.00 79.81 350 PHE A O 1
ATOM 2754 N N . GLY A 1 351 ? 25.263 0.581 -44.857 1.00 65.12 351 GLY A N 1
ATOM 2755 C CA . GLY A 1 351 ? 26.364 -0.370 -45.052 1.00 65.12 351 GLY A CA 1
ATOM 2756 C C . GLY A 1 351 ? 27.280 -0.084 -46.252 1.00 65.12 351 GLY A C 1
ATOM 2757 O O . GLY A 1 351 ? 28.243 -0.824 -46.462 1.00 65.12 351 GLY A O 1
ATOM 2758 N N . GLN A 1 352 ? 27.037 0.981 -47.024 1.00 74.69 352 GLN A N 1
ATOM 2759 C CA . GLN A 1 352 ? 27.926 1.407 -48.111 1.00 74.69 352 GLN A CA 1
ATOM 2760 C C . GLN A 1 352 ? 29.064 2.311 -47.597 1.00 74.69 352 GLN A C 1
ATOM 2762 O O . GLN A 1 352 ? 28.900 3.083 -46.651 1.00 74.69 352 GLN A O 1
ATOM 2767 N N . ARG A 1 353 ? 30.248 2.233 -48.226 1.00 67.88 353 ARG A N 1
ATOM 2768 C CA . ARG A 1 353 ? 31.401 3.088 -47.878 1.00 67.88 353 ARG A CA 1
ATOM 2769 C C . ARG A 1 353 ? 31.115 4.553 -48.236 1.00 67.88 353 ARG A C 1
ATOM 2771 O O . ARG A 1 353 ? 30.654 4.828 -49.337 1.00 67.88 353 ARG A O 1
ATOM 2778 N N . GLY A 1 354 ? 31.460 5.481 -47.338 1.00 70.88 354 GLY A N 1
ATOM 2779 C CA . GLY A 1 354 ? 31.354 6.932 -47.571 1.00 70.88 354 GLY A CA 1
ATOM 2780 C C . GLY A 1 354 ? 30.031 7.579 -47.143 1.00 70.88 354 GLY A C 1
ATOM 2781 O O . GLY A 1 354 ? 29.823 8.754 -47.423 1.00 70.88 354 GLY A O 1
ATOM 2782 N N . VAL A 1 355 ? 29.147 6.841 -46.466 1.00 75.81 355 VAL A N 1
ATOM 2783 C CA . VAL A 1 355 ? 27.906 7.375 -45.883 1.00 75.81 355 VAL A CA 1
ATOM 2784 C C . VAL A 1 355 ? 28.190 7.882 -44.468 1.00 75.81 355 VAL A C 1
ATOM 2786 O O . VAL A 1 355 ? 28.569 7.079 -43.615 1.00 75.81 355 VAL A O 1
ATOM 2789 N N . ASP A 1 356 ? 28.009 9.186 -44.214 1.00 77.69 356 ASP A N 1
ATOM 2790 C CA . ASP A 1 356 ? 28.294 9.792 -42.900 1.00 77.69 356 ASP A CA 1
ATOM 2791 C C . ASP A 1 356 ? 27.252 10.810 -42.384 1.00 77.69 356 ASP A C 1
ATOM 2793 O O . ASP A 1 356 ? 27.599 11.788 -41.715 1.00 77.69 356 ASP A O 1
ATOM 2797 N N . ASN A 1 357 ? 25.964 10.586 -42.672 1.00 86.50 357 ASN A N 1
ATOM 2798 C CA . ASN A 1 357 ? 24.874 11.450 -42.197 1.00 86.50 357 ASN A CA 1
ATOM 2799 C C . ASN A 1 357 ? 23.972 10.752 -41.160 1.00 86.50 357 ASN A C 1
ATOM 2801 O O . ASN A 1 357 ? 22.836 10.370 -41.435 1.00 86.50 357 ASN A O 1
ATOM 2805 N N . TYR A 1 358 ? 24.499 10.550 -39.949 1.00 87.19 358 TYR A N 1
ATOM 2806 C CA . TYR A 1 358 ? 23.804 9.867 -38.847 1.00 87.19 358 TYR A CA 1
ATOM 2807 C C . TYR A 1 358 ? 23.453 10.810 -37.695 1.00 87.19 358 TYR A C 1
ATOM 2809 O O . TYR A 1 358 ? 24.113 11.828 -37.488 1.00 87.19 358 TYR A O 1
ATOM 2817 N N . ALA A 1 359 ? 22.426 10.455 -36.917 1.00 84.38 359 ALA A N 1
ATOM 2818 C CA . ALA A 1 359 ? 21.888 11.329 -35.873 1.00 84.38 359 ALA A CA 1
ATOM 2819 C C . ALA A 1 359 ? 22.824 11.494 -34.668 1.00 84.38 359 ALA A C 1
ATOM 2821 O O . ALA A 1 359 ? 22.745 12.493 -33.951 1.00 84.38 359 ALA A O 1
ATOM 2822 N N . LEU A 1 360 ? 23.719 10.529 -34.454 1.00 85.69 360 LEU A N 1
ATOM 2823 C CA . LEU A 1 360 ? 24.701 10.544 -33.376 1.00 85.69 360 LEU A CA 1
ATOM 2824 C C . LEU A 1 360 ? 26.087 10.926 -33.906 1.00 85.69 360 LEU A C 1
ATOM 2826 O O . LEU A 1 360 ? 26.448 10.630 -35.046 1.00 85.69 360 LEU A O 1
ATOM 2830 N N . THR A 1 361 ? 26.889 11.580 -33.068 1.00 85.00 361 THR A N 1
ATOM 2831 C CA . THR A 1 361 ? 28.302 11.864 -33.365 1.00 85.00 361 THR A CA 1
ATOM 2832 C C . THR A 1 361 ? 29.196 10.641 -33.162 1.00 85.00 361 THR A C 1
ATOM 2834 O O . THR A 1 361 ? 30.206 10.503 -33.852 1.00 85.00 361 THR A O 1
ATOM 2837 N N . GLU A 1 362 ? 28.813 9.739 -32.262 1.00 89.31 362 GLU A N 1
ATOM 2838 C CA . GLU A 1 362 ? 29.536 8.529 -31.863 1.00 89.31 362 GLU A CA 1
ATOM 2839 C C . GLU A 1 362 ? 28.567 7.467 -31.317 1.00 89.31 362 GLU A C 1
ATOM 2841 O O . GLU A 1 362 ? 27.367 7.719 -31.194 1.00 89.31 362 GLU A O 1
ATOM 2846 N N . ASP A 1 363 ? 29.073 6.264 -31.034 1.00 90.75 363 ASP A N 1
ATOM 2847 C CA . ASP A 1 363 ? 28.275 5.192 -30.434 1.00 90.75 363 ASP A CA 1
ATOM 2848 C C . ASP A 1 363 ? 27.801 5.607 -29.034 1.00 90.75 363 ASP A C 1
ATOM 2850 O O . ASP A 1 363 ? 28.607 5.920 -28.154 1.00 90.75 363 ASP A O 1
ATOM 2854 N N . ALA A 1 364 ? 26.491 5.546 -28.791 1.00 91.31 364 ALA A N 1
ATOM 2855 C CA . ALA A 1 364 ? 25.966 5.738 -27.449 1.00 91.31 364 ALA A CA 1
ATOM 2856 C C . ALA A 1 364 ? 26.171 4.457 -26.638 1.00 91.31 364 ALA A C 1
ATOM 2858 O O . ALA A 1 364 ? 25.609 3.409 -26.968 1.00 91.31 364 ALA A O 1
ATOM 2859 N N . THR A 1 365 ? 26.959 4.546 -25.568 1.00 94.12 365 THR A N 1
ATOM 2860 C CA . THR A 1 365 ? 27.248 3.400 -24.689 1.00 94.12 365 THR A CA 1
ATOM 2861 C C . THR A 1 365 ? 26.713 3.560 -23.266 1.00 94.12 365 THR A C 1
ATOM 2863 O O . THR A 1 365 ? 26.723 2.612 -22.478 1.00 94.12 365 THR A O 1
ATOM 2866 N N . ALA A 1 366 ? 26.221 4.752 -22.924 1.00 94.94 366 ALA A N 1
ATOM 2867 C CA . ALA A 1 366 ? 25.705 5.066 -21.603 1.00 94.94 366 ALA A CA 1
ATOM 2868 C C . ALA A 1 366 ? 24.611 6.134 -21.640 1.00 94.94 366 ALA A C 1
ATOM 2870 O O . ALA A 1 366 ? 24.558 6.975 -22.542 1.00 94.94 366 ALA A O 1
ATOM 2871 N N . ALA A 1 367 ? 23.720 6.079 -20.655 1.00 95.38 367 ALA A N 1
ATOM 2872 C CA . ALA A 1 367 ? 22.619 7.010 -20.470 1.00 95.38 367 ALA A CA 1
ATOM 2873 C C . ALA A 1 367 ? 22.449 7.365 -18.992 1.00 95.38 367 ALA A C 1
ATOM 2875 O O . ALA A 1 367 ? 22.736 6.563 -18.099 1.00 95.38 367 ALA A O 1
ATOM 2876 N N . ALA A 1 368 ? 21.928 8.565 -18.756 1.00 96.50 368 ALA A N 1
ATOM 2877 C CA . ALA A 1 368 ? 21.494 9.030 -17.447 1.00 96.50 368 ALA A CA 1
ATOM 2878 C C . ALA A 1 368 ? 19.971 9.184 -17.437 1.00 96.50 368 ALA A C 1
ATOM 2880 O O . ALA A 1 368 ? 19.362 9.511 -18.455 1.00 96.50 368 ALA A O 1
ATOM 2881 N N . GLY A 1 369 ? 19.332 8.936 -16.301 1.00 96.69 369 GLY A N 1
ATOM 2882 C CA . GLY A 1 369 ? 17.880 8.990 -16.209 1.00 96.69 369 GLY A CA 1
ATOM 2883 C C . GLY A 1 369 ? 17.353 8.918 -14.789 1.00 96.69 369 GLY A C 1
ATOM 2884 O O . GLY A 1 369 ? 18.102 9.041 -13.821 1.00 96.69 369 GLY A O 1
ATOM 2885 N N . VAL A 1 370 ? 16.051 8.691 -14.677 1.00 97.75 370 VAL A N 1
ATOM 2886 C CA . VAL A 1 370 ? 15.352 8.510 -13.407 1.00 97.75 370 VAL A CA 1
ATOM 2887 C C . VAL A 1 370 ? 14.310 7.408 -13.541 1.00 97.75 370 VAL A C 1
ATOM 2889 O O . VAL A 1 370 ? 13.577 7.363 -14.529 1.00 97.75 370 VAL A O 1
ATOM 2892 N N . ASP A 1 371 ? 14.245 6.551 -12.524 1.00 96.69 371 ASP A N 1
ATOM 2893 C CA . ASP A 1 371 ? 13.169 5.584 -12.339 1.00 96.69 371 ASP A CA 1
ATOM 2894 C C . ASP A 1 371 ? 12.244 6.038 -11.214 1.00 96.69 371 ASP A C 1
ATOM 2896 O O . ASP A 1 371 ? 12.687 6.335 -10.100 1.00 96.69 371 ASP A O 1
ATOM 2900 N N . LEU A 1 372 ? 10.951 6.047 -11.511 1.00 97.69 372 LEU A N 1
ATOM 2901 C CA . LEU A 1 372 ? 9.872 6.134 -10.543 1.00 97.69 372 LEU A CA 1
ATOM 2902 C C . LEU A 1 372 ? 9.339 4.724 -10.319 1.00 97.69 372 LEU A C 1
ATOM 2904 O O . LEU A 1 372 ? 8.971 4.039 -11.269 1.00 97.69 372 LEU A O 1
ATOM 2908 N N . GLY A 1 373 ? 9.311 4.277 -9.071 1.00 95.00 373 GLY A N 1
ATOM 2909 C CA . GLY A 1 373 ? 8.867 2.929 -8.748 1.00 95.00 373 GLY A CA 1
ATOM 2910 C C . GLY A 1 373 ? 7.948 2.870 -7.543 1.00 95.00 373 GLY A C 1
ATOM 2911 O O . GLY A 1 373 ? 7.883 3.799 -6.738 1.00 95.00 373 GLY A O 1
ATOM 2912 N N . ALA A 1 374 ? 7.259 1.745 -7.412 1.00 94.94 374 ALA A N 1
ATOM 2913 C CA . ALA A 1 374 ? 6.482 1.400 -6.234 1.00 94.94 374 ALA A CA 1
ATOM 2914 C C . ALA A 1 374 ? 6.792 -0.037 -5.806 1.00 94.94 374 ALA A C 1
ATOM 2916 O O . ALA A 1 374 ? 7.022 -0.909 -6.644 1.00 94.94 374 ALA A O 1
ATOM 2917 N N . ALA A 1 375 ? 6.798 -0.284 -4.499 1.00 95.06 375 ALA A N 1
ATOM 2918 C CA . ALA A 1 375 ? 7.010 -1.609 -3.937 1.00 95.06 375 ALA A CA 1
ATOM 2919 C C . ALA A 1 375 ? 5.948 -1.959 -2.909 1.00 95.06 375 ALA A C 1
ATOM 2921 O O . ALA A 1 375 ? 5.844 -1.315 -1.870 1.00 95.06 375 ALA A O 1
ATOM 2922 N N . PHE A 1 376 ? 5.204 -3.014 -3.203 1.00 93.88 376 PHE A N 1
ATOM 2923 C CA . PHE A 1 376 ? 4.061 -3.494 -2.448 1.00 93.88 376 PHE A CA 1
ATOM 2924 C C . PHE A 1 376 ? 4.503 -4.665 -1.579 1.00 93.88 376 PHE A C 1
ATOM 2926 O O . PHE A 1 376 ? 4.944 -5.686 -2.105 1.00 93.88 376 PHE A O 1
ATOM 2933 N N . ASN A 1 377 ? 4.411 -4.532 -0.259 1.00 93.38 377 ASN A N 1
ATOM 2934 C CA . ASN A 1 377 ? 4.793 -5.588 0.667 1.00 93.38 377 ASN A CA 1
ATOM 2935 C C . ASN A 1 377 ? 3.751 -6.717 0.658 1.00 93.38 377 ASN A C 1
ATOM 2937 O O . ASN A 1 377 ? 2.607 -6.536 1.072 1.00 93.38 377 ASN A O 1
ATOM 2941 N N . LEU A 1 378 ? 4.181 -7.898 0.224 1.00 94.00 378 LEU A N 1
ATOM 2942 C CA . LEU A 1 378 ? 3.364 -9.099 0.102 1.00 94.00 378 LEU A CA 1
ATOM 2943 C C . LEU A 1 378 ? 3.455 -10.018 1.324 1.00 94.00 378 LEU A C 1
ATOM 2945 O O . LEU A 1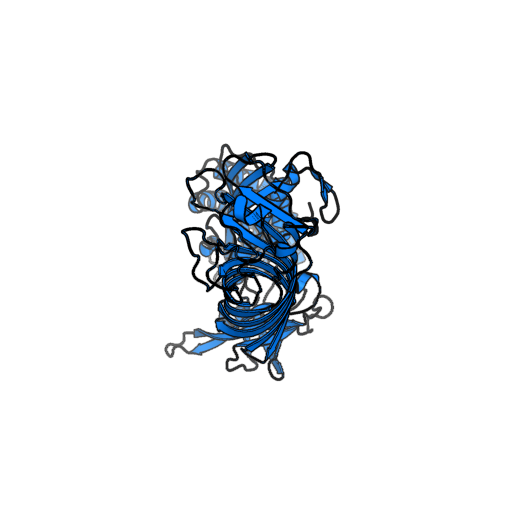 378 ? 2.827 -11.076 1.325 1.00 94.00 378 LEU A O 1
ATOM 2949 N N . ALA A 1 379 ? 4.205 -9.656 2.369 1.00 93.50 379 ALA A N 1
ATOM 2950 C CA . ALA A 1 379 ? 4.510 -10.555 3.481 1.00 93.50 379 ALA A CA 1
ATOM 2951 C C . ALA A 1 379 ? 3.273 -11.180 4.133 1.00 93.50 379 ALA A C 1
ATOM 2953 O O . ALA A 1 379 ? 3.277 -12.371 4.442 1.00 93.5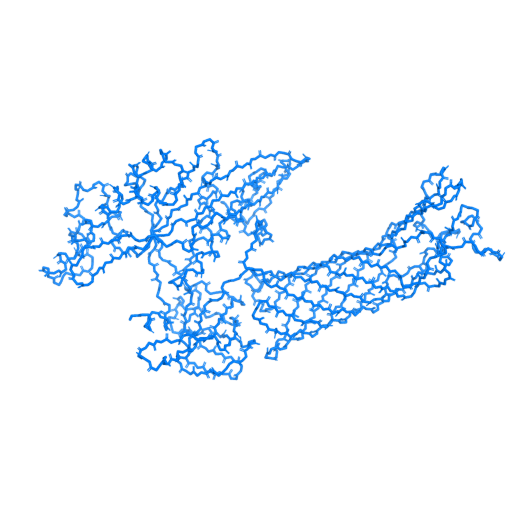0 379 ALA A O 1
ATOM 2954 N N . LYS A 1 380 ? 2.188 -10.412 4.284 1.00 89.38 380 LYS A N 1
ATOM 2955 C CA . LYS A 1 380 ? 0.920 -10.919 4.830 1.00 89.38 380 LYS A CA 1
ATOM 2956 C C . LYS A 1 380 ? 0.236 -11.941 3.921 1.00 89.38 380 LYS A C 1
ATOM 2958 O O . LYS A 1 380 ? -0.380 -12.869 4.430 1.00 89.38 380 LYS A O 1
ATOM 2963 N N . ALA A 1 381 ? 0.340 -11.765 2.606 1.00 87.44 381 ALA A N 1
ATOM 2964 C CA . ALA A 1 381 ? -0.303 -12.627 1.621 1.00 87.44 381 ALA A CA 1
ATOM 2965 C C . ALA A 1 381 ? 0.475 -13.933 1.410 1.00 87.44 381 ALA A C 1
ATOM 2967 O O . ALA A 1 381 ? -0.126 -15.002 1.351 1.00 87.44 381 ALA A O 1
ATOM 2968 N N . VAL A 1 382 ? 1.810 -13.857 1.323 1.00 91.38 382 VAL A N 1
ATOM 2969 C CA . VAL A 1 382 ? 2.654 -15.021 0.993 1.00 91.38 382 VAL A CA 1
ATOM 2970 C C . VAL A 1 382 ? 3.298 -15.694 2.207 1.00 91.38 382 VAL A C 1
ATOM 2972 O O . VAL A 1 382 ? 3.864 -16.773 2.074 1.00 91.38 382 VAL A O 1
ATOM 2975 N N . GLY A 1 383 ? 3.248 -15.075 3.389 1.00 91.94 383 GLY A N 1
ATOM 2976 C CA . GLY A 1 383 ? 3.870 -15.621 4.600 1.00 91.94 383 GLY A CA 1
ATOM 2977 C C . GLY A 1 383 ? 5.393 -15.449 4.669 1.00 91.94 383 GLY A C 1
ATOM 2978 O O . GLY A 1 383 ? 6.041 -16.080 5.498 1.00 91.94 383 GLY A O 1
ATOM 2979 N N . ILE A 1 384 ? 5.979 -14.614 3.805 1.00 95.06 384 ILE A N 1
ATOM 2980 C CA . ILE A 1 384 ? 7.428 -14.390 3.700 1.00 95.06 384 ILE A CA 1
ATOM 2981 C C . ILE A 1 384 ? 7.718 -12.929 4.044 1.00 95.06 384 ILE A C 1
ATOM 2983 O O . ILE A 1 384 ? 7.338 -12.033 3.297 1.00 95.06 384 ILE A O 1
ATOM 2987 N N . THR A 1 385 ? 8.424 -12.678 5.146 1.00 95.62 385 THR A N 1
ATOM 2988 C CA . THR A 1 385 ? 8.805 -11.319 5.579 1.00 95.62 385 THR A CA 1
ATOM 2989 C C . THR A 1 385 ? 9.602 -10.577 4.511 1.00 95.62 385 THR A C 1
ATOM 2991 O O . THR A 1 385 ? 10.378 -11.182 3.775 1.00 95.62 385 THR A O 1
ATOM 2994 N N . GLN A 1 386 ? 9.463 -9.259 4.431 1.00 95.19 386 GLN A N 1
ATOM 2995 C CA . GLN A 1 386 ? 10.238 -8.384 3.550 1.00 95.19 386 GLN A CA 1
ATOM 2996 C C . GLN A 1 386 ? 10.260 -8.839 2.080 1.00 95.19 386 GLN A C 1
ATOM 2998 O O . GLN A 1 386 ? 11.287 -8.733 1.399 1.00 95.19 386 GLN A O 1
ATOM 3003 N N . PHE A 1 387 ? 9.135 -9.373 1.603 1.00 97.25 387 PHE A N 1
ATOM 3004 C CA . PHE A 1 387 ? 8.933 -9.808 0.226 1.00 97.25 387 PHE A CA 1
ATOM 3005 C C . PHE A 1 387 ? 7.964 -8.861 -0.474 1.00 97.25 387 PHE A C 1
ATOM 3007 O O . PHE A 1 387 ? 6.893 -8.570 0.054 1.00 97.25 387 PHE A O 1
ATOM 3014 N N . PHE A 1 388 ? 8.340 -8.367 -1.648 1.00 96.88 388 PHE A N 1
ATOM 3015 C CA . PHE A 1 388 ? 7.649 -7.271 -2.313 1.00 96.88 388 PHE A CA 1
ATOM 3016 C C . PHE A 1 388 ? 7.351 -7.607 -3.772 1.00 96.88 388 PHE A C 1
ATOM 3018 O O . PHE A 1 388 ? 8.202 -8.182 -4.448 1.00 96.88 388 PHE A O 1
ATOM 3025 N N . ALA A 1 389 ? 6.190 -7.182 -4.269 1.00 96.88 389 ALA A N 1
ATOM 3026 C CA . ALA A 1 389 ? 5.999 -6.929 -5.696 1.00 96.88 389 ALA A CA 1
ATOM 3027 C C . ALA A 1 389 ? 6.504 -5.521 -6.011 1.00 96.88 389 ALA A C 1
ATOM 3029 O O . ALA A 1 389 ? 6.266 -4.594 -5.237 1.00 96.88 389 ALA A O 1
ATOM 3030 N N . VAL A 1 390 ? 7.208 -5.350 -7.124 1.00 96.81 390 VAL A N 1
ATOM 3031 C CA . VAL A 1 390 ? 7.830 -4.076 -7.499 1.00 96.81 390 VAL A CA 1
ATOM 3032 C C . VAL A 1 390 ? 7.475 -3.702 -8.926 1.00 96.81 390 VAL A C 1
ATOM 3034 O O . VAL A 1 390 ? 7.436 -4.568 -9.796 1.00 96.81 390 VAL A O 1
ATOM 3037 N N . VAL A 1 391 ? 7.230 -2.416 -9.156 1.00 96.38 391 VAL A N 1
ATOM 3038 C CA . VAL A 1 391 ? 7.056 -1.825 -10.484 1.00 96.38 391 VAL A CA 1
ATOM 3039 C C . VAL A 1 391 ? 7.990 -0.635 -10.625 1.00 96.38 391 VAL A C 1
ATOM 3041 O O . VAL A 1 391 ? 8.089 0.178 -9.708 1.00 96.38 391 VAL A O 1
ATOM 3044 N N . ASP A 1 392 ? 8.637 -0.534 -11.779 1.00 95.88 392 ASP A N 1
ATOM 3045 C CA . ASP A 1 392 ? 9.591 0.507 -12.128 1.00 95.88 392 ASP A CA 1
ATOM 3046 C C . ASP A 1 392 ? 9.230 1.088 -13.496 1.00 95.88 392 ASP A C 1
ATOM 3048 O O . ASP A 1 392 ? 9.144 0.355 -14.481 1.00 95.88 392 ASP A O 1
ATOM 3052 N N . LEU A 1 393 ? 9.054 2.403 -13.567 1.00 97.56 393 LEU A N 1
ATOM 3053 C CA . LEU A 1 393 ? 8.886 3.156 -14.805 1.00 97.56 393 LEU A CA 1
ATOM 3054 C C . LEU A 1 393 ? 10.020 4.165 -14.918 1.00 97.56 393 LEU A C 1
ATOM 3056 O O . LEU A 1 393 ? 10.265 4.932 -13.988 1.00 97.56 393 LEU A O 1
ATOM 3060 N N . GLY A 1 394 ? 10.702 4.180 -16.055 1.00 96.44 394 GLY A N 1
ATOM 3061 C CA . GLY A 1 394 ? 11.917 4.960 -16.209 1.00 96.44 394 GLY A CA 1
ATOM 3062 C C . GLY A 1 394 ? 11.997 5.741 -17.501 1.00 96.44 394 GLY A C 1
ATOM 3063 O O . GLY A 1 394 ? 11.557 5.278 -18.552 1.00 96.44 394 GLY A O 1
ATOM 3064 N N . VAL A 1 395 ? 12.658 6.891 -17.420 1.00 96.75 395 VAL A N 1
ATOM 3065 C CA . VAL A 1 395 ? 13.082 7.693 -18.570 1.00 96.75 395 VAL A CA 1
ATOM 3066 C C . VAL A 1 395 ? 14.574 7.981 -18.459 1.00 96.75 395 VAL A C 1
ATOM 3068 O O . VAL A 1 395 ? 15.093 8.225 -17.369 1.00 96.75 395 VAL A O 1
ATOM 3071 N N . GLY A 1 396 ? 15.286 7.953 -19.578 1.00 95.56 396 GLY A N 1
ATOM 3072 C CA . GLY A 1 396 ? 16.678 8.369 -19.648 1.00 95.56 396 GLY A CA 1
ATOM 3073 C C . GLY A 1 396 ? 17.053 8.955 -20.997 1.00 95.56 396 GLY A C 1
ATOM 3074 O O . GLY A 1 396 ? 16.330 8.817 -21.981 1.00 95.56 396 GLY A O 1
ATOM 3075 N N . VAL A 1 397 ? 18.204 9.612 -21.015 1.00 93.25 397 VAL A N 1
ATOM 3076 C CA . VAL A 1 397 ? 18.789 10.262 -22.183 1.00 93.25 397 VAL A CA 1
ATOM 3077 C C . VAL A 1 397 ? 20.224 9.746 -22.334 1.00 93.25 397 VAL A C 1
ATOM 3079 O O . VAL A 1 397 ? 20.961 9.697 -21.340 1.00 93.25 397 VAL A O 1
ATOM 3082 N N . PRO A 1 398 ? 20.634 9.323 -23.540 1.00 92.44 398 PRO A N 1
ATOM 3083 C CA . PRO A 1 398 ? 22.024 9.000 -23.840 1.00 92.44 398 PRO A CA 1
ATOM 3084 C C . PRO A 1 398 ? 22.983 10.138 -23.478 1.00 92.44 398 PRO A C 1
ATOM 3086 O O . PRO A 1 398 ? 22.649 11.308 -23.630 1.00 92.44 398 PRO A O 1
ATOM 3089 N N . THR A 1 399 ? 24.194 9.810 -23.031 1.00 91.00 399 THR A N 1
ATOM 3090 C CA . THR A 1 399 ? 25.202 10.820 -22.653 1.00 91.00 399 THR A CA 1
ATOM 3091 C C . THR A 1 399 ? 25.930 11.445 -23.844 1.00 91.00 399 THR A C 1
ATOM 3093 O O . THR A 1 399 ? 26.695 12.387 -23.667 1.00 91.00 399 THR A O 1
ATOM 3096 N N . VAL A 1 400 ? 25.728 10.905 -25.045 1.00 87.19 400 VAL A N 1
ATOM 3097 C CA . VAL A 1 400 ? 26.300 11.394 -26.306 1.00 87.19 400 VAL A CA 1
ATOM 3098 C C . VAL A 1 400 ? 25.494 12.575 -26.840 1.00 87.19 400 VAL A C 1
ATOM 3100 O O . VAL A 1 400 ? 24.263 12.567 -26.823 1.00 87.19 400 VAL A O 1
ATOM 3103 N N . THR A 1 401 ? 26.202 13.567 -27.377 1.00 79.50 401 THR A N 1
ATOM 3104 C CA . THR A 1 401 ? 25.601 14.728 -28.035 1.00 79.50 401 THR A CA 1
ATOM 3105 C C . THR A 1 401 ? 25.009 14.340 -29.398 1.00 79.50 401 THR A C 1
ATOM 3107 O O . THR A 1 401 ? 25.739 13.830 -30.254 1.00 79.50 401 THR A O 1
ATOM 3110 N N . PRO A 1 402 ? 23.716 14.598 -29.657 1.00 80.25 402 PRO A N 1
ATOM 3111 C CA . PRO A 1 402 ? 23.145 14.413 -30.988 1.00 80.25 402 PRO A CA 1
ATOM 3112 C C . PRO A 1 402 ? 23.681 15.472 -31.968 1.00 80.25 402 PRO A C 1
ATOM 3114 O O . PRO A 1 402 ? 23.992 16.594 -31.571 1.00 80.25 402 PRO A O 1
ATOM 3117 N N . ARG A 1 403 ? 23.800 15.134 -33.262 1.00 74.62 403 ARG A N 1
ATOM 3118 C CA . ARG A 1 403 ? 24.285 16.078 -34.296 1.00 74.62 403 ARG A CA 1
ATOM 3119 C C . ARG A 1 403 ? 23.296 17.209 -34.601 1.00 74.62 403 ARG A C 1
ATOM 3121 O O . ARG A 1 403 ? 23.728 18.304 -34.936 1.00 74.62 403 ARG A O 1
ATOM 3128 N N . ASN A 1 404 ? 22.001 16.942 -34.448 1.00 70.12 404 ASN A N 1
ATOM 3129 C CA . ASN A 1 404 ? 20.894 17.876 -34.681 1.00 70.12 404 ASN A CA 1
ATOM 3130 C C . ASN A 1 404 ? 20.011 17.961 -33.420 1.00 70.12 404 ASN A C 1
ATOM 3132 O O . ASN A 1 404 ? 20.300 17.309 -32.419 1.00 70.12 404 ASN A O 1
ATOM 3136 N N . ALA A 1 405 ? 18.888 18.687 -33.460 1.00 65.38 405 ALA A N 1
ATOM 3137 C CA . ALA A 1 405 ? 17.929 18.749 -32.343 1.00 65.38 405 ALA A CA 1
ATOM 3138 C C . ALA A 1 405 ? 17.102 17.452 -32.132 1.00 65.38 405 ALA A C 1
ATOM 3140 O O . ALA A 1 405 ? 16.071 17.457 -31.463 1.00 65.38 405 ALA A O 1
ATOM 3141 N N . ASN A 1 406 ? 17.588 16.319 -32.647 1.00 71.38 406 ASN A N 1
ATOM 3142 C CA . ASN A 1 406 ? 17.005 14.997 -32.455 1.00 71.38 406 ASN A CA 1
ATOM 3143 C C . ASN A 1 406 ? 17.472 14.442 -31.104 1.00 71.38 406 ASN A C 1
ATOM 3145 O O . ASN A 1 406 ? 18.616 14.005 -30.980 1.00 71.38 406 ASN A O 1
ATOM 3149 N N . VAL A 1 407 ? 16.607 14.446 -30.089 1.00 75.12 407 VAL A N 1
ATOM 3150 C CA . VAL A 1 407 ? 16.952 13.935 -28.753 1.00 75.12 407 VAL A CA 1
ATOM 3151 C C . VAL A 1 407 ? 16.412 12.510 -28.589 1.00 75.12 407 VAL A C 1
ATOM 3153 O O . VAL A 1 407 ? 15.194 12.328 -28.549 1.00 75.12 407 VAL A O 1
ATOM 3156 N N . PRO A 1 408 ? 17.280 11.483 -28.502 1.00 86.50 408 PRO A N 1
ATOM 3157 C CA . PRO A 1 408 ? 16.846 10.133 -28.171 1.00 86.50 408 PRO A CA 1
ATOM 3158 C C . PRO A 1 408 ? 16.420 10.040 -26.700 1.00 86.50 408 PRO A C 1
ATOM 3160 O O . PRO A 1 408 ? 17.172 10.407 -25.798 1.00 86.50 408 PRO A O 1
ATOM 3163 N N . PHE A 1 409 ? 15.240 9.477 -26.461 1.00 91.25 409 PHE A N 1
ATOM 3164 C CA . PHE A 1 409 ? 14.747 9.107 -25.141 1.00 91.25 409 PHE A CA 1
ATOM 3165 C C . PHE A 1 409 ? 14.670 7.592 -25.010 1.00 91.25 409 PHE A C 1
ATOM 3167 O O . PHE A 1 409 ? 14.220 6.877 -25.904 1.00 91.25 409 PHE A O 1
ATOM 3174 N N . LEU A 1 410 ? 15.091 7.113 -23.851 1.00 94.19 410 LEU A N 1
ATOM 3175 C CA . LEU A 1 410 ? 15.053 5.719 -23.461 1.00 94.19 410 LEU A CA 1
ATOM 3176 C C . LEU A 1 410 ? 13.976 5.561 -22.394 1.00 94.19 410 LEU A C 1
ATOM 3178 O O . LEU A 1 410 ? 14.119 6.066 -21.281 1.00 94.19 410 LEU A O 1
ATOM 3182 N N . LEU A 1 411 ? 12.894 4.879 -22.736 1.00 95.62 411 LEU A N 1
ATOM 3183 C CA . LEU A 1 411 ? 11.799 4.562 -21.830 1.00 95.62 411 LEU A CA 1
ATOM 3184 C C . LEU A 1 411 ? 11.937 3.116 -21.368 1.00 95.62 411 LEU A C 1
ATOM 3186 O O . LEU A 1 411 ? 12.408 2.261 -22.111 1.00 95.62 411 LEU A O 1
ATOM 3190 N N . ASN A 1 412 ? 11.542 2.826 -20.138 1.00 95.50 412 ASN A N 1
ATOM 3191 C CA . ASN A 1 412 ? 11.512 1.457 -19.642 1.00 95.50 412 ASN A CA 1
ATOM 3192 C C . ASN A 1 412 ? 10.360 1.242 -18.665 1.00 95.50 412 ASN A C 1
ATOM 3194 O O . ASN A 1 412 ? 9.941 2.169 -17.972 1.00 95.50 412 ASN A O 1
ATOM 3198 N N . GLY A 1 413 ? 9.863 0.009 -18.632 1.00 97.06 413 GLY A N 1
ATOM 3199 C CA . GLY A 1 413 ? 8.812 -0.427 -17.724 1.00 97.06 413 GLY A CA 1
ATOM 3200 C C . GLY A 1 413 ? 9.079 -1.852 -17.267 1.00 97.06 413 GLY A C 1
ATOM 3201 O O . GLY A 1 413 ? 9.145 -2.757 -18.092 1.00 97.06 413 GLY A O 1
ATOM 3202 N N . TYR A 1 414 ? 9.248 -2.049 -15.966 1.00 97.31 414 TYR A N 1
ATOM 3203 C CA . TYR A 1 414 ? 9.631 -3.321 -15.361 1.00 97.31 414 TYR A CA 1
ATOM 3204 C C . TYR A 1 414 ? 8.685 -3.665 -14.209 1.00 97.31 414 TYR A C 1
ATOM 3206 O O . TYR A 1 414 ? 8.309 -2.797 -13.427 1.00 97.31 414 TYR A O 1
ATOM 3214 N N . LEU A 1 415 ? 8.303 -4.937 -14.099 1.00 97.69 415 LEU A N 1
ATOM 3215 C CA . LEU A 1 415 ? 7.479 -5.472 -13.014 1.00 97.69 415 LEU A CA 1
ATOM 3216 C C . LEU A 1 415 ? 8.150 -6.736 -12.488 1.00 97.69 415 LEU A C 1
ATOM 3218 O O . LEU A 1 415 ? 8.619 -7.554 -13.272 1.00 97.69 415 LEU A O 1
ATOM 3222 N N . GLY A 1 416 ? 8.174 -6.946 -11.178 1.00 97.06 416 GLY A N 1
ATOM 3223 C CA . GLY A 1 416 ? 8.724 -8.181 -10.639 1.00 97.06 416 GLY A CA 1
ATOM 3224 C C . GLY A 1 416 ? 8.612 -8.316 -9.137 1.00 97.06 416 GLY A C 1
ATOM 3225 O O . GLY A 1 416 ? 7.685 -7.801 -8.513 1.00 97.06 416 GLY A O 1
ATOM 3226 N N . ILE A 1 417 ? 9.567 -9.042 -8.566 1.00 97.94 417 ILE A N 1
ATOM 3227 C CA . ILE A 1 417 ? 9.615 -9.355 -7.139 1.00 97.94 417 ILE A CA 1
ATOM 3228 C C . ILE A 1 417 ? 10.940 -8.918 -6.528 1.00 97.94 417 ILE A C 1
ATOM 3230 O O . ILE A 1 417 ? 11.979 -8.931 -7.189 1.00 97.94 417 ILE A O 1
ATOM 3234 N N . GLN A 1 418 ? 10.904 -8.570 -5.246 1.00 98.12 418 GLN A N 1
ATOM 3235 C CA . GLN A 1 418 ? 12.072 -8.185 -4.466 1.00 98.12 418 GLN A CA 1
ATOM 3236 C C . GLN A 1 418 ? 12.032 -8.824 -3.079 1.00 98.12 418 GLN A C 1
ATOM 3238 O O . GLN A 1 418 ? 10.993 -8.865 -2.422 1.00 98.12 418 GLN A O 1
ATOM 3243 N N . LYS A 1 419 ? 13.194 -9.256 -2.594 1.00 98.00 419 LYS A N 1
ATOM 3244 C CA . LYS A 1 419 ? 13.404 -9.706 -1.217 1.00 98.00 419 LYS A CA 1
ATOM 3245 C C . LYS A 1 419 ? 14.438 -8.807 -0.547 1.00 98.00 419 LYS A C 1
ATOM 3247 O O . LYS A 1 419 ? 15.496 -8.568 -1.125 1.00 98.00 419 LYS A O 1
ATOM 3252 N N . LYS A 1 420 ? 14.144 -8.329 0.667 1.00 97.00 420 LYS A N 1
ATOM 3253 C CA . LYS A 1 420 ? 15.112 -7.607 1.510 1.00 97.00 420 LYS A CA 1
ATOM 3254 C C . LYS A 1 420 ? 15.594 -8.491 2.663 1.00 97.00 420 LYS A C 1
ATOM 3256 O O . LYS A 1 420 ? 14.801 -9.196 3.289 1.00 97.00 420 LYS A O 1
ATOM 3261 N N . PHE A 1 421 ? 16.886 -8.424 2.951 1.00 95.88 421 PHE A N 1
ATOM 3262 C CA . PHE A 1 421 ? 17.572 -9.119 4.036 1.00 95.88 421 PHE A CA 1
ATOM 3263 C C . PHE A 1 421 ? 18.199 -8.074 4.955 1.00 95.88 421 PHE A C 1
ATOM 3265 O O . PHE A 1 421 ? 19.134 -7.383 4.555 1.00 95.88 421 PHE A O 1
ATOM 3272 N N . TRP A 1 422 ? 17.650 -7.920 6.157 1.00 93.00 422 TRP A N 1
ATOM 3273 C CA . TRP A 1 422 ? 18.035 -6.859 7.086 1.00 93.00 422 TRP A CA 1
ATOM 3274 C C . TRP A 1 422 ? 19.141 -7.293 8.049 1.00 93.00 422 TRP A C 1
ATOM 3276 O O . TRP A 1 422 ? 19.133 -8.408 8.567 1.00 93.00 422 TRP A O 1
ATOM 3286 N N . PHE A 1 423 ? 20.052 -6.362 8.318 1.00 90.69 423 PHE A N 1
ATOM 3287 C CA . PHE A 1 423 ? 21.171 -6.461 9.248 1.00 90.69 423 PHE A CA 1
ATOM 3288 C C . PHE A 1 423 ? 21.213 -5.164 10.075 1.00 90.69 423 PHE A C 1
ATOM 3290 O O . PHE A 1 423 ? 21.981 -4.241 9.795 1.00 90.69 423 PHE A O 1
ATOM 3297 N N . GLY A 1 424 ? 20.329 -5.052 11.071 1.00 87.25 424 GLY A N 1
ATOM 3298 C CA . GLY A 1 424 ? 20.083 -3.791 11.778 1.00 87.25 424 GLY A CA 1
ATOM 3299 C C . GLY A 1 424 ? 19.463 -2.727 10.851 1.00 87.25 424 GLY A C 1
ATOM 3300 O O . GLY A 1 424 ? 18.463 -3.031 10.209 1.00 87.25 424 GLY A O 1
ATOM 3301 N N . PRO A 1 425 ? 20.021 -1.501 10.750 1.00 90.62 425 PRO A N 1
ATOM 3302 C CA . PRO A 1 425 ? 19.469 -0.418 9.924 1.00 90.62 425 PRO A CA 1
ATOM 3303 C C . PRO A 1 425 ? 19.788 -0.512 8.434 1.00 90.62 425 PRO A C 1
ATOM 3305 O O . PRO A 1 425 ? 19.354 0.341 7.659 1.00 90.62 425 PRO A O 1
ATOM 3308 N N . VAL A 1 426 ? 20.547 -1.527 8.030 1.00 94.62 426 VAL A N 1
ATOM 3309 C CA . VAL A 1 426 ? 20.960 -1.740 6.645 1.00 94.62 426 VAL A CA 1
ATOM 3310 C C . VAL A 1 426 ? 20.312 -3.014 6.124 1.00 94.62 426 VAL A C 1
ATOM 3312 O O . VAL A 1 426 ? 20.225 -4.001 6.852 1.00 94.62 426 VAL A O 1
ATOM 3315 N N . ASN A 1 427 ? 19.886 -3.029 4.866 1.00 95.56 427 ASN A N 1
ATOM 3316 C CA . ASN A 1 427 ? 19.468 -4.251 4.195 1.00 95.56 427 ASN A CA 1
ATOM 3317 C C . ASN A 1 427 ? 20.186 -4.461 2.867 1.00 95.56 427 ASN A C 1
ATOM 3319 O O . ASN A 1 427 ? 20.513 -3.507 2.166 1.00 95.56 427 ASN A O 1
ATOM 3323 N N . LEU A 1 428 ? 20.399 -5.733 2.538 1.00 97.69 428 LEU A N 1
ATOM 3324 C CA . LEU A 1 428 ? 20.674 -6.182 1.182 1.00 97.69 428 LEU A CA 1
ATOM 3325 C C . LEU A 1 428 ? 19.333 -6.502 0.524 1.00 97.69 428 LEU A C 1
ATOM 3327 O O . LEU A 1 428 ? 18.566 -7.309 1.052 1.00 97.69 428 LEU A O 1
ATOM 3331 N N . ASN A 1 429 ? 19.056 -5.922 -0.633 1.00 96.56 429 ASN A N 1
ATOM 3332 C CA . ASN A 1 429 ? 17.896 -6.264 -1.437 1.00 96.56 429 ASN A CA 1
ATOM 3333 C C . ASN A 1 429 ? 18.310 -6.935 -2.742 1.00 96.56 429 ASN A C 1
ATOM 3335 O O . ASN A 1 429 ? 19.316 -6.573 -3.344 1.00 96.56 429 ASN A O 1
ATOM 3339 N N . LEU A 1 430 ? 17.519 -7.922 -3.154 1.00 98.25 430 LEU A N 1
ATOM 3340 C CA . LEU A 1 430 ? 17.652 -8.621 -4.426 1.00 98.25 430 LEU A CA 1
ATOM 3341 C C . LEU A 1 430 ? 16.309 -8.567 -5.141 1.00 98.25 430 LEU A C 1
ATOM 3343 O O . LEU A 1 430 ? 15.281 -8.867 -4.525 1.00 98.25 430 LEU A O 1
ATOM 3347 N N . ALA A 1 431 ? 16.310 -8.207 -6.419 1.00 98.00 431 ALA A N 1
ATOM 3348 C CA . ALA A 1 431 ? 15.101 -8.125 -7.221 1.00 98.00 431 ALA A CA 1
ATOM 3349 C C . ALA A 1 431 ? 15.288 -8.740 -8.609 1.00 98.00 431 ALA A C 1
ATOM 3351 O O . ALA A 1 431 ? 16.359 -8.655 -9.208 1.00 98.00 431 ALA A O 1
ATOM 3352 N N . ALA A 1 432 ? 14.217 -9.345 -9.114 1.00 98.19 432 ALA A N 1
ATOM 3353 C CA . ALA A 1 432 ? 14.149 -9.923 -10.449 1.00 98.19 432 ALA A CA 1
ATOM 3354 C C . ALA A 1 432 ? 12.890 -9.417 -11.149 1.00 98.19 432 ALA A C 1
ATOM 3356 O O . ALA A 1 432 ? 11.786 -9.550 -10.614 1.00 98.19 432 ALA A O 1
ATOM 3357 N N . MET A 1 433 ? 13.066 -8.813 -12.324 1.00 97.62 433 MET A N 1
ATOM 3358 C CA . MET A 1 433 ? 12.011 -8.074 -13.013 1.00 97.62 433 MET A CA 1
ATOM 3359 C C . MET A 1 433 ? 12.067 -8.305 -14.526 1.00 97.62 433 MET A C 1
ATOM 3361 O O . MET A 1 433 ? 13.016 -7.847 -15.163 1.00 97.62 433 MET A O 1
ATOM 3365 N N . PRO A 1 434 ? 11.085 -8.981 -15.141 1.00 97.88 434 PRO A N 1
ATOM 3366 C CA . PRO A 1 434 ? 10.822 -8.833 -16.569 1.00 97.88 434 PRO A CA 1
ATOM 3367 C C . PRO A 1 434 ? 10.262 -7.440 -16.895 1.00 97.88 434 PRO A C 1
ATOM 3369 O O . PRO A 1 434 ? 9.668 -6.766 -16.050 1.00 97.88 434 PRO A O 1
ATOM 3372 N N . GLY A 1 435 ? 10.433 -7.006 -18.137 1.00 96.81 435 GLY A N 1
ATOM 3373 C CA . GLY A 1 435 ? 9.951 -5.704 -18.566 1.00 96.81 435 GLY A CA 1
ATOM 3374 C C . GLY A 1 435 ? 10.180 -5.418 -20.037 1.00 96.81 435 GLY A C 1
ATOM 3375 O O . GLY A 1 435 ? 10.445 -6.314 -20.840 1.00 96.81 435 GLY A O 1
ATOM 3376 N N . ILE A 1 436 ? 10.058 -4.140 -20.366 1.00 95.94 436 ILE A N 1
ATOM 3377 C CA . ILE A 1 436 ? 10.266 -3.595 -21.698 1.00 95.94 436 ILE A CA 1
ATOM 3378 C C . ILE A 1 436 ? 11.230 -2.416 -21.638 1.00 95.94 436 ILE A C 1
ATOM 3380 O O . ILE A 1 436 ? 11.225 -1.633 -20.685 1.00 95.94 436 ILE A O 1
ATOM 3384 N N . ASP A 1 437 ? 12.017 -2.267 -22.693 1.00 95.44 437 ASP A N 1
ATOM 3385 C CA . ASP A 1 437 ? 12.780 -1.062 -22.982 1.00 95.44 437 ASP A CA 1
ATOM 3386 C C . ASP A 1 437 ? 12.340 -0.519 -24.335 1.00 95.44 437 ASP A C 1
ATOM 3388 O O . ASP A 1 437 ? 12.068 -1.280 -25.266 1.00 95.44 437 ASP A O 1
ATOM 3392 N N . ALA A 1 438 ? 12.294 0.799 -24.454 1.00 94.38 438 ALA A N 1
ATOM 3393 C CA . ALA A 1 438 ? 12.001 1.472 -25.698 1.00 94.38 438 ALA A CA 1
ATOM 3394 C C . ALA A 1 438 ? 12.991 2.606 -25.954 1.00 94.38 438 ALA A C 1
ATOM 3396 O O . ALA A 1 438 ? 13.299 3.392 -25.062 1.00 94.38 438 ALA A O 1
ATOM 3397 N N . LEU A 1 439 ? 13.465 2.711 -27.189 1.00 92.81 439 LEU A N 1
ATOM 3398 C CA . LEU A 1 439 ? 14.132 3.896 -27.711 1.00 92.81 439 LEU A CA 1
ATOM 3399 C C . LEU A 1 439 ? 13.123 4.647 -28.568 1.00 92.81 439 LEU A C 1
ATOM 3401 O O . LEU A 1 439 ? 12.588 4.085 -29.522 1.00 92.81 439 LEU A O 1
ATOM 3405 N N . THR A 1 440 ? 12.898 5.914 -28.248 1.00 91.25 440 THR A N 1
ATOM 3406 C CA . THR A 1 440 ? 12.127 6.833 -29.079 1.00 91.25 440 THR A CA 1
ATOM 3407 C C . THR A 1 440 ? 12.985 8.031 -29.436 1.00 91.25 440 THR A C 1
ATOM 3409 O O . THR A 1 440 ? 13.686 8.584 -28.592 1.00 91.25 440 THR A O 1
ATOM 3412 N N . LEU A 1 441 ? 12.934 8.447 -30.689 1.00 88.25 441 LEU A N 1
ATOM 3413 C CA . LEU A 1 441 ? 13.563 9.670 -31.157 1.00 88.25 441 LEU A CA 1
ATOM 3414 C C . LEU A 1 441 ? 12.565 10.380 -32.057 1.00 88.25 441 LEU A C 1
ATOM 3416 O O . LEU A 1 441 ? 12.026 9.774 -32.979 1.00 88.25 441 LEU A O 1
ATOM 3420 N N . SER A 1 442 ? 12.349 11.660 -31.781 1.00 83.00 442 SER A N 1
ATOM 3421 C CA . SER A 1 442 ? 11.558 12.548 -32.630 1.00 83.00 442 SER A CA 1
ATOM 3422 C C . SER A 1 442 ? 12.507 13.502 -33.330 1.00 83.00 442 SER A C 1
ATOM 3424 O O . SER A 1 442 ? 13.333 14.147 -32.676 1.00 83.00 442 SER A O 1
ATOM 3426 N N . GLY A 1 443 ? 12.429 13.544 -34.654 1.00 75.62 443 GLY A N 1
ATOM 3427 C CA . GLY A 1 443 ? 13.277 14.410 -35.450 1.00 75.62 443 GLY A CA 1
ATOM 3428 C C . GLY A 1 443 ? 12.690 15.807 -35.615 1.00 75.62 443 GLY A C 1
ATOM 3429 O O . GLY A 1 443 ? 11.473 15.978 -35.654 1.00 75.62 443 GLY A O 1
ATOM 3430 N N . THR A 1 444 ? 13.551 16.820 -35.712 1.00 71.56 444 THR A N 1
ATOM 3431 C CA . THR A 1 444 ? 13.134 18.220 -35.936 1.00 71.56 444 THR A CA 1
ATOM 3432 C C . THR A 1 444 ? 13.447 18.724 -37.345 1.00 71.56 444 THR A C 1
ATOM 3434 O O . THR A 1 444 ? 13.285 19.914 -37.609 1.00 71.56 444 THR A O 1
ATOM 3437 N N . GLY A 1 445 ? 13.943 17.854 -38.228 1.00 74.69 445 GLY A N 1
ATOM 3438 C CA . GLY A 1 445 ? 14.244 18.198 -39.615 1.00 74.69 445 GLY A CA 1
ATOM 3439 C C . GLY A 1 445 ? 12.998 18.688 -40.352 1.00 74.69 445 GLY A C 1
ATOM 3440 O O . GLY A 1 445 ? 11.904 18.145 -40.161 1.00 74.69 445 GLY A O 1
ATOM 3441 N N . THR A 1 446 ? 13.133 19.754 -41.135 1.00 79.44 446 THR A N 1
ATOM 3442 C CA . THR A 1 446 ? 12.024 20.389 -41.864 1.00 79.44 446 THR A CA 1
ATOM 3443 C C . THR A 1 446 ? 12.025 20.060 -43.351 1.00 79.44 446 THR A C 1
ATOM 3445 O O . THR A 1 446 ? 11.063 20.416 -44.030 1.00 79.44 446 THR A O 1
ATOM 3448 N N . GLU A 1 447 ? 13.074 19.413 -43.855 1.00 85.25 447 GLU A N 1
ATOM 3449 C CA . GLU A 1 447 ? 13.225 19.087 -45.270 1.00 85.25 447 GLU A CA 1
ATOM 3450 C C . GLU A 1 447 ? 12.557 17.747 -45.603 1.00 85.25 447 GLU A C 1
ATOM 3452 O O . GLU A 1 447 ? 12.339 16.894 -44.735 1.00 85.25 447 GLU A O 1
ATOM 3457 N N . ASP A 1 448 ? 12.176 17.577 -46.871 1.00 86.75 448 ASP A N 1
ATOM 3458 C CA . ASP A 1 448 ? 11.672 16.297 -47.368 1.00 86.75 448 ASP A CA 1
ATOM 3459 C C . ASP A 1 448 ? 12.706 15.197 -47.119 1.00 86.75 448 ASP A C 1
ATOM 3461 O O . ASP A 1 448 ? 13.906 15.431 -47.235 1.00 86.75 448 ASP A O 1
ATOM 3465 N N . ASP A 1 449 ? 12.235 13.989 -46.801 1.00 89.19 449 ASP A N 1
ATOM 3466 C CA . ASP A 1 449 ? 13.072 12.826 -46.492 1.00 89.19 449 ASP A CA 1
ATOM 3467 C C . ASP A 1 449 ? 13.893 12.908 -45.185 1.00 89.19 449 ASP A C 1
ATOM 3469 O O . ASP A 1 449 ? 14.564 11.925 -44.854 1.00 89.19 449 ASP A O 1
ATOM 3473 N N . ASP A 1 450 ? 13.794 13.986 -44.397 1.00 89.25 450 ASP A N 1
ATOM 3474 C CA . ASP A 1 450 ? 14.393 14.059 -43.056 1.00 89.25 450 ASP A CA 1
ATOM 3475 C C . ASP A 1 450 ? 13.786 13.016 -42.105 1.00 89.25 450 ASP A C 1
ATOM 3477 O O . ASP A 1 450 ? 12.591 12.707 -42.161 1.00 89.25 450 ASP A O 1
ATOM 3481 N N . LEU A 1 451 ? 14.597 12.502 -41.175 1.00 87.94 451 LEU A N 1
ATOM 3482 C CA . LEU A 1 451 ? 14.130 11.644 -40.088 1.00 87.94 451 LEU A CA 1
ATOM 3483 C C . LEU A 1 451 ? 13.072 12.388 -39.265 1.00 87.94 451 LEU A C 1
ATOM 3485 O O . LEU A 1 451 ? 13.362 13.404 -38.637 1.00 87.94 451 LEU A O 1
ATOM 3489 N N . GLU A 1 452 ? 11.856 11.849 -39.235 1.00 89.00 452 GLU A N 1
ATOM 3490 C CA . GLU A 1 452 ? 10.730 12.375 -38.461 1.00 89.00 452 GLU A CA 1
ATOM 3491 C C . GLU A 1 452 ? 10.573 11.607 -37.143 1.00 89.00 452 GLU A C 1
ATOM 3493 O O . GLU A 1 452 ? 10.299 12.200 -36.098 1.00 89.00 452 GLU A O 1
ATOM 3498 N N . GLY A 1 453 ? 10.798 10.291 -37.162 1.00 89.06 453 GLY A N 1
ATOM 3499 C CA . GLY A 1 453 ? 10.660 9.461 -35.972 1.00 89.06 453 GLY A CA 1
ATOM 3500 C C . GLY A 1 453 ? 11.390 8.127 -36.056 1.00 89.06 453 GLY A C 1
ATOM 3501 O O . GLY A 1 453 ? 11.494 7.519 -37.117 1.00 89.06 453 GLY A O 1
ATOM 3502 N N . LEU A 1 454 ? 11.864 7.651 -34.909 1.00 89.62 454 LEU A N 1
ATOM 3503 C CA . LEU A 1 454 ? 12.361 6.293 -34.708 1.00 89.62 454 LEU A CA 1
ATOM 3504 C C . LEU A 1 454 ? 11.754 5.741 -33.422 1.00 89.62 454 LEU A C 1
ATOM 3506 O O . LEU A 1 454 ? 11.773 6.402 -32.385 1.00 89.62 454 LEU A O 1
ATOM 3510 N N . THR A 1 455 ? 11.242 4.518 -33.474 1.00 91.69 455 THR A N 1
ATOM 3511 C CA . THR A 1 455 ? 10.756 3.796 -32.297 1.00 91.69 455 THR A CA 1
ATOM 3512 C C . THR A 1 455 ? 11.257 2.368 -32.340 1.00 91.69 455 THR A C 1
ATOM 3514 O O . THR A 1 455 ? 11.088 1.685 -33.344 1.00 91.69 455 THR A O 1
ATOM 3517 N N . ILE A 1 456 ? 11.862 1.910 -31.250 1.00 91.38 456 ILE A N 1
ATOM 3518 C CA . ILE A 1 456 ? 12.318 0.530 -31.074 1.00 91.38 456 ILE A CA 1
ATOM 3519 C C . ILE A 1 456 ? 11.862 0.075 -29.704 1.00 91.38 456 ILE A C 1
ATOM 3521 O O . ILE A 1 456 ? 12.127 0.767 -28.730 1.00 91.38 456 ILE A O 1
ATOM 3525 N N . ILE A 1 457 ? 11.208 -1.077 -29.624 1.00 92.75 457 ILE A N 1
ATOM 3526 C CA . ILE A 1 457 ? 10.717 -1.668 -28.381 1.00 92.75 457 ILE A CA 1
ATOM 3527 C C . ILE A 1 457 ? 11.275 -3.081 -28.279 1.00 92.75 457 ILE A C 1
ATOM 3529 O O . ILE A 1 457 ? 11.174 -3.871 -29.218 1.00 92.75 457 ILE A O 1
ATOM 3533 N N . THR A 1 458 ? 11.842 -3.410 -27.126 1.00 92.81 458 THR A N 1
ATOM 3534 C CA . THR A 1 458 ? 12.350 -4.742 -26.810 1.00 92.81 458 THR A CA 1
ATOM 3535 C C . THR A 1 458 ? 11.789 -5.241 -25.485 1.00 92.81 458 THR A C 1
ATOM 3537 O O . THR A 1 458 ? 11.447 -4.456 -24.600 1.00 92.81 458 THR A O 1
ATOM 3540 N N . LEU A 1 459 ? 11.703 -6.563 -25.358 1.00 94.81 459 LEU A N 1
ATOM 3541 C CA . LEU A 1 459 ? 11.499 -7.219 -24.075 1.00 94.81 459 LEU A CA 1
ATOM 3542 C C . LEU A 1 459 ? 12.844 -7.336 -23.355 1.00 94.81 459 LEU A C 1
ATOM 3544 O O . LEU A 1 459 ? 13.889 -7.529 -23.978 1.00 94.81 459 LEU A O 1
ATOM 3548 N N . GLY A 1 460 ? 12.819 -7.296 -22.032 1.00 94.56 460 GLY A N 1
ATOM 3549 C CA . GLY A 1 460 ? 14.012 -7.463 -21.222 1.00 94.56 460 GLY A CA 1
ATOM 3550 C C . GLY A 1 460 ? 13.734 -8.116 -19.880 1.00 94.56 460 GLY A C 1
ATOM 3551 O O . GLY A 1 460 ? 12.592 -8.295 -19.456 1.00 94.56 460 GLY A O 1
ATOM 3552 N N . ALA A 1 461 ? 14.815 -8.480 -19.208 1.00 96.31 461 ALA A N 1
ATOM 3553 C CA . ALA A 1 461 ? 14.815 -8.904 -17.822 1.00 96.31 461 ALA A CA 1
ATOM 3554 C C . ALA A 1 461 ? 15.963 -8.215 -17.085 1.00 96.31 461 ALA A C 1
ATOM 3556 O O . ALA A 1 461 ? 17.062 -8.053 -17.617 1.00 96.31 461 ALA A O 1
ATOM 3557 N N . LYS A 1 462 ? 15.705 -7.812 -15.846 1.00 95.62 462 LYS A N 1
ATOM 3558 C CA . LYS A 1 462 ? 16.638 -7.104 -14.979 1.00 95.62 462 LYS A CA 1
ATOM 3559 C C . LYS A 1 462 ? 16.799 -7.869 -13.670 1.00 95.62 462 LYS A C 1
ATOM 3561 O O . LYS A 1 462 ? 15.810 -8.284 -13.062 1.00 95.62 462 LYS A O 1
ATOM 3566 N N . LEU A 1 463 ? 18.048 -8.036 -13.250 1.00 97.75 463 LEU A N 1
ATOM 3567 C CA . LEU A 1 463 ? 18.415 -8.502 -11.918 1.00 97.75 463 LEU A CA 1
ATOM 3568 C C . LEU A 1 463 ? 19.112 -7.359 -11.190 1.00 97.75 463 LEU A C 1
ATOM 3570 O O . LEU A 1 463 ? 20.154 -6.895 -11.648 1.00 97.75 463 LEU A O 1
ATOM 3574 N N . ASP A 1 464 ? 18.544 -6.938 -10.067 1.00 97.25 464 ASP A N 1
ATOM 3575 C CA . ASP A 1 464 ? 19.063 -5.846 -9.249 1.00 97.25 464 ASP A CA 1
ATOM 3576 C C . ASP A 1 464 ? 19.521 -6.381 -7.889 1.00 97.25 464 ASP A C 1
ATOM 3578 O O . ASP A 1 464 ? 18.847 -7.204 -7.264 1.00 97.25 464 ASP A O 1
ATOM 3582 N N . ALA A 1 465 ? 20.660 -5.880 -7.422 1.00 98.12 465 ALA A N 1
ATOM 3583 C CA . ALA A 1 465 ? 21.159 -6.064 -6.071 1.00 98.12 465 ALA A CA 1
ATOM 3584 C C . ALA A 1 465 ? 21.498 -4.695 -5.476 1.00 98.12 465 ALA A C 1
ATOM 3586 O O . ALA A 1 465 ? 22.231 -3.905 -6.072 1.00 98.12 465 ALA A O 1
ATOM 3587 N N . GLY A 1 466 ? 20.968 -4.395 -4.296 1.00 97.19 466 GLY A N 1
ATOM 3588 C CA . GLY A 1 466 ? 21.153 -3.092 -3.674 1.00 97.19 466 GLY A CA 1
ATOM 3589 C C . GLY A 1 466 ? 21.391 -3.164 -2.182 1.00 97.19 466 GLY A C 1
ATOM 3590 O O . GLY A 1 466 ? 21.014 -4.122 -1.513 1.00 97.19 466 GLY A O 1
ATOM 3591 N N . VAL A 1 467 ? 22.013 -2.115 -1.662 1.00 98.12 467 VAL A N 1
ATOM 3592 C CA . VAL A 1 467 ? 22.104 -1.850 -0.232 1.00 98.12 467 VAL A CA 1
ATOM 3593 C C . VAL A 1 467 ? 21.199 -0.670 0.083 1.00 98.12 467 VAL A C 1
ATOM 3595 O O . VAL A 1 467 ? 21.239 0.361 -0.587 1.00 98.12 467 VAL A O 1
ATOM 3598 N N . GLU A 1 468 ? 20.372 -0.827 1.102 1.00 96.81 468 GLU A N 1
ATOM 3599 C CA . GLU A 1 468 ? 19.436 0.181 1.584 1.00 96.81 468 GLU A CA 1
ATOM 3600 C C . GLU A 1 468 ? 19.723 0.486 3.053 1.00 96.81 468 GLU A C 1
ATOM 3602 O O . GLU A 1 468 ? 19.974 -0.424 3.838 1.00 96.81 468 GLU A O 1
ATOM 3607 N N . VAL A 1 469 ? 19.654 1.757 3.436 1.00 95.94 469 VAL A N 1
ATOM 3608 C CA . VAL A 1 469 ? 19.804 2.224 4.815 1.00 95.94 469 VAL A CA 1
ATOM 3609 C C . VAL A 1 469 ? 18.540 2.965 5.224 1.00 95.94 469 VAL A C 1
ATOM 3611 O O . VAL A 1 469 ? 18.067 3.848 4.504 1.00 95.94 469 VAL A O 1
ATOM 3614 N N . ILE A 1 470 ? 17.998 2.625 6.389 1.00 93.56 470 ILE A N 1
ATOM 3615 C CA . ILE A 1 470 ? 16.864 3.340 6.971 1.00 93.56 470 ILE A CA 1
ATOM 3616 C C . ILE A 1 470 ? 17.346 4.651 7.606 1.00 93.56 470 ILE A C 1
ATOM 3618 O O . ILE A 1 470 ? 18.221 4.653 8.469 1.00 93.56 470 ILE A O 1
ATOM 3622 N N . LEU A 1 471 ? 16.798 5.780 7.154 1.00 92.69 471 LEU A N 1
ATOM 3623 C CA . LEU A 1 471 ? 17.081 7.099 7.735 1.00 92.69 471 LEU A CA 1
ATOM 3624 C C . LEU A 1 471 ? 16.109 7.397 8.877 1.00 92.69 471 LEU A C 1
ATOM 3626 O O . LEU A 1 471 ? 16.482 7.946 9.911 1.00 92.69 471 LEU A O 1
ATOM 3630 N N . ASN A 1 472 ? 14.850 7.024 8.671 1.00 91.12 472 ASN A N 1
ATOM 3631 C CA . ASN A 1 472 ? 13.800 6.965 9.676 1.00 91.12 472 ASN A CA 1
ATOM 3632 C C . ASN A 1 472 ? 12.779 5.888 9.245 1.00 91.12 472 ASN A C 1
ATOM 3634 O O . ASN A 1 472 ? 12.858 5.413 8.111 1.00 91.12 472 ASN A O 1
ATOM 3638 N N . PRO A 1 473 ? 11.805 5.506 10.090 1.00 90.31 473 PRO A N 1
ATOM 3639 C CA . PRO A 1 473 ? 10.880 4.408 9.792 1.00 90.31 473 PRO A CA 1
ATOM 3640 C C . PRO A 1 473 ? 10.113 4.496 8.462 1.00 90.31 473 PRO A C 1
ATOM 3642 O O . PRO A 1 473 ? 9.670 3.461 7.967 1.00 90.31 473 PRO A O 1
ATOM 3645 N N . ASP A 1 474 ? 9.958 5.699 7.899 1.00 91.62 474 ASP A N 1
ATOM 3646 C CA . ASP A 1 474 ? 9.210 5.951 6.664 1.00 91.62 474 ASP A CA 1
ATOM 3647 C C . ASP A 1 474 ? 10.119 6.383 5.491 1.00 91.62 474 ASP A C 1
ATOM 3649 O O . ASP A 1 474 ? 9.614 6.610 4.394 1.00 91.62 474 ASP A O 1
ATOM 3653 N N . LEU A 1 475 ? 11.438 6.522 5.691 1.00 94.12 475 LEU A N 1
ATOM 3654 C CA . LEU A 1 475 ? 12.381 7.038 4.693 1.00 94.12 475 LEU A CA 1
ATOM 3655 C C . LEU A 1 475 ? 13.659 6.197 4.636 1.00 94.12 475 LEU A C 1
ATOM 3657 O O . LEU A 1 475 ? 14.381 6.055 5.625 1.00 94.12 475 LEU A O 1
ATOM 3661 N N . MET A 1 476 ? 13.983 5.708 3.443 1.00 95.50 476 MET A N 1
ATOM 3662 C CA . MET A 1 476 ? 15.169 4.893 3.180 1.00 95.50 476 MET A CA 1
ATOM 3663 C C . MET A 1 476 ? 16.002 5.486 2.042 1.00 95.50 476 MET A C 1
ATOM 3665 O O . MET A 1 476 ? 15.457 6.001 1.064 1.00 95.50 476 MET A O 1
ATOM 3669 N N . LEU A 1 477 ? 17.323 5.366 2.155 1.00 97.75 477 LEU A N 1
ATOM 3670 C CA . LEU A 1 477 ? 18.288 5.661 1.097 1.00 97.75 477 LEU A CA 1
ATOM 3671 C C . LEU A 1 477 ? 18.819 4.345 0.522 1.00 97.75 477 LEU A C 1
ATOM 3673 O O . LEU A 1 477 ? 19.042 3.398 1.266 1.00 97.75 477 LEU A O 1
ATOM 3677 N N . SER A 1 478 ? 19.042 4.281 -0.785 1.00 97.31 478 SER A N 1
ATOM 3678 C CA . SER A 1 478 ? 19.460 3.067 -1.488 1.00 97.31 478 SER A CA 1
ATOM 3679 C C . SER A 1 478 ? 20.578 3.338 -2.488 1.00 97.31 478 SER A C 1
ATOM 3681 O O . SER A 1 478 ? 20.595 4.376 -3.149 1.00 97.31 478 SER A O 1
ATOM 3683 N N . LEU A 1 479 ? 21.480 2.370 -2.623 1.00 98.19 479 LEU A N 1
ATOM 3684 C CA . LEU A 1 479 ? 22.432 2.244 -3.718 1.00 98.19 479 LEU A CA 1
ATOM 3685 C C . LEU A 1 479 ? 22.222 0.866 -4.341 1.00 98.19 479 LEU A C 1
ATOM 3687 O O . LEU A 1 479 ? 22.390 -0.147 -3.668 1.00 98.19 479 LEU A O 1
ATOM 3691 N N . THR A 1 480 ? 21.832 0.824 -5.609 1.00 97.81 480 THR A N 1
ATOM 3692 C CA . THR A 1 480 ? 21.499 -0.414 -6.322 1.00 97.81 480 THR A CA 1
ATOM 3693 C C . THR A 1 480 ? 22.365 -0.541 -7.561 1.00 97.81 480 THR A C 1
ATOM 3695 O O . THR A 1 480 ? 22.540 0.431 -8.290 1.00 97.81 480 THR A O 1
ATOM 3698 N N . ALA A 1 481 ? 22.891 -1.733 -7.808 1.00 97.44 481 ALA A N 1
ATOM 3699 C CA . ALA A 1 481 ? 23.516 -2.100 -9.065 1.00 97.44 481 ALA A CA 1
ATOM 3700 C C . ALA A 1 481 ? 22.727 -3.252 -9.684 1.00 97.44 481 ALA A C 1
ATOM 3702 O O . ALA A 1 481 ? 22.298 -4.170 -8.986 1.00 97.44 481 ALA A O 1
ATOM 3703 N N . GLY A 1 482 ? 22.541 -3.218 -10.992 1.00 96.12 482 GLY A N 1
ATOM 3704 C CA . GLY A 1 482 ? 21.790 -4.244 -11.689 1.00 96.12 482 GLY A CA 1
ATOM 3705 C C . GLY A 1 482 ? 22.375 -4.580 -13.038 1.00 96.12 482 GLY A C 1
ATOM 3706 O O . GLY A 1 482 ? 23.127 -3.802 -13.624 1.00 96.12 482 GLY A O 1
ATOM 3707 N N . TYR A 1 483 ? 22.005 -5.743 -13.549 1.00 96.62 483 TYR A N 1
ATOM 3708 C CA . TYR A 1 483 ? 22.301 -6.141 -14.914 1.00 96.62 483 TYR A CA 1
ATOM 3709 C C . TYR A 1 483 ? 21.000 -6.379 -15.663 1.00 96.62 483 TYR A C 1
ATOM 3711 O O . TYR A 1 483 ? 20.108 -7.091 -15.197 1.00 96.62 483 TYR A O 1
ATOM 3719 N N . LYS A 1 484 ? 20.902 -5.753 -16.830 1.00 95.88 484 LYS A N 1
ATOM 3720 C CA . LYS A 1 484 ? 19.761 -5.856 -17.727 1.00 95.88 484 LYS A CA 1
ATOM 3721 C C . LYS A 1 484 ? 20.154 -6.701 -18.926 1.00 95.88 484 LYS A C 1
ATOM 3723 O O . LYS A 1 484 ? 21.193 -6.454 -19.535 1.00 95.88 484 LYS A O 1
ATOM 3728 N N . VAL A 1 485 ? 19.310 -7.662 -19.268 1.00 95.06 485 VAL A N 1
ATOM 3729 C CA . VAL A 1 485 ? 19.374 -8.436 -20.506 1.00 95.06 485 VAL A CA 1
ATOM 3730 C C . VAL A 1 485 ? 18.195 -8.007 -21.357 1.00 95.06 485 VAL A C 1
ATOM 3732 O O . VAL A 1 485 ? 17.051 -8.113 -20.926 1.00 95.06 485 VAL A O 1
ATOM 3735 N N . ALA A 1 486 ? 18.479 -7.524 -22.555 1.00 91.94 486 ALA A N 1
ATOM 3736 C CA . ALA A 1 486 ? 17.482 -7.179 -23.549 1.00 91.94 486 ALA A CA 1
ATOM 3737 C C . ALA A 1 486 ? 17.485 -8.222 -24.662 1.00 91.94 486 ALA A C 1
ATOM 3739 O O . ALA A 1 486 ? 18.543 -8.668 -25.113 1.00 91.94 486 ALA A O 1
ATOM 3740 N N . PHE A 1 487 ? 16.295 -8.602 -25.105 1.00 89.19 487 PHE A N 1
ATOM 3741 C CA . PHE A 1 487 ? 16.121 -9.503 -26.232 1.00 89.19 487 PHE A CA 1
ATOM 3742 C C . PHE A 1 487 ? 16.172 -8.725 -27.552 1.00 89.19 487 PHE A C 1
ATOM 3744 O O . PHE A 1 487 ? 16.319 -7.497 -27.582 1.00 89.19 487 PHE A O 1
ATOM 3751 N N . SER A 1 488 ? 16.071 -9.441 -28.669 1.00 83.25 488 SER A N 1
ATOM 3752 C CA . SER A 1 488 ? 15.909 -8.802 -29.974 1.00 83.25 488 SER A CA 1
ATOM 3753 C C . SER A 1 488 ? 14.655 -7.914 -29.984 1.00 83.25 488 SER A C 1
ATOM 3755 O O . SER A 1 488 ? 13.660 -8.280 -29.349 1.00 83.25 488 SER A O 1
ATOM 3757 N N . PRO A 1 489 ? 14.679 -6.761 -30.678 1.00 84.62 489 PRO A N 1
ATOM 3758 C CA . PRO A 1 489 ? 13.524 -5.875 -30.736 1.00 84.62 489 PRO A CA 1
ATOM 3759 C C . PRO A 1 489 ? 12.262 -6.595 -31.219 1.00 84.62 489 PRO A C 1
ATOM 3761 O O . PRO A 1 489 ? 12.295 -7.338 -32.198 1.00 84.62 489 PRO A O 1
ATOM 3764 N N . LEU A 1 490 ? 11.156 -6.352 -30.518 1.00 84.62 490 LEU A N 1
ATOM 3765 C CA . LEU A 1 490 ? 9.826 -6.860 -30.849 1.00 84.62 490 LEU A CA 1
ATOM 3766 C C . LEU A 1 490 ? 9.154 -5.980 -31.907 1.00 84.62 490 LEU A C 1
ATOM 3768 O O . LEU A 1 490 ? 8.461 -6.481 -32.785 1.00 84.62 490 LEU A O 1
ATOM 3772 N N . LEU A 1 491 ? 9.353 -4.666 -31.793 1.00 86.38 491 LEU A N 1
ATOM 3773 C CA . LEU A 1 491 ? 8.820 -3.658 -32.700 1.00 86.38 491 LEU A CA 1
ATOM 3774 C C . LEU A 1 491 ? 9.929 -2.666 -33.022 1.00 86.38 491 LEU A C 1
ATOM 3776 O O . LEU A 1 491 ? 10.644 -2.221 -32.123 1.00 86.38 491 LEU A O 1
ATOM 3780 N N . ALA A 1 492 ? 10.061 -2.307 -34.290 1.00 88.06 492 ALA A N 1
ATOM 3781 C CA . ALA A 1 492 ? 10.989 -1.284 -34.727 1.00 88.06 492 ALA A CA 1
ATOM 3782 C C . ALA A 1 492 ? 10.423 -0.580 -35.963 1.00 88.06 492 ALA A C 1
ATOM 3784 O O . ALA A 1 492 ? 10.084 -1.231 -36.948 1.00 88.06 492 ALA A O 1
ATOM 3785 N N . GLY A 1 493 ? 10.317 0.744 -35.910 1.00 89.06 493 GLY A N 1
ATOM 3786 C CA . GLY A 1 493 ? 9.783 1.560 -36.995 1.00 89.06 493 GLY A CA 1
ATOM 3787 C C . GLY A 1 493 ? 10.584 2.839 -37.172 1.00 89.06 493 GLY A C 1
ATOM 3788 O O . GLY A 1 493 ? 10.965 3.475 -36.186 1.00 89.06 493 GLY A O 1
ATOM 3789 N N . VAL A 1 494 ? 10.831 3.208 -38.426 1.00 90.00 494 VAL A N 1
ATOM 3790 C CA . VAL A 1 494 ? 11.462 4.474 -38.804 1.00 90.00 494 VAL A CA 1
ATOM 3791 C C . VAL A 1 494 ? 10.550 5.236 -39.759 1.00 90.00 494 VAL A C 1
ATOM 3793 O O . VAL A 1 494 ? 10.031 4.680 -40.726 1.00 90.00 494 VAL A O 1
ATOM 3796 N N . LYS A 1 495 ? 10.365 6.525 -39.490 1.00 90.88 495 LYS A N 1
ATOM 3797 C CA . LYS A 1 495 ? 9.538 7.426 -40.284 1.00 90.88 495 LYS A CA 1
ATOM 3798 C C . LYS A 1 495 ? 10.386 8.581 -40.793 1.00 90.88 495 LYS A C 1
ATOM 3800 O O . LYS A 1 495 ? 11.068 9.243 -40.010 1.00 90.88 495 LYS A O 1
ATOM 3805 N N . PHE A 1 496 ? 10.291 8.832 -42.092 1.00 90.81 496 PHE A N 1
ATOM 3806 C CA . PHE A 1 496 ? 10.868 10.001 -42.749 1.00 90.81 496 PHE A CA 1
ATOM 3807 C C . PHE A 1 496 ? 9.745 10.934 -43.203 1.00 90.81 496 PHE A C 1
ATOM 3809 O O . PHE A 1 496 ? 8.643 10.476 -43.519 1.00 90.81 496 PHE A O 1
ATOM 3816 N N . ARG A 1 497 ? 10.013 12.239 -43.233 1.00 90.00 497 ARG A N 1
ATOM 3817 C CA . ARG A 1 497 ? 9.027 13.246 -43.632 1.00 90.00 497 ARG A CA 1
ATOM 3818 C C . ARG A 1 497 ? 8.530 12.965 -45.051 1.00 90.00 497 ARG A C 1
ATOM 3820 O O . ARG A 1 497 ? 9.324 12.699 -45.948 1.00 90.00 497 ARG A O 1
ATOM 3827 N N . ASN A 1 498 ? 7.212 13.046 -45.247 1.00 90.62 498 ASN A N 1
ATOM 3828 C CA . ASN A 1 498 ? 6.538 12.771 -46.524 1.00 90.62 498 ASN A CA 1
ATOM 3829 C C . ASN A 1 498 ? 6.744 11.339 -47.059 1.00 90.62 498 ASN A C 1
ATOM 3831 O O . ASN A 1 498 ? 6.566 11.078 -48.250 1.00 90.62 498 ASN A O 1
ATOM 3835 N N . ARG A 1 499 ? 7.066 10.393 -46.166 1.00 88.62 499 ARG A N 1
ATOM 3836 C CA . ARG A 1 499 ? 7.140 8.956 -46.447 1.00 88.62 499 ARG A CA 1
ATOM 3837 C C . ARG A 1 499 ? 6.260 8.165 -45.487 1.00 88.62 499 ARG A C 1
ATOM 3839 O O . ARG A 1 499 ? 5.973 8.597 -44.369 1.00 88.62 499 ARG A O 1
ATOM 3846 N N . ASP A 1 500 ? 5.875 6.975 -45.928 1.00 88.81 500 ASP A N 1
ATOM 3847 C CA . ASP A 1 500 ? 5.225 6.001 -45.062 1.00 88.81 500 ASP A CA 1
ATOM 3848 C C . ASP A 1 500 ? 6.203 5.477 -44.003 1.00 88.81 500 ASP A C 1
ATOM 3850 O O . ASP A 1 500 ? 7.421 5.456 -44.195 1.00 88.81 500 ASP A O 1
ATOM 3854 N N . ASN A 1 501 ? 5.656 5.045 -42.867 1.00 88.12 501 ASN A N 1
ATOM 3855 C CA . ASN A 1 501 ? 6.442 4.416 -41.815 1.00 88.12 501 ASN A CA 1
ATOM 3856 C C . ASN A 1 501 ? 7.012 3.076 -42.304 1.00 88.12 501 ASN A C 1
ATOM 3858 O O . ASN A 1 501 ? 6.276 2.236 -42.824 1.00 88.12 501 ASN A O 1
ATOM 3862 N N . ILE A 1 502 ? 8.308 2.865 -42.095 1.00 87.12 502 ILE A N 1
ATOM 3863 C CA . ILE A 1 502 ? 9.024 1.666 -42.523 1.00 87.12 502 ILE A CA 1
ATOM 3864 C C . ILE A 1 502 ? 9.223 0.760 -41.310 1.00 87.12 502 ILE A C 1
ATOM 3866 O O . ILE A 1 502 ? 9.864 1.151 -40.333 1.00 87.12 502 ILE A O 1
ATOM 3870 N N . ASP A 1 503 ? 8.692 -0.461 -41.379 1.00 84.25 503 ASP A N 1
ATOM 3871 C CA . ASP A 1 503 ? 8.949 -1.512 -40.391 1.00 84.25 503 ASP A CA 1
ATOM 3872 C C . ASP A 1 503 ? 10.350 -2.107 -40.612 1.00 84.25 503 ASP A C 1
ATOM 3874 O O . ASP A 1 503 ? 10.693 -2.554 -41.714 1.00 84.25 503 ASP A O 1
ATOM 3878 N N . VAL A 1 504 ? 11.176 -2.096 -39.562 1.00 80.56 504 VAL A N 1
ATOM 3879 C CA . VAL A 1 504 ? 12.575 -2.541 -39.619 1.00 80.56 504 VAL A CA 1
ATOM 3880 C C . VAL A 1 504 ? 12.859 -3.805 -38.798 1.00 80.56 504 VAL A C 1
ATOM 3882 O O . VAL A 1 504 ? 14.021 -4.161 -38.605 1.00 80.56 504 VAL A O 1
ATOM 3885 N N . VAL A 1 505 ? 11.820 -4.543 -38.384 1.00 76.75 505 VAL A N 1
ATOM 3886 C CA . VAL A 1 505 ? 11.937 -5.763 -37.554 1.00 76.75 505 VAL A CA 1
ATOM 3887 C C . VAL A 1 505 ? 12.604 -6.938 -38.291 1.00 76.75 505 VAL A C 1
ATOM 3889 O O . VAL A 1 505 ? 13.239 -7.781 -37.665 1.00 76.75 505 VAL A O 1
ATOM 3892 N N . ASN A 1 506 ? 12.552 -6.994 -39.628 1.00 72.06 506 ASN A N 1
ATOM 3893 C CA . ASN A 1 506 ? 13.125 -8.112 -40.401 1.00 72.06 506 ASN A CA 1
ATOM 3894 C C . ASN A 1 506 ? 14.669 -8.096 -40.530 1.00 72.06 506 ASN A C 1
ATOM 3896 O O . ASN A 1 506 ? 15.226 -8.983 -41.172 1.00 72.06 506 ASN A O 1
ATOM 3900 N N . PHE A 1 507 ? 15.366 -7.107 -39.943 1.00 69.25 507 PHE A N 1
ATOM 3901 C CA . PHE A 1 507 ? 16.839 -6.980 -39.841 1.00 69.25 507 PHE A CA 1
ATOM 3902 C C . PHE A 1 507 ? 17.666 -7.385 -41.084 1.00 69.25 507 PHE A C 1
ATOM 3904 O O . PHE A 1 507 ? 18.804 -7.846 -40.970 1.00 69.25 507 PHE A O 1
ATOM 3911 N N . SER A 1 508 ? 17.116 -7.198 -42.285 1.00 67.62 508 SER A N 1
ATOM 3912 C CA . SER A 1 508 ? 17.741 -7.533 -43.568 1.00 67.62 508 SER A CA 1
ATOM 3913 C C . SER A 1 508 ? 18.024 -6.283 -44.400 1.00 67.62 508 SER A C 1
ATOM 3915 O O . SER A 1 508 ? 17.266 -5.314 -44.343 1.00 67.62 508 SER A O 1
ATOM 3917 N N . GLY A 1 509 ? 19.081 -6.307 -45.218 1.00 71.31 509 GLY A N 1
ATOM 3918 C CA . GLY A 1 509 ? 19.454 -5.159 -46.051 1.00 71.31 509 GLY A CA 1
ATOM 3919 C C . GLY A 1 509 ? 19.761 -3.920 -45.193 1.00 71.31 509 GLY A C 1
ATOM 3920 O O . GLY A 1 509 ? 20.480 -4.058 -44.200 1.00 71.31 509 GLY A O 1
ATOM 3921 N N . PRO A 1 510 ? 19.198 -2.737 -45.509 1.00 62.72 510 PRO A N 1
ATOM 3922 C CA . PRO A 1 510 ? 19.341 -1.528 -44.692 1.00 62.72 510 PRO A CA 1
ATOM 3923 C C . PRO A 1 510 ? 18.978 -1.709 -43.211 1.00 62.72 510 PRO A C 1
ATOM 3925 O O . PRO A 1 510 ? 19.550 -1.054 -42.343 1.00 62.72 510 PRO A O 1
ATOM 3928 N N . ASN A 1 511 ? 18.077 -2.648 -42.900 1.00 72.06 511 ASN A N 1
ATOM 3929 C CA . ASN A 1 511 ? 17.581 -2.864 -41.541 1.00 72.06 511 ASN A CA 1
ATOM 3930 C C . ASN A 1 511 ? 18.573 -3.607 -40.634 1.00 72.06 511 ASN A C 1
ATOM 3932 O O . ASN A 1 511 ? 18.380 -3.653 -39.420 1.00 72.06 511 ASN A O 1
ATOM 3936 N N . ALA A 1 512 ? 19.647 -4.183 -41.188 1.00 71.56 512 ALA A N 1
ATOM 3937 C CA . ALA A 1 512 ? 20.645 -4.917 -40.410 1.00 71.56 512 ALA A CA 1
ATOM 3938 C C . ALA A 1 512 ? 21.347 -4.038 -39.358 1.00 71.56 512 ALA A C 1
ATOM 3940 O O . ALA A 1 512 ? 21.748 -4.550 -38.316 1.00 71.56 512 ALA A O 1
ATOM 3941 N N . ALA A 1 513 ? 21.445 -2.724 -39.589 1.00 72.19 513 ALA A N 1
ATOM 3942 C CA . ALA A 1 513 ? 22.055 -1.780 -38.651 1.00 72.19 513 ALA A CA 1
ATOM 3943 C C . ALA A 1 513 ? 21.287 -1.663 -37.318 1.00 72.19 513 ALA A C 1
ATOM 3945 O O . ALA A 1 513 ? 21.892 -1.414 -36.277 1.00 72.19 513 ALA A O 1
ATOM 3946 N N . PHE A 1 514 ? 19.969 -1.902 -37.323 1.00 77.00 514 PHE A N 1
ATOM 3947 C CA . PHE A 1 514 ? 19.142 -1.866 -36.110 1.00 77.00 514 PHE A CA 1
ATOM 3948 C C . PHE A 1 514 ? 19.309 -3.113 -35.233 1.00 77.00 514 PHE A C 1
ATOM 3950 O O . PHE A 1 514 ? 18.988 -3.068 -34.048 1.00 77.00 514 PHE A O 1
ATOM 3957 N N . ARG A 1 515 ? 19.848 -4.214 -35.780 1.00 75.94 515 ARG A N 1
ATOM 3958 C CA . ARG A 1 515 ? 20.117 -5.455 -35.030 1.00 75.94 515 ARG A CA 1
ATOM 3959 C C . ARG A 1 515 ? 21.173 -5.260 -33.944 1.00 75.94 515 ARG A C 1
ATOM 3961 O O . ARG A 1 515 ? 21.151 -5.951 -32.930 1.00 75.94 515 ARG A O 1
ATOM 3968 N N . ASP A 1 516 ? 22.098 -4.334 -34.168 1.00 79.94 516 ASP A N 1
ATOM 3969 C CA . ASP A 1 516 ? 23.237 -4.101 -33.281 1.00 79.94 516 ASP A CA 1
ATOM 3970 C C . ASP A 1 516 ? 22.885 -3.163 -32.108 1.00 79.94 516 ASP A C 1
ATOM 3972 O O . ASP A 1 516 ? 23.723 -2.909 -31.236 1.00 79.94 516 ASP A O 1
ATOM 3976 N N . ILE A 1 517 ? 21.639 -2.672 -32.059 1.00 86.62 517 ILE A N 1
ATOM 3977 C CA . ILE A 1 517 ? 21.086 -1.963 -30.906 1.00 86.62 517 ILE A CA 1
ATOM 3978 C C . ILE A 1 517 ? 20.834 -2.975 -29.794 1.00 86.62 517 ILE A C 1
ATOM 3980 O O . ILE A 1 517 ? 20.086 -3.938 -29.954 1.00 86.62 517 ILE A O 1
ATOM 3984 N N . ASN A 1 518 ? 21.445 -2.734 -28.640 1.00 89.19 518 ASN A N 1
ATOM 3985 C CA . ASN A 1 518 ? 21.349 -3.616 -27.493 1.00 89.19 518 ASN A CA 1
ATOM 3986 C C . ASN A 1 518 ? 21.102 -2.797 -26.231 1.00 89.19 518 ASN A C 1
ATOM 3988 O O . ASN A 1 518 ? 21.930 -1.986 -25.831 1.00 89.19 518 ASN A O 1
ATOM 3992 N N . PHE A 1 519 ? 19.975 -3.033 -25.569 1.00 92.19 519 PHE A N 1
ATOM 3993 C CA . PHE A 1 519 ? 19.669 -2.365 -24.307 1.00 92.19 519 PHE A CA 1
ATOM 3994 C C . PHE A 1 519 ? 20.315 -3.058 -23.104 1.00 92.19 519 PHE A C 1
ATOM 3996 O O . PHE A 1 519 ? 20.217 -2.541 -21.998 1.00 92.19 519 PHE A O 1
ATOM 4003 N N . SER A 1 520 ? 20.975 -4.202 -23.291 1.00 94.50 520 SER A N 1
ATOM 4004 C CA . SER A 1 520 ? 21.648 -4.927 -22.215 1.00 94.50 520 SER A CA 1
ATOM 4005 C C . SER A 1 520 ? 22.814 -4.128 -21.646 1.00 94.50 520 SER A C 1
ATOM 4007 O O . SER A 1 520 ? 23.557 -3.479 -22.383 1.00 94.50 520 SER A O 1
ATOM 4009 N N . GLY A 1 521 ? 23.018 -4.227 -20.337 1.00 95.12 521 GLY A N 1
ATOM 4010 C CA . GLY A 1 521 ? 24.104 -3.520 -19.677 1.00 95.12 521 GLY A CA 1
ATOM 4011 C C . GLY A 1 521 ? 23.957 -3.444 -18.168 1.00 95.12 521 GLY A C 1
ATOM 4012 O O . GLY A 1 521 ? 22.935 -3.825 -17.589 1.00 95.12 521 GLY A O 1
ATOM 4013 N N . VAL A 1 522 ? 25.012 -2.940 -17.532 1.00 96.62 522 VAL A N 1
ATOM 4014 C CA . VAL A 1 522 ? 25.013 -2.637 -16.102 1.00 96.62 522 VAL A CA 1
ATOM 4015 C C . VAL A 1 522 ? 24.265 -1.329 -15.864 1.00 96.62 522 VAL A C 1
ATOM 4017 O O . VAL A 1 522 ? 24.450 -0.357 -16.594 1.00 96.62 522 VAL A O 1
ATOM 4020 N N . ASN A 1 523 ? 23.447 -1.291 -14.821 1.00 95.12 523 ASN A N 1
ATOM 4021 C CA . ASN A 1 523 ? 22.829 -0.082 -14.305 1.00 95.12 523 ASN A CA 1
ATOM 4022 C C . ASN A 1 523 ? 23.270 0.159 -12.857 1.00 95.12 523 ASN A C 1
ATOM 4024 O O . ASN A 1 523 ? 23.504 -0.785 -12.105 1.00 95.12 523 ASN A O 1
ATOM 4028 N N . VAL A 1 524 ? 23.399 1.427 -12.483 1.00 97.50 524 VAL A N 1
ATOM 4029 C CA . VAL A 1 524 ? 23.665 1.879 -11.118 1.00 97.50 524 VAL A CA 1
ATOM 4030 C C . VAL A 1 524 ? 22.644 2.953 -10.781 1.00 97.50 524 VAL A C 1
ATOM 4032 O O . VAL A 1 524 ? 22.419 3.881 -11.558 1.00 97.50 524 VAL A O 1
ATOM 4035 N N . MET A 1 525 ? 22.018 2.821 -9.621 1.00 97.19 525 MET A N 1
ATOM 4036 C CA . MET A 1 525 ? 20.925 3.667 -9.168 1.00 97.19 525 MET A CA 1
ATOM 4037 C C . MET A 1 525 ? 21.193 4.136 -7.744 1.00 97.19 525 MET A C 1
ATOM 4039 O O . MET A 1 525 ? 21.525 3.332 -6.873 1.00 97.19 525 MET A O 1
ATOM 4043 N N . VAL A 1 526 ? 20.989 5.425 -7.494 1.00 97.75 526 VAL A N 1
ATOM 4044 C CA . VAL A 1 526 ? 20.924 5.981 -6.137 1.00 97.75 526 VAL A CA 1
ATOM 4045 C C . VAL A 1 526 ? 19.488 6.391 -5.905 1.00 97.75 526 VAL A C 1
ATOM 4047 O O . VAL A 1 526 ? 18.903 7.059 -6.749 1.00 97.75 526 VAL A O 1
ATOM 4050 N N . GLY A 1 527 ? 18.897 5.966 -4.797 1.00 96.19 527 GLY A N 1
ATOM 4051 C CA . GLY A 1 527 ? 17.457 6.042 -4.629 1.00 96.19 527 GLY A CA 1
ATOM 4052 C C . GLY A 1 527 ? 16.996 6.474 -3.263 1.00 96.19 527 GLY A C 1
ATOM 4053 O O . GLY A 1 527 ? 17.576 6.062 -2.265 1.00 96.19 527 GLY A O 1
ATOM 4054 N N . VAL A 1 528 ? 15.884 7.195 -3.223 1.00 97.56 528 VAL A N 1
ATOM 4055 C CA . VAL A 1 528 ? 15.125 7.446 -1.997 1.00 97.56 528 VAL A CA 1
ATOM 4056 C C . VAL A 1 528 ? 13.810 6.682 -2.079 1.00 97.56 528 VAL A C 1
ATOM 4058 O O . VAL A 1 528 ? 13.146 6.699 -3.116 1.00 97.56 528 VAL A O 1
ATOM 4061 N N . SER A 1 529 ? 13.449 5.998 -0.995 1.00 96.06 529 SER A N 1
ATOM 4062 C CA . SER A 1 529 ? 12.169 5.299 -0.855 1.00 96.06 529 SER A CA 1
ATOM 4063 C C . SER A 1 529 ? 11.387 5.865 0.325 1.00 96.06 529 SER A C 1
ATOM 4065 O O . SER A 1 529 ? 11.955 6.026 1.405 1.00 96.06 529 SER A O 1
ATOM 4067 N N . PHE A 1 530 ? 10.101 6.143 0.125 1.00 94.25 530 PHE A N 1
ATOM 4068 C CA . PHE A 1 530 ? 9.199 6.691 1.135 1.00 94.25 530 PHE A CA 1
ATOM 4069 C C . PHE A 1 530 ? 7.975 5.794 1.329 1.00 94.25 530 PHE A C 1
ATOM 4071 O O . PHE A 1 530 ? 7.288 5.473 0.358 1.00 94.25 530 PHE A O 1
ATOM 4078 N N . THR A 1 531 ? 7.677 5.419 2.573 1.00 90.12 531 THR A N 1
ATOM 4079 C CA . THR A 1 531 ? 6.491 4.624 2.917 1.00 90.12 531 THR A CA 1
ATOM 4080 C C . THR A 1 531 ? 5.278 5.534 3.110 1.00 90.12 531 THR A C 1
ATOM 4082 O O . THR A 1 531 ? 5.297 6.452 3.933 1.00 90.12 531 THR A O 1
ATOM 4085 N N . LEU A 1 532 ? 4.191 5.278 2.377 1.00 79.25 532 LEU A N 1
ATOM 4086 C CA . LEU A 1 532 ? 3.032 6.174 2.376 1.00 79.25 532 LEU A CA 1
ATOM 4087 C C . LEU A 1 532 ? 2.187 6.078 3.665 1.00 79.25 532 LEU A C 1
ATOM 4089 O O . LEU A 1 532 ? 1.830 4.978 4.105 1.00 79.25 532 LEU A O 1
ATOM 4093 N N . PRO A 1 533 ? 1.781 7.223 4.253 1.00 73.62 533 PRO A N 1
ATOM 4094 C CA . PRO A 1 533 ? 0.898 7.253 5.414 1.00 73.62 533 PRO A CA 1
ATOM 4095 C C . PRO A 1 533 ? -0.593 7.137 5.068 1.00 73.62 533 PRO A C 1
ATOM 4097 O O . PRO A 1 533 ? -1.367 6.938 5.990 1.00 73.62 533 PRO A O 1
ATOM 4100 N N . SER A 1 534 ? -1.005 7.315 3.803 1.00 67.88 534 SER A N 1
ATOM 4101 C CA . SER A 1 534 ? -2.356 7.063 3.248 1.00 67.88 534 SER A CA 1
ATOM 4102 C C . SER A 1 534 ? -2.332 7.210 1.710 1.00 67.88 534 SER A C 1
ATOM 4104 O O . SER A 1 534 ? -1.342 7.716 1.176 1.00 67.88 534 SER A O 1
ATOM 4106 N N . LEU A 1 535 ? -3.380 6.775 0.993 1.00 64.50 535 LEU A N 1
ATOM 4107 C CA . LEU A 1 535 ? -3.504 6.864 -0.475 1.00 64.50 535 LEU A CA 1
ATOM 4108 C C . LEU A 1 535 ? -4.938 7.234 -0.861 1.00 64.50 535 LEU A C 1
ATOM 4110 O O . LEU A 1 535 ? -5.860 6.578 -0.420 1.00 64.50 535 LEU A O 1
ATOM 4114 N N . GLY A 1 536 ? -5.164 8.214 -1.740 1.00 54.78 536 GLY A N 1
ATOM 4115 C CA . GLY A 1 536 ? -6.525 8.575 -2.188 1.00 54.78 536 GLY A CA 1
ATOM 4116 C C . GLY A 1 536 ? -7.226 7.540 -3.088 1.00 54.78 536 GLY A C 1
ATOM 4117 O O . GLY A 1 536 ? -8.368 7.754 -3.492 1.00 54.78 536 GLY A O 1
ATOM 4118 N N . THR A 1 537 ? -6.550 6.443 -3.433 1.00 54.69 537 THR A N 1
ATOM 4119 C CA . THR A 1 537 ? -7.002 5.403 -4.367 1.00 54.69 537 THR A CA 1
ATOM 4120 C C . THR A 1 537 ? -6.685 4.011 -3.807 1.00 54.69 537 THR A C 1
ATOM 4122 O O . THR A 1 537 ? -5.684 3.844 -3.105 1.00 54.69 537 THR A O 1
ATOM 4125 N N . ASP A 1 538 ? -7.514 3.003 -4.109 1.00 53.88 538 ASP A N 1
ATOM 4126 C CA . ASP A 1 538 ? -7.213 1.614 -3.731 1.00 53.88 538 ASP A CA 1
ATOM 4127 C C . ASP A 1 538 ? -6.210 1.015 -4.719 1.00 53.88 538 ASP A C 1
ATOM 4129 O O . ASP A 1 538 ? -6.579 0.400 -5.716 1.00 53.88 538 ASP A O 1
ATOM 4133 N N . LEU A 1 539 ? -4.920 1.235 -4.472 1.00 54.44 539 LEU A N 1
ATOM 4134 C CA . LEU A 1 539 ? -3.848 0.559 -5.215 1.00 54.44 539 LEU A CA 1
ATOM 4135 C C . LEU A 1 539 ? -3.448 -0.776 -4.572 1.00 54.44 539 LEU A C 1
ATOM 4137 O O . LEU A 1 539 ? -2.519 -1.430 -5.039 1.00 54.44 539 LEU A O 1
ATOM 4141 N N . LEU A 1 540 ? -4.087 -1.143 -3.461 1.00 53.84 540 LEU A N 1
ATOM 4142 C CA . LEU A 1 540 ? -3.605 -2.164 -2.535 1.00 53.84 540 LEU A CA 1
ATOM 4143 C C . LEU A 1 540 ? -4.445 -3.425 -2.532 1.00 53.84 540 LEU A C 1
ATOM 4145 O O . LEU A 1 540 ? -3.939 -4.491 -2.183 1.00 53.84 540 LEU A O 1
ATOM 4149 N N . THR A 1 541 ? -5.713 -3.305 -2.893 1.00 54.06 541 THR A N 1
ATOM 4150 C CA . THR A 1 541 ? -6.625 -4.430 -2.924 1.00 54.06 541 THR A CA 1
ATOM 4151 C C . THR A 1 541 ? -6.668 -4.976 -4.335 1.00 54.06 541 THR A C 1
ATOM 4153 O O . THR A 1 541 ? -7.236 -4.377 -5.250 1.00 54.06 541 THR A O 1
ATOM 4156 N N . LEU A 1 542 ? -6.055 -6.143 -4.522 1.00 50.28 542 LEU A N 1
ATOM 4157 C CA . LEU A 1 542 ? -6.231 -6.885 -5.758 1.00 50.28 542 LEU A CA 1
ATOM 4158 C C . LEU A 1 542 ? -7.709 -7.288 -5.888 1.00 50.28 542 LEU A C 1
ATOM 4160 O O . LEU A 1 542 ? -8.356 -7.573 -4.874 1.00 50.28 542 LEU A O 1
ATOM 4164 N N . PRO A 1 543 ? -8.246 -7.398 -7.116 1.00 46.19 543 PRO A N 1
ATOM 4165 C CA . PRO A 1 543 ? -9.588 -7.933 -7.341 1.00 46.19 543 PRO A CA 1
ATOM 4166 C C . PRO A 1 543 ? -9.846 -9.235 -6.567 1.00 46.19 543 PRO A C 1
ATOM 4168 O O . PRO A 1 543 ? -10.924 -9.433 -6.022 1.00 46.19 543 PRO A O 1
ATOM 4171 N N . SER A 1 544 ? -8.831 -10.094 -6.438 1.00 43.69 544 SER A N 1
ATOM 4172 C CA . SER A 1 544 ? -8.895 -11.372 -5.721 1.00 43.69 544 SER A CA 1
ATOM 4173 C C . SER A 1 544 ? -9.013 -11.270 -4.197 1.00 43.69 544 SER A C 1
ATOM 4175 O O . SER A 1 544 ? -9.358 -12.264 -3.564 1.00 43.69 544 SER A O 1
ATOM 4177 N N . ASP A 1 545 ? -8.716 -10.116 -3.601 1.00 51.00 545 ASP A N 1
ATOM 4178 C CA . ASP A 1 545 ? -8.798 -9.893 -2.149 1.00 51.00 545 ASP A CA 1
ATOM 4179 C C . ASP A 1 545 ? -10.115 -9.233 -1.738 1.00 51.00 545 ASP A C 1
ATOM 4181 O O . ASP A 1 545 ? -10.531 -9.304 -0.580 1.00 51.00 545 ASP A O 1
ATOM 4185 N N . ILE A 1 546 ? -10.812 -8.659 -2.715 1.00 57.09 546 ILE A N 1
ATOM 4186 C CA . ILE A 1 546 ? -12.174 -8.182 -2.579 1.00 57.09 546 ILE A CA 1
ATOM 4187 C C . ILE A 1 546 ? -13.096 -9.395 -2.381 1.00 57.09 546 ILE A C 1
ATOM 4189 O O . ILE A 1 546 ? -13.261 -10.236 -3.265 1.00 57.09 546 ILE A O 1
ATOM 4193 N N . ASP A 1 547 ? -13.742 -9.459 -1.222 1.00 60.41 547 ASP A N 1
ATOM 4194 C CA . ASP A 1 547 ? -14.920 -10.299 -0.999 1.00 60.41 547 ASP A CA 1
ATOM 4195 C C . ASP A 1 547 ? -16.124 -9.359 -0.903 1.00 60.41 547 ASP A C 1
ATOM 4197 O O . ASP A 1 547 ? -16.040 -8.344 -0.210 1.00 60.41 547 ASP A O 1
ATOM 4201 N N . TYR A 1 548 ? -17.197 -9.630 -1.644 1.00 54.62 548 TYR A N 1
ATOM 4202 C CA . TYR A 1 548 ? -18.465 -8.903 -1.522 1.00 54.62 548 TYR A CA 1
ATOM 4203 C C . TYR A 1 548 ? -19.529 -9.899 -1.118 1.00 54.62 548 TYR A C 1
ATOM 4205 O O . TYR A 1 548 ? -19.616 -10.930 -1.830 1.00 54.62 548 TYR A O 1
#

Solvent-accessible surface area (backbone atoms only — not comparable to full-atom values): 27625 Å² total; per-residue (Å²): 113,72,79,62,60,49,41,43,62,68,71,45,28,34,29,35,55,71,58,71,48,62,41,89,94,55,84,77,66,59,67,56,41,51,48,24,37,47,71,44,55,66,43,60,40,44,46,80,36,70,41,57,60,74,59,41,44,68,28,53,61,52,29,68,74,49,91,68,44,74,69,58,37,49,51,32,35,58,75,47,45,44,55,53,51,40,51,51,46,49,52,39,54,54,52,56,74,73,42,94,64,54,73,71,55,44,50,52,53,38,39,69,77,36,70,84,67,68,50,52,62,70,36,50,52,46,52,65,63,31,44,29,39,42,39,44,36,38,72,45,68,48,79,48,76,59,86,78,29,30,35,24,41,37,30,24,30,44,46,38,31,38,54,44,73,56,92,84,77,54,81,54,48,78,45,77,47,68,94,40,51,62,74,41,35,7,31,20,65,18,41,58,92,41,75,44,62,32,58,86,50,72,41,45,8,53,58,46,3,49,47,34,11,33,37,12,26,25,47,42,48,30,51,42,49,39,63,39,77,90,59,32,54,25,21,28,28,69,43,78,56,90,64,27,36,30,23,66,51,18,47,50,54,55,52,49,44,53,45,37,24,35,30,36,45,81,40,76,65,86,77,87,47,77,42,80,42,82,48,27,32,32,27,28,66,41,70,17,67,25,69,86,39,79,77,39,53,14,36,27,38,39,42,38,87,37,95,80,55,73,69,32,23,36,34,51,46,75,58,50,61,36,32,45,33,47,25,48,31,41,33,33,31,37,40,49,26,80,46,40,50,41,30,51,70,47,41,77,46,48,94,48,89,92,73,83,57,38,41,38,76,53,63,33,49,40,30,42,34,40,31,46,30,43,34,38,58,38,14,65,80,73,73,41,62,56,26,26,44,36,40,39,41,33,46,30,34,56,74,59,65,45,70,55,85,39,59,55,35,37,39,38,42,33,44,36,41,33,42,53,49,75,64,52,45,34,26,47,34,42,33,48,26,47,35,38,39,30,44,39,30,51,38,72,61,86,52,83,34,17,28,40,33,37,42,37,34,23,46,30,38,35,44,37,43,30,45,34,36,60,79,46,102,47,35,33,42,34,46,34,40,30,46,35,47,47,54,74,64,76,43,32,39,43,27,30,36,100,51,72,76,42,78,40,65,80,43,54,78,55,26,39,46,57,66,66,50,37,70,34,29,52,33,41,31,47,30,45,36,37,47,36,80,69,56,64,46,46,88,78,68,52,56,56,72,45,72,131